Protein AF-A0A327QWU8-F1 (afdb_monomer)

Secondary structure (DSSP, 8-state):
-TTTHHHHHHHTT---------HHHHHHHHHHHHHHH-TTHHHHS-TTTHHHHHHHHHHHHHHHTT--SHHHHHHHHHHHGGGGTTSEEEEE--SS-----B-PPPHHHHHHHHTS-TT-S-EEEEETTEEEEEEE---SS-SEEEEE-S---SSS---TTBEEEEEEE-TTSEEEEEESS-S---EEEE-BTTEETTTEEETT-----SSSS-----SS-EEEEEEETTEEEEEE----SS-HHHHHHHHHHTHHHHTT-SEEEEE-TT--S----GGGHHHH-SS-EEEE-EEEE--HHHHHHHHHHTTTT-S-HHHHHHHHHHHHHHTTT-SEE----EEEEPPP--SS--SEEEEEESS--HHHHHHHHHHTTSTTEEEEESSPEEP--EEEEEEEESSSSEEEEEEEEEE-GGGEETTEE--EEPPSEE--TTS-HHHHHHHHHHHS-----

Mean predicted aligned error: 10.53 Å

Solvent-accessible surface area (backbone atoms only — not comparable to full-atom values): 25528 Å² total; per-residue (Å²): 117,82,78,64,58,60,63,61,61,61,64,73,65,64,68,77,78,65,80,70,38,60,35,59,62,49,47,54,46,49,51,53,48,41,73,56,32,29,46,55,42,67,79,64,51,35,92,89,35,39,67,61,52,53,48,54,48,53,54,47,54,67,65,35,73,80,36,53,48,58,59,61,34,53,39,54,51,38,56,58,27,49,80,54,79,66,56,32,42,58,42,69,61,68,92,64,71,60,66,81,46,76,50,86,77,50,74,68,56,55,48,55,28,64,70,40,56,70,78,48,83,43,22,39,30,33,51,91,95,41,43,34,35,32,40,88,41,81,50,99,85,22,47,27,32,32,26,31,64,48,72,47,93,55,102,58,68,48,60,53,21,29,21,39,30,38,31,23,86,44,101,81,61,32,35,45,38,44,38,36,76,47,90,64,43,80,41,80,28,58,73,44,76,56,38,40,59,92,76,22,30,35,66,96,45,75,80,76,75,81,60,65,53,76,92,85,79,89,68,85,52,68,45,78,44,78,78,48,95,42,33,31,37,36,39,43,29,43,75,66,85,88,40,66,69,54,53,54,48,49,50,62,72,44,35,72,65,59,45,62,16,43,28,39,37,40,37,34,52,64,32,70,47,70,54,85,60,70,82,50,44,24,72,59,28,78,47,77,31,62,44,68,34,40,25,33,33,35,27,76,65,37,49,54,48,47,60,54,49,60,75,63,76,80,49,54,76,64,49,38,51,51,40,50,53,49,52,61,53,40,72,70,73,36,61,59,41,75,45,82,48,71,45,75,41,60,44,62,92,51,99,42,60,67,64,34,32,38,38,36,42,63,60,75,47,54,49,47,28,48,50,51,66,29,49,58,69,18,88,28,44,39,39,35,19,64,54,68,41,63,45,50,56,59,37,66,76,41,82,42,76,69,51,99,44,30,31,35,41,29,22,26,15,30,56,46,72,82,46,39,61,95,83,41,75,55,58,52,48,75,48,74,40,77,47,64,79,66,48,59,61,67,62,52,51,50,54,50,64,72,67,51,76,80,80,80,130

Structure (mmCIF, N/CA/C/O backbone):
data_AF-A0A327QWU8-F1
#
_entry.id   AF-A0A327QWU8-F1
#
loop_
_atom_site.group_PDB
_atom_site.id
_atom_site.type_symbol
_atom_site.label_atom_id
_atom_site.label_alt_id
_atom_site.label_comp_id
_atom_site.label_asym_id
_atom_site.label_entity_id
_atom_site.label_seq_id
_atom_site.pdbx_PDB_ins_code
_atom_site.Cartn_x
_atom_site.Cartn_y
_atom_site.Cartn_z
_atom_site.occupancy
_atom_site.B_iso_or_equiv
_atom_site.auth_seq_id
_atom_site.auth_comp_id
_atom_site.auth_asym_id
_atom_site.auth_atom_id
_atom_site.pdbx_PDB_model_num
ATOM 1 N N . MET A 1 1 ? 30.498 23.076 -56.823 1.00 50.06 1 MET A N 1
ATOM 2 C CA . MET A 1 1 ? 29.208 22.522 -56.343 1.00 50.06 1 MET A CA 1
ATOM 3 C C . MET A 1 1 ? 29.336 21.204 -55.562 1.00 50.06 1 MET A C 1
ATOM 5 O O . MET A 1 1 ? 28.609 21.048 -54.597 1.00 50.06 1 MET A O 1
ATOM 9 N N . LYS A 1 2 ? 30.297 20.302 -55.845 1.00 47.16 2 LYS A N 1
ATOM 10 C CA . LYS A 1 2 ? 30.497 19.058 -55.055 1.00 47.16 2 LYS A CA 1
ATOM 11 C C . LYS A 1 2 ? 30.986 19.243 -53.602 1.00 47.16 2 LYS A C 1
ATOM 13 O O . LYS A 1 2 ? 30.745 18.376 -52.778 1.00 47.16 2 LYS A O 1
ATOM 18 N N . LYS A 1 3 ? 31.623 20.372 -53.259 1.00 51.44 3 LYS A N 1
ATOM 19 C CA . LYS A 1 3 ? 32.092 20.661 -51.884 1.00 51.44 3 LYS A CA 1
ATOM 20 C C . LYS A 1 3 ? 31.030 21.296 -50.969 1.00 51.44 3 LYS A C 1
ATOM 22 O O . LYS A 1 3 ? 31.229 21.323 -49.764 1.00 51.44 3 LYS A O 1
ATOM 27 N N . LEU A 1 4 ? 29.902 21.759 -51.521 1.00 51.47 4 LEU A N 1
ATOM 28 C CA . LEU A 1 4 ? 28.812 22.356 -50.733 1.00 51.47 4 LEU A CA 1
ATOM 29 C C . LEU A 1 4 ? 27.814 21.302 -50.213 1.00 51.47 4 LEU A C 1
ATOM 31 O O . LEU A 1 4 ? 27.111 21.552 -49.242 1.00 51.47 4 LEU A O 1
ATOM 35 N N . LEU A 1 5 ? 27.792 20.103 -50.814 1.00 52.88 5 LEU A N 1
ATOM 36 C CA . LEU A 1 5 ? 26.910 19.004 -50.399 1.00 52.88 5 LEU A CA 1
ATOM 37 C C . LEU A 1 5 ? 27.392 18.284 -49.124 1.00 52.88 5 LEU A C 1
ATOM 39 O O . LEU A 1 5 ? 26.590 17.676 -48.424 1.00 52.88 5 LEU A O 1
ATOM 43 N N . LEU A 1 6 ? 28.688 18.364 -48.797 1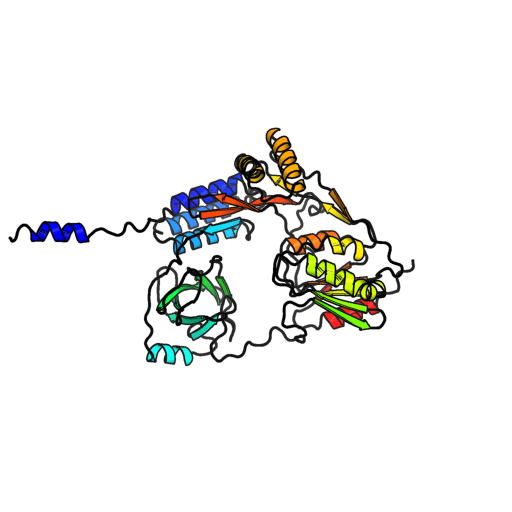.00 48.66 6 LEU A N 1
ATOM 44 C CA . LEU A 1 6 ? 29.260 17.653 -47.646 1.00 48.66 6 LEU A CA 1
ATOM 45 C C . LEU A 1 6 ? 28.966 18.356 -46.307 1.00 48.66 6 LEU A C 1
ATOM 47 O O . LEU A 1 6 ? 28.904 17.704 -45.273 1.00 48.66 6 LEU A O 1
ATOM 51 N N . ILE A 1 7 ? 28.746 19.675 -46.322 1.00 53.69 7 ILE A N 1
ATOM 52 C CA . ILE A 1 7 ? 28.500 20.470 -45.104 1.00 53.69 7 ILE A CA 1
ATOM 53 C C . ILE A 1 7 ? 27.027 20.379 -44.665 1.00 53.69 7 ILE A C 1
ATOM 55 O O . ILE A 1 7 ? 26.739 20.395 -43.472 1.00 53.69 7 ILE A O 1
ATOM 59 N N . VAL A 1 8 ? 26.097 20.170 -45.603 1.00 54.38 8 VAL A N 1
ATOM 60 C CA . VAL A 1 8 ? 24.664 19.995 -45.297 1.00 54.38 8 VAL A CA 1
ATOM 61 C C . VAL A 1 8 ? 24.365 18.599 -44.722 1.00 54.38 8 VAL A C 1
ATOM 63 O O . VAL A 1 8 ? 23.467 18.452 -43.899 1.00 54.38 8 VAL A O 1
ATOM 66 N N . CYS A 1 9 ? 25.163 17.580 -45.061 1.00 52.12 9 CYS A N 1
ATOM 67 C CA . CYS A 1 9 ? 24.957 16.216 -44.558 1.00 52.12 9 CYS A CA 1
ATOM 68 C C . CYS A 1 9 ? 25.442 16.008 -43.107 1.00 52.12 9 CYS A C 1
ATOM 70 O O . CYS A 1 9 ? 24.969 15.101 -42.428 1.00 52.12 9 CYS A O 1
ATOM 72 N N . VAL A 1 10 ? 26.346 16.860 -42.604 1.00 50.84 10 VAL A N 1
ATOM 73 C CA . VAL A 1 10 ? 26.869 16.778 -41.223 1.00 50.84 10 VAL A CA 1
ATOM 74 C C . VAL A 1 10 ? 25.940 17.469 -40.211 1.00 50.84 10 VAL A C 1
ATOM 76 O O . VAL A 1 10 ? 25.936 17.098 -39.042 1.00 50.84 10 VAL A O 1
ATOM 79 N N . GLN A 1 11 ? 25.083 18.406 -40.638 1.00 50.97 11 GLN A N 1
ATOM 80 C CA . GLN A 1 11 ? 24.133 19.082 -39.736 1.00 50.97 11 GLN A CA 1
ATOM 81 C C . GLN A 1 11 ? 22.806 18.332 -39.517 1.00 50.97 11 GLN A C 1
ATOM 83 O O . GLN A 1 11 ? 22.110 18.600 -38.537 1.00 50.97 11 GLN A O 1
ATOM 88 N N . LEU A 1 12 ? 22.486 17.345 -40.360 1.00 49.19 12 LEU A N 1
ATOM 89 C CA . LEU A 1 12 ? 21.327 16.454 -40.186 1.00 49.19 12 LEU A CA 1
ATOM 90 C C . LEU A 1 12 ? 21.599 15.265 -39.249 1.00 49.19 12 LEU A C 1
ATOM 92 O O . LEU A 1 12 ? 20.675 14.540 -38.901 1.00 49.19 12 LEU A O 1
ATOM 96 N N . CYS A 1 13 ? 22.841 15.100 -38.783 1.00 47.41 13 CYS A N 1
ATOM 97 C CA . CYS A 1 13 ? 23.195 14.175 -37.705 1.00 47.41 13 CYS A CA 1
ATOM 98 C C . CYS A 1 13 ? 23.204 14.889 -36.343 1.00 47.41 13 CYS A C 1
ATOM 100 O O . CYS A 1 13 ? 24.006 14.578 -35.459 1.00 47.41 13 CYS A O 1
ATOM 102 N N . SER A 1 14 ? 22.312 15.871 -36.170 1.00 42.50 14 SER A N 1
ATOM 103 C CA . SER A 1 14 ? 21.889 16.331 -34.852 1.00 42.50 14 SER A CA 1
ATOM 104 C C . SER A 1 14 ? 21.150 15.164 -34.205 1.00 42.50 14 SER A C 1
ATOM 106 O O . SER A 1 14 ? 19.928 15.056 -34.246 1.00 42.50 14 SER A O 1
ATOM 108 N N . THR A 1 15 ? 21.944 14.236 -33.666 1.00 47.19 15 THR A N 1
ATOM 109 C CA . THR A 1 15 ? 21.511 13.288 -32.654 1.00 47.19 15 THR A CA 1
ATOM 110 C C . THR A 1 15 ? 20.658 14.092 -31.695 1.00 47.19 15 THR A C 1
ATOM 112 O O . THR A 1 15 ? 21.127 15.027 -31.045 1.00 47.19 15 THR A O 1
ATOM 115 N N . VAL A 1 16 ? 19.358 13.804 -31.710 1.00 47.25 16 VAL A N 1
ATOM 116 C CA . VAL A 1 16 ? 18.461 14.224 -30.651 1.00 47.25 16 VAL A CA 1
ATOM 117 C C . VAL A 1 16 ? 19.196 13.797 -29.392 1.00 47.25 16 VAL A C 1
ATOM 119 O O . VAL A 1 16 ? 19.393 12.600 -29.175 1.00 47.25 16 VAL A O 1
ATOM 122 N N . LEU A 1 17 ? 19.715 14.765 -28.637 1.00 43.88 17 LEU A N 1
ATOM 123 C CA . LEU A 1 17 ? 20.226 14.539 -27.298 1.00 43.88 17 LEU A CA 1
ATOM 124 C C . LEU A 1 17 ? 18.988 14.188 -26.477 1.00 43.88 17 LEU A C 1
ATOM 126 O O . LEU A 1 17 ? 18.442 15.021 -25.756 1.00 43.88 17 LEU A O 1
ATOM 130 N N . TRP A 1 18 ? 18.477 12.971 -26.677 1.00 47.47 18 TRP A N 1
ATOM 131 C CA . TRP A 1 18 ? 17.577 12.320 -25.752 1.00 47.47 18 TRP A CA 1
ATOM 132 C C . TRP A 1 18 ? 18.268 12.478 -24.413 1.00 47.47 18 TRP A C 1
ATOM 134 O O . TRP A 1 18 ? 19.420 12.059 -24.283 1.00 47.47 18 TRP A O 1
ATOM 144 N N . ALA A 1 19 ? 17.628 13.190 -23.486 1.00 54.44 19 ALA A N 1
ATOM 145 C CA . ALA A 1 19 ? 18.176 13.396 -22.159 1.00 54.44 19 ALA A CA 1
ATOM 146 C C . ALA A 1 19 ? 18.603 12.023 -21.631 1.00 54.44 19 ALA A C 1
ATOM 148 O O . ALA A 1 19 ? 17.758 11.156 -21.403 1.00 54.44 19 ALA A O 1
ATOM 149 N N . GLN A 1 20 ? 19.916 11.793 -21.561 1.00 64.25 20 GLN A N 1
ATOM 150 C CA . GLN A 1 20 ? 20.444 10.520 -21.108 1.00 64.25 20 GLN A CA 1
ATOM 151 C C . GLN A 1 20 ? 20.088 10.399 -19.633 1.00 64.25 20 GLN A C 1
ATOM 153 O O . GLN A 1 20 ? 20.351 11.302 -18.835 1.00 64.25 20 GLN A O 1
ATOM 158 N N . CYS A 1 21 ? 19.432 9.298 -19.285 1.00 79.69 21 CYS A N 1
ATOM 159 C CA . CYS A 1 21 ? 19.174 8.980 -17.897 1.00 79.69 21 CYS A CA 1
ATOM 160 C C . CYS A 1 21 ? 20.505 8.605 -17.236 1.00 79.69 21 CYS A C 1
ATOM 162 O O . CYS A 1 21 ? 21.068 7.557 -17.539 1.00 79.69 21 CYS A O 1
ATOM 164 N N . ASP A 1 22 ? 21.005 9.443 -16.326 1.00 90.12 22 ASP A N 1
ATOM 165 C CA . ASP A 1 22 ? 22.111 9.068 -15.439 1.00 90.12 22 ASP A CA 1
ATOM 166 C C . ASP A 1 22 ? 21.553 8.250 -14.266 1.00 90.12 22 ASP A C 1
ATOM 168 O O . ASP A 1 22 ? 21.346 8.747 -13.152 1.00 90.12 22 ASP A O 1
ATOM 172 N N . CYS A 1 23 ? 21.225 6.989 -14.559 1.00 92.50 23 CYS A N 1
ATOM 173 C CA . CYS A 1 23 ? 20.578 6.109 -13.595 1.00 92.50 23 CYS A CA 1
ATOM 174 C C . CYS A 1 23 ? 21.461 5.839 -12.369 1.00 92.50 23 CYS A C 1
ATOM 176 O O . CYS A 1 23 ? 20.958 5.738 -11.251 1.00 92.50 23 CYS A O 1
ATOM 178 N N . GLU A 1 24 ? 22.784 5.787 -12.553 1.00 95.44 24 GLU A N 1
ATOM 179 C CA . GLU A 1 24 ? 23.742 5.639 -11.457 1.00 95.44 24 GLU A CA 1
ATOM 180 C C . GLU A 1 24 ? 23.704 6.829 -10.498 1.00 95.44 24 GLU A C 1
ATOM 182 O O . GLU A 1 24 ? 23.702 6.653 -9.275 1.00 95.44 24 GLU A O 1
ATOM 187 N N . GLN A 1 25 ? 23.667 8.054 -11.026 1.00 94.50 25 GLN A N 1
ATOM 188 C CA . GLN A 1 25 ? 23.564 9.240 -10.186 1.00 94.50 25 GLN A CA 1
ATOM 189 C C . GLN A 1 25 ? 22.210 9.310 -9.474 1.00 94.50 25 GLN A C 1
ATOM 191 O O . GLN A 1 25 ? 22.168 9.655 -8.289 1.00 94.50 25 GLN A O 1
ATOM 196 N N . GLU A 1 26 ? 21.107 8.982 -10.154 1.00 94.75 26 GLU A N 1
ATOM 197 C CA . GLU A 1 26 ? 19.794 8.925 -9.505 1.00 94.75 26 GLU A CA 1
ATOM 198 C C . GLU A 1 26 ? 19.746 7.854 -8.408 1.00 94.75 26 GLU A C 1
ATOM 200 O O . GLU A 1 26 ? 19.246 8.139 -7.317 1.00 94.75 26 GLU A O 1
ATOM 205 N N . PHE A 1 27 ? 20.344 6.680 -8.635 1.00 97.44 27 PHE A N 1
ATOM 206 C CA . PHE A 1 27 ? 20.471 5.629 -7.626 1.00 97.44 27 PHE A CA 1
ATOM 207 C C . PHE A 1 27 ? 21.243 6.101 -6.395 1.00 97.44 27 PHE A C 1
ATOM 209 O O . PHE A 1 27 ? 20.759 5.954 -5.275 1.00 97.44 27 PHE A O 1
ATOM 216 N N . LYS A 1 28 ? 22.411 6.729 -6.583 1.00 97.38 28 LYS A N 1
ATOM 217 C CA . LYS A 1 28 ? 23.224 7.260 -5.475 1.00 97.38 28 LYS A CA 1
ATOM 218 C C . LYS A 1 28 ? 22.436 8.255 -4.625 1.00 97.38 28 LYS A C 1
ATOM 220 O O . LYS A 1 28 ? 22.484 8.185 -3.398 1.00 97.38 28 LYS A O 1
ATOM 225 N N . LYS A 1 29 ? 21.676 9.150 -5.266 1.00 96.38 29 LYS A N 1
ATOM 226 C CA . LYS A 1 29 ? 20.808 10.113 -4.572 1.00 96.38 29 LYS A CA 1
ATOM 227 C C . LYS A 1 29 ? 19.662 9.418 -3.842 1.00 96.38 29 LYS A C 1
ATOM 229 O O . LYS A 1 29 ? 19.403 9.754 -2.692 1.00 96.38 29 LYS A O 1
ATOM 234 N N . LEU A 1 30 ? 18.986 8.464 -4.486 1.00 97.19 30 LEU A N 1
ATOM 235 C CA . LEU A 1 30 ? 17.907 7.689 -3.872 1.00 97.19 30 LEU A CA 1
ATOM 236 C C . LEU A 1 30 ? 18.411 6.949 -2.627 1.00 97.19 30 LEU A C 1
ATOM 238 O O . LEU A 1 30 ? 17.827 7.101 -1.558 1.00 97.19 30 LEU A O 1
ATOM 242 N N . LYS A 1 31 ? 19.517 6.212 -2.759 1.00 98.06 31 LYS A N 1
ATOM 243 C CA . LYS A 1 31 ? 20.151 5.461 -1.675 1.00 98.06 31 LYS A CA 1
ATOM 244 C C . LYS A 1 31 ? 20.506 6.364 -0.496 1.00 98.06 31 LYS A C 1
ATOM 246 O O . LYS A 1 31 ? 20.010 6.126 0.598 1.00 98.06 31 LYS A O 1
ATOM 251 N N . SER A 1 32 ? 21.266 7.440 -0.728 1.00 96.19 32 SER A N 1
ATOM 252 C CA . SER A 1 32 ? 21.627 8.398 0.333 1.00 96.19 32 SER A CA 1
ATOM 253 C C . SER A 1 32 ? 20.387 8.986 1.010 1.00 96.19 32 SER A C 1
ATOM 255 O O . SER A 1 32 ? 20.328 9.036 2.234 1.00 96.19 32 SER A O 1
ATOM 257 N N . ARG A 1 33 ? 19.343 9.350 0.253 1.00 94.50 33 ARG A N 1
ATOM 258 C CA . ARG A 1 33 ? 18.103 9.877 0.846 1.00 94.50 33 ARG A CA 1
ATOM 259 C C . ARG A 1 33 ? 17.383 8.865 1.720 1.00 94.50 33 ARG A C 1
ATOM 261 O O . ARG A 1 33 ? 16.856 9.243 2.760 1.00 94.50 33 ARG A O 1
ATOM 268 N N . VAL A 1 34 ? 17.347 7.602 1.321 1.00 96.06 34 VAL A N 1
ATOM 269 C CA . VAL A 1 34 ? 16.720 6.550 2.125 1.00 96.06 34 VAL A CA 1
ATOM 270 C C . VAL A 1 34 ? 17.521 6.279 3.391 1.00 96.06 34 VAL A C 1
ATOM 272 O O . VAL A 1 34 ? 16.935 6.292 4.467 1.00 96.06 34 VAL A O 1
ATOM 275 N N . GLU A 1 35 ? 18.840 6.118 3.279 1.00 95.25 35 GLU A N 1
ATOM 276 C CA . GLU A 1 35 ? 19.738 5.908 4.424 1.00 95.25 35 GLU A CA 1
ATOM 277 C C . GLU A 1 35 ? 19.665 7.069 5.432 1.00 95.25 35 GLU A C 1
ATOM 279 O O . GLU A 1 35 ? 19.699 6.850 6.640 1.00 95.25 35 GLU A O 1
ATOM 284 N N . GLU A 1 36 ? 19.513 8.305 4.948 1.00 91.94 36 GLU A N 1
ATOM 285 C CA . GLU A 1 36 ? 19.441 9.506 5.785 1.00 91.94 36 GLU A CA 1
ATOM 286 C C . GLU A 1 36 ? 18.049 9.802 6.351 1.00 91.94 36 GLU A C 1
ATOM 288 O O . GLU A 1 36 ? 17.958 10.454 7.387 1.00 91.94 36 GLU A O 1
ATOM 293 N N . SER A 1 37 ? 16.957 9.458 5.665 1.00 90.31 37 SER A N 1
ATOM 294 C CA . SER A 1 37 ? 15.617 9.984 5.997 1.00 90.31 37 SER A CA 1
ATOM 295 C C . SER A 1 37 ? 14.570 8.931 6.309 1.00 90.31 37 SER A C 1
ATOM 297 O O . SER A 1 37 ? 13.540 9.284 6.887 1.00 90.31 37 SER A O 1
ATOM 299 N N . PHE A 1 38 ? 14.781 7.668 5.940 1.00 93.38 38 PHE A N 1
ATOM 300 C CA . PHE A 1 38 ? 13.801 6.634 6.239 1.00 93.38 38 PHE A CA 1
ATOM 301 C C . PHE A 1 38 ? 13.859 6.277 7.725 1.00 93.38 38 PHE A C 1
ATOM 303 O O . PHE A 1 38 ? 14.843 5.717 8.202 1.00 93.38 38 PHE A O 1
ATOM 310 N N . ALA A 1 39 ? 12.774 6.553 8.453 1.00 90.00 39 ALA A N 1
ATOM 311 C CA . ALA A 1 39 ? 12.695 6.273 9.889 1.00 90.00 39 ALA A CA 1
ATOM 312 C C . ALA A 1 39 ? 12.897 4.785 10.220 1.00 90.00 39 ALA A C 1
ATOM 314 O O . ALA A 1 39 ? 13.354 4.449 11.310 1.00 90.00 39 ALA A O 1
ATOM 315 N N . GLY A 1 40 ? 12.569 3.898 9.279 1.00 90.50 40 GLY A N 1
ATOM 316 C CA . GLY A 1 40 ? 12.743 2.458 9.417 1.00 90.50 40 GLY A CA 1
ATOM 317 C C . GLY A 1 40 ? 14.078 1.911 8.939 1.00 90.50 40 GLY A C 1
ATOM 318 O O . GLY A 1 40 ? 14.253 0.700 8.985 1.00 90.50 40 GLY A O 1
ATOM 319 N N . PHE A 1 41 ? 15.023 2.733 8.469 1.00 93.25 41 PHE A N 1
ATOM 320 C CA . PHE A 1 41 ? 16.241 2.210 7.841 1.00 93.25 41 PHE A CA 1
ATOM 321 C C . PHE A 1 41 ? 16.981 1.211 8.745 1.00 93.25 41 PHE A C 1
ATOM 323 O O . PHE A 1 41 ? 17.297 0.105 8.313 1.00 93.25 41 PHE A O 1
ATOM 330 N N . HIS A 1 42 ? 17.149 1.547 10.025 1.00 90.06 42 HIS A N 1
ATOM 331 C CA . HIS A 1 42 ? 17.806 0.682 11.010 1.00 90.06 42 HIS A CA 1
ATOM 332 C C . HIS A 1 42 ? 16.987 -0.551 11.424 1.00 90.06 42 HIS A C 1
ATOM 334 O O . HIS A 1 42 ? 17.557 -1.494 11.966 1.00 90.06 42 HIS A O 1
ATOM 340 N N . ASP A 1 43 ? 15.675 -0.574 11.168 1.00 88.12 43 ASP A N 1
ATOM 341 C CA . ASP A 1 43 ? 14.846 -1.765 11.390 1.00 88.12 43 ASP A CA 1
ATOM 342 C C . ASP A 1 43 ? 15.032 -2.791 10.251 1.00 88.12 43 ASP A C 1
ATOM 344 O O . ASP A 1 43 ? 14.891 -3.995 10.464 1.00 88.12 43 ASP A O 1
ATOM 348 N N . TYR A 1 44 ? 15.368 -2.317 9.044 1.00 91.38 44 TYR A N 1
ATOM 349 C CA . TYR A 1 44 ? 15.608 -3.139 7.852 1.00 91.38 44 TYR A CA 1
ATOM 350 C C . TYR A 1 44 ? 17.080 -3.516 7.665 1.00 91.38 44 TYR A C 1
ATOM 352 O O . TYR A 1 44 ? 17.386 -4.619 7.207 1.00 91.38 44 TYR A O 1
ATOM 360 N N . VAL A 1 45 ? 17.997 -2.619 8.028 1.00 95.38 45 VAL A N 1
ATOM 361 C CA . VAL A 1 45 ? 19.448 -2.780 7.892 1.00 95.38 45 VAL A CA 1
ATOM 362 C C . VAL A 1 45 ? 20.059 -2.908 9.285 1.00 95.38 45 VAL A C 1
ATOM 364 O O . VAL A 1 45 ? 20.407 -1.937 9.953 1.00 95.38 45 VAL A O 1
ATOM 367 N N . THR A 1 46 ? 20.140 -4.157 9.728 1.00 94.44 46 THR A N 1
ATOM 368 C CA . THR A 1 46 ? 20.662 -4.593 11.027 1.00 94.44 46 THR A CA 1
ATOM 369 C C . THR A 1 46 ? 21.981 -5.340 10.813 1.00 94.44 46 THR A C 1
ATOM 371 O O . THR A 1 46 ? 22.258 -5.749 9.684 1.00 94.44 46 THR A O 1
ATOM 374 N N . PRO A 1 47 ? 22.768 -5.648 11.862 1.00 96.94 47 PRO A N 1
ATOM 375 C CA . PRO A 1 47 ? 23.942 -6.511 11.708 1.00 96.94 47 PRO A CA 1
ATOM 376 C C . PRO A 1 47 ? 23.644 -7.851 11.011 1.00 96.94 47 PRO A C 1
ATOM 378 O O . PRO A 1 47 ? 24.477 -8.347 10.261 1.00 96.94 47 PRO A O 1
ATOM 381 N N . ALA A 1 48 ? 22.444 -8.414 11.204 1.00 96.38 48 ALA A N 1
ATOM 382 C CA . ALA A 1 48 ? 22.038 -9.673 10.578 1.00 96.38 48 ALA A CA 1
ATOM 383 C C . ALA A 1 48 ? 21.634 -9.525 9.097 1.00 96.38 48 ALA A C 1
ATOM 385 O O . ALA A 1 48 ? 21.758 -10.478 8.332 1.00 96.38 48 ALA A O 1
ATOM 386 N N . THR A 1 49 ? 21.149 -8.350 8.679 1.00 96.00 49 THR A N 1
ATOM 387 C CA . THR A 1 49 ? 20.649 -8.092 7.313 1.00 96.00 49 THR A CA 1
ATOM 388 C C . THR A 1 49 ? 21.582 -7.213 6.474 1.00 96.00 49 THR A C 1
ATOM 390 O O . THR A 1 49 ? 21.351 -7.051 5.276 1.00 96.00 49 THR A O 1
ATOM 393 N N . GLN A 1 50 ? 22.668 -6.700 7.060 1.00 97.75 50 GLN A N 1
ATOM 394 C CA . GLN A 1 50 ? 23.655 -5.832 6.410 1.00 97.75 50 GLN A CA 1
ATOM 395 C C . GLN A 1 50 ? 24.208 -6.444 5.116 1.00 97.75 50 GLN A C 1
ATOM 397 O O . GLN A 1 50 ? 24.207 -5.794 4.073 1.00 97.75 50 GLN A O 1
ATOM 402 N N . ALA A 1 51 ? 24.620 -7.714 5.153 1.00 98.12 51 ALA A N 1
ATOM 403 C CA . ALA A 1 51 ? 25.177 -8.393 3.983 1.00 98.12 51 ALA A CA 1
ATOM 404 C C . ALA A 1 51 ? 24.161 -8.499 2.829 1.00 98.12 51 ALA A C 1
ATOM 406 O O . ALA A 1 51 ? 24.525 -8.315 1.668 1.00 98.12 51 ALA A O 1
ATOM 407 N N . ALA A 1 52 ? 22.882 -8.740 3.143 1.00 97.94 52 ALA A N 1
ATOM 408 C CA . ALA A 1 52 ? 21.813 -8.778 2.147 1.00 97.94 52 ALA A CA 1
ATOM 409 C C . ALA A 1 52 ? 21.545 -7.390 1.544 1.00 97.94 52 ALA A C 1
ATOM 411 O O . ALA A 1 52 ? 21.348 -7.278 0.336 1.00 97.94 52 ALA A O 1
ATOM 412 N N . TYR A 1 53 ? 21.584 -6.330 2.359 1.00 98.19 53 TYR A N 1
ATOM 413 C CA . TYR A 1 53 ? 21.456 -4.951 1.881 1.00 98.19 53 TYR A CA 1
ATOM 414 C C . TYR A 1 53 ? 22.606 -4.561 0.940 1.00 98.19 53 TYR A C 1
ATOM 416 O O . TYR A 1 53 ? 22.389 -3.986 -0.128 1.00 98.19 53 TYR A O 1
ATOM 424 N N . GLU A 1 54 ? 23.840 -4.905 1.303 1.00 98.38 54 GLU A N 1
ATOM 425 C CA . GLU A 1 54 ? 25.016 -4.642 0.472 1.00 98.38 54 GLU A CA 1
ATOM 426 C C . GLU A 1 54 ? 24.996 -5.422 -0.841 1.00 98.38 54 GLU A C 1
ATOM 428 O O . GLU A 1 54 ? 25.343 -4.868 -1.884 1.00 98.38 54 GLU A O 1
ATOM 433 N N . GLU A 1 55 ? 24.560 -6.681 -0.813 1.00 98.06 55 GLU A N 1
ATOM 434 C CA . GLU A 1 55 ? 24.398 -7.473 -2.030 1.00 98.06 55 GLU A CA 1
ATOM 435 C C . GLU A 1 55 ? 23.313 -6.893 -2.939 1.00 98.06 55 GLU A C 1
ATOM 437 O O . GLU A 1 55 ? 23.530 -6.735 -4.138 1.00 98.06 55 GLU A O 1
ATOM 442 N N . HIS A 1 56 ? 22.181 -6.477 -2.368 1.00 97.19 56 HIS A N 1
ATOM 443 C CA . HIS A 1 56 ? 21.112 -5.810 -3.109 1.00 97.19 56 HIS A CA 1
ATOM 444 C C . HIS A 1 56 ? 21.584 -4.505 -3.769 1.00 97.19 56 HIS A C 1
ATOM 446 O O . HIS A 1 56 ? 21.237 -4.224 -4.921 1.00 97.19 56 HIS A O 1
ATOM 452 N N . ASN A 1 57 ? 22.439 -3.738 -3.084 1.00 98.19 57 ASN A N 1
ATOM 453 C CA . ASN A 1 57 ? 23.090 -2.553 -3.647 1.00 98.19 57 ASN A CA 1
ATOM 454 C C . ASN A 1 57 ? 24.015 -2.910 -4.818 1.00 98.19 57 ASN A C 1
ATOM 456 O O . ASN A 1 57 ? 23.855 -2.342 -5.895 1.00 98.19 57 ASN A O 1
ATOM 460 N N . ARG A 1 58 ? 24.933 -3.872 -4.645 1.00 98.25 58 ARG A N 1
ATOM 461 C CA . ARG A 1 58 ? 25.864 -4.296 -5.709 1.00 98.25 58 ARG A CA 1
ATOM 462 C C . ARG A 1 58 ? 25.132 -4.830 -6.936 1.00 98.25 58 ARG A C 1
ATOM 464 O O . ARG A 1 58 ? 25.470 -4.472 -8.063 1.00 98.25 58 ARG A O 1
ATOM 471 N N . ALA A 1 59 ? 24.111 -5.658 -6.722 1.00 96.25 59 ALA A N 1
ATOM 472 C CA . ALA A 1 59 ? 23.287 -6.194 -7.796 1.00 96.25 59 ALA A CA 1
ATOM 473 C C . ALA A 1 59 ? 22.580 -5.065 -8.561 1.00 96.25 59 ALA A C 1
ATOM 475 O O . ALA A 1 59 ? 22.576 -5.059 -9.791 1.00 96.25 59 ALA A O 1
ATOM 476 N N . THR A 1 60 ? 22.031 -4.079 -7.846 1.00 95.94 60 THR A N 1
ATOM 477 C CA . THR A 1 60 ? 21.380 -2.915 -8.463 1.00 95.94 60 THR A CA 1
ATOM 478 C C . THR A 1 60 ? 22.376 -2.075 -9.261 1.00 95.94 60 THR A C 1
ATOM 480 O O . THR A 1 60 ? 22.103 -1.757 -10.415 1.00 95.94 60 THR A O 1
ATOM 483 N N . GLU A 1 61 ? 23.552 -1.775 -8.701 1.00 97.12 61 GLU A N 1
ATOM 484 C CA . GLU A 1 61 ? 24.625 -1.031 -9.380 1.00 97.12 61 GLU A CA 1
ATOM 485 C C . GLU A 1 61 ? 25.059 -1.716 -10.683 1.00 97.12 61 GLU A C 1
ATOM 487 O O . GLU A 1 61 ? 25.190 -1.064 -11.721 1.00 97.12 61 GLU A O 1
ATOM 492 N N . ALA A 1 62 ? 25.209 -3.043 -10.661 1.00 95.81 62 ALA A N 1
ATOM 493 C CA . ALA A 1 62 ? 25.535 -3.820 -11.851 1.00 95.81 62 ALA A CA 1
ATOM 494 C C . ALA A 1 62 ? 24.437 -3.739 -12.928 1.00 95.81 62 ALA A C 1
ATOM 496 O O . ALA A 1 62 ? 24.755 -3.629 -14.113 1.00 95.81 62 ALA A O 1
ATOM 497 N N . MET A 1 63 ? 23.157 -3.758 -12.531 1.00 91.88 63 MET A N 1
ATOM 498 C CA . MET A 1 63 ? 22.022 -3.669 -13.459 1.00 91.88 63 MET A CA 1
ATOM 499 C C . MET A 1 63 ? 21.906 -2.289 -14.115 1.00 91.88 63 MET A C 1
ATOM 501 O O . MET A 1 63 ? 21.623 -2.209 -15.309 1.00 91.88 63 MET A O 1
ATOM 505 N N . ILE A 1 64 ? 22.128 -1.205 -13.367 1.00 94.81 64 ILE A N 1
ATOM 506 C CA . ILE A 1 64 ? 21.878 0.162 -13.856 1.00 94.81 64 ILE A CA 1
ATOM 507 C C . ILE A 1 64 ? 23.035 0.770 -14.658 1.00 94.81 64 ILE A C 1
ATOM 509 O O . ILE A 1 64 ? 22.813 1.745 -15.372 1.00 94.81 64 ILE A O 1
ATOM 513 N N . LYS A 1 65 ? 24.242 0.191 -14.597 1.00 92.62 65 LYS A N 1
ATOM 514 C CA . LYS A 1 65 ? 25.468 0.731 -15.220 1.00 92.62 65 LYS A CA 1
ATOM 515 C C . LYS A 1 65 ? 25.329 1.089 -16.705 1.00 92.62 65 LYS A C 1
ATOM 517 O O . LYS A 1 65 ? 25.926 2.044 -17.187 1.00 92.62 65 LYS A O 1
ATOM 522 N N . ASN A 1 66 ? 24.537 0.316 -17.447 1.00 88.12 66 ASN A N 1
ATOM 523 C CA . ASN A 1 66 ? 24.336 0.512 -18.887 1.00 88.12 66 ASN A CA 1
ATOM 524 C C . ASN A 1 66 ? 22.914 0.982 -19.233 1.00 88.12 66 ASN A C 1
ATOM 526 O O . ASN A 1 66 ? 22.518 0.971 -20.400 1.00 88.12 66 ASN A O 1
ATOM 530 N N . VAL A 1 67 ? 22.122 1.377 -18.235 1.00 89.94 67 VAL A N 1
ATOM 531 C CA . VAL A 1 67 ? 20.728 1.773 -18.430 1.00 89.94 67 VAL A CA 1
ATOM 532 C C . VAL A 1 67 ? 20.662 3.233 -18.849 1.00 89.94 67 VAL A C 1
ATOM 534 O O . VAL A 1 67 ? 20.862 4.135 -18.047 1.00 89.94 67 VAL A O 1
ATOM 537 N N . GLN A 1 68 ? 20.342 3.453 -20.122 1.00 84.19 68 GLN A N 1
ATOM 538 C CA . GLN A 1 68 ? 20.232 4.791 -20.716 1.00 84.19 68 GLN A CA 1
ATOM 539 C C . GLN A 1 68 ? 18.779 5.263 -20.859 1.00 84.19 68 GLN A C 1
ATOM 541 O O . GLN A 1 68 ? 18.519 6.447 -21.067 1.00 84.19 68 GLN A O 1
ATOM 546 N N . GLN A 1 69 ? 17.823 4.336 -20.755 1.00 84.19 69 GLN A N 1
ATOM 547 C CA . GLN A 1 69 ? 16.401 4.606 -20.935 1.00 84.19 69 GLN A CA 1
ATOM 548 C C . GLN A 1 69 ? 15.690 4.707 -19.588 1.00 84.19 69 GLN A C 1
ATOM 550 O O . GLN A 1 69 ? 15.806 3.833 -18.726 1.00 84.19 69 GLN A O 1
ATOM 555 N N . TYR A 1 70 ? 14.892 5.757 -19.431 1.00 86.00 70 TYR A N 1
ATOM 556 C CA . TYR A 1 70 ? 14.217 6.040 -18.173 1.00 86.00 70 TYR A CA 1
ATOM 557 C C . TYR A 1 70 ? 13.240 4.967 -17.677 1.00 86.00 70 TYR A C 1
ATOM 559 O O . TYR A 1 70 ? 13.207 4.768 -16.461 1.00 86.00 70 TYR A O 1
ATOM 567 N N . PRO A 1 71 ? 12.461 4.262 -18.522 1.00 85.19 71 PRO A N 1
ATOM 568 C CA . PRO A 1 71 ? 11.580 3.207 -18.024 1.00 85.19 71 PRO A CA 1
ATOM 569 C C . PRO A 1 71 ? 12.347 2.074 -17.346 1.00 85.19 71 PRO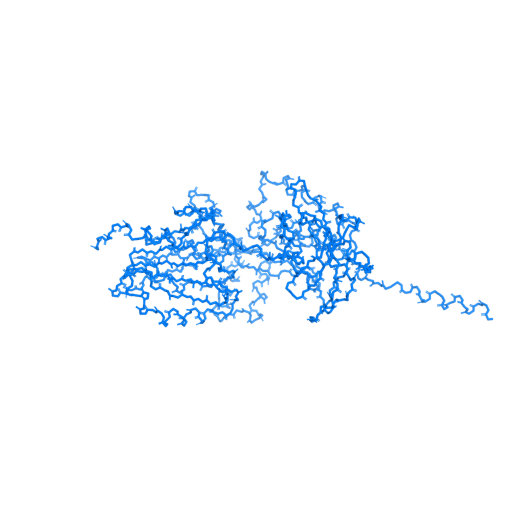 A C 1
ATOM 571 O O . PRO A 1 71 ? 11.945 1.607 -16.287 1.00 85.19 71 PRO A O 1
ATOM 574 N N . TYR A 1 72 ? 13.497 1.697 -17.908 1.00 88.12 72 TYR A N 1
ATOM 575 C CA . TYR A 1 72 ? 14.401 0.721 -17.306 1.00 88.12 72 TYR A CA 1
ATOM 576 C C . TYR A 1 72 ? 14.998 1.251 -16.007 1.00 88.12 72 TYR A C 1
ATOM 578 O O . TYR A 1 72 ? 15.020 0.529 -15.014 1.00 88.12 72 TYR A O 1
ATOM 586 N N . CYS A 1 73 ? 15.433 2.515 -15.986 1.00 89.56 73 CYS A N 1
ATOM 587 C CA . CYS A 1 73 ? 15.979 3.099 -14.766 1.00 89.56 73 CYS A CA 1
ATOM 588 C C . CYS A 1 73 ? 14.935 3.131 -13.646 1.00 89.56 73 CYS A C 1
ATOM 590 O O . CYS A 1 73 ? 15.177 2.616 -12.559 1.00 89.56 73 CYS A O 1
ATOM 592 N N . THR A 1 74 ? 13.742 3.649 -13.940 1.00 87.94 74 THR A N 1
ATOM 593 C CA . THR A 1 74 ? 12.613 3.703 -13.002 1.00 87.94 74 THR A CA 1
ATOM 594 C C . THR A 1 74 ? 12.313 2.315 -12.443 1.00 87.94 74 THR A C 1
ATOM 596 O O . THR A 1 74 ? 12.178 2.173 -11.229 1.00 87.94 74 THR A O 1
ATOM 599 N N . TYR A 1 75 ? 12.308 1.288 -13.296 1.00 88.31 75 TYR A N 1
ATOM 600 C CA . TYR A 1 75 ? 12.033 -0.083 -12.884 1.00 88.31 75 TYR A CA 1
ATOM 601 C C . TYR A 1 75 ? 13.094 -0.595 -11.909 1.00 88.31 75 TYR A C 1
ATOM 603 O O . TYR A 1 75 ? 12.750 -1.079 -10.831 1.00 88.31 75 TYR A O 1
ATOM 611 N N . TYR A 1 76 ? 14.382 -0.450 -12.233 1.00 91.19 76 TYR A N 1
ATOM 612 C CA . TYR A 1 76 ? 15.455 -0.922 -11.356 1.00 91.19 76 TYR A CA 1
ATOM 613 C C . TYR A 1 76 ? 15.511 -0.144 -10.039 1.00 91.19 76 TYR A C 1
ATOM 615 O O . TYR A 1 76 ? 15.721 -0.746 -8.988 1.00 91.19 76 TYR A O 1
ATOM 623 N N . LEU A 1 77 ? 15.250 1.165 -10.061 1.00 93.06 77 LEU A N 1
ATOM 624 C CA . LEU A 1 77 ? 15.186 1.976 -8.846 1.00 93.06 77 LEU A CA 1
ATOM 625 C C . LEU A 1 77 ? 13.982 1.598 -7.974 1.00 93.06 77 LEU A C 1
ATOM 627 O O . LEU A 1 77 ? 14.134 1.444 -6.765 1.00 93.06 77 LEU A O 1
ATOM 631 N N . GLN A 1 78 ? 12.801 1.368 -8.556 1.00 89.25 78 GLN A N 1
ATOM 632 C CA . GLN A 1 78 ? 11.627 0.881 -7.817 1.00 89.25 78 GLN A CA 1
ATOM 633 C C . GLN A 1 78 ? 11.810 -0.541 -7.283 1.00 89.25 78 GLN A C 1
ATOM 635 O O . GLN A 1 78 ? 11.319 -0.853 -6.194 1.00 89.25 78 GLN A O 1
ATOM 640 N N . LYS A 1 79 ? 12.512 -1.393 -8.036 1.00 88.88 79 LYS A N 1
ATOM 641 C CA . LYS A 1 79 ? 12.916 -2.729 -7.599 1.00 88.88 79 LYS A CA 1
ATOM 642 C C . LYS A 1 79 ? 13.887 -2.646 -6.433 1.00 88.88 79 LYS A C 1
ATOM 644 O O . LYS A 1 79 ? 13.748 -3.394 -5.477 1.00 88.88 79 LYS A O 1
ATOM 649 N N . TRP A 1 80 ? 14.819 -1.700 -6.450 1.00 95.12 80 TRP A N 1
ATOM 650 C CA . TRP A 1 80 ? 15.700 -1.505 -5.311 1.00 95.12 80 TRP A CA 1
ATOM 651 C C . TRP A 1 80 ? 14.914 -1.142 -4.041 1.00 95.12 80 TRP A C 1
ATOM 653 O O . TRP A 1 80 ? 15.164 -1.717 -2.980 1.00 95.12 80 TRP A O 1
ATOM 663 N N . THR A 1 81 ? 13.884 -0.290 -4.141 1.00 93.88 81 THR A N 1
ATOM 664 C CA . THR A 1 81 ? 13.082 0.080 -2.960 1.00 93.88 81 THR A CA 1
ATOM 665 C C . THR A 1 81 ? 12.230 -1.059 -2.384 1.00 93.88 81 THR A C 1
ATOM 667 O O . THR A 1 81 ? 11.661 -0.891 -1.304 1.00 93.88 81 THR A O 1
ATOM 670 N N . THR A 1 82 ? 12.127 -2.227 -3.038 1.00 89.19 82 THR A N 1
ATOM 671 C CA . THR A 1 82 ? 11.402 -3.381 -2.469 1.00 89.19 82 THR A CA 1
ATOM 672 C C . THR A 1 82 ? 12.105 -3.984 -1.260 1.00 89.19 82 THR A C 1
ATOM 674 O O . THR A 1 82 ? 11.447 -4.679 -0.499 1.00 89.19 82 THR A O 1
ATOM 677 N N . PHE A 1 83 ? 13.392 -3.685 -1.039 1.00 93.44 83 PHE A N 1
ATOM 678 C CA . PHE A 1 83 ? 14.097 -4.069 0.191 1.00 93.44 83 PHE A CA 1
ATOM 679 C C . PHE A 1 83 ? 13.402 -3.531 1.455 1.00 93.44 83 PHE A C 1
ATOM 681 O O . PHE A 1 83 ? 13.528 -4.116 2.523 1.00 93.44 83 PHE A O 1
ATOM 688 N N . PHE A 1 84 ? 12.644 -2.436 1.326 1.00 92.12 84 PHE A N 1
ATOM 689 C CA . PHE A 1 84 ? 11.944 -1.764 2.423 1.00 92.12 84 PHE A CA 1
ATOM 690 C C . PHE A 1 84 ? 10.431 -2.054 2.447 1.00 92.12 84 PHE A C 1
ATOM 692 O O . PHE A 1 84 ? 9.659 -1.234 2.941 1.00 92.12 84 PHE A O 1
ATOM 699 N N . ASP A 1 85 ? 9.985 -3.165 1.849 1.00 84.94 85 ASP A N 1
ATOM 700 C CA . ASP A 1 85 ? 8.588 -3.644 1.818 1.00 84.94 85 ASP A CA 1
ATOM 701 C C . ASP A 1 85 ? 7.537 -2.595 1.403 1.00 84.94 85 ASP A C 1
ATOM 703 O O . ASP A 1 85 ? 6.398 -2.607 1.858 1.00 84.94 85 ASP A O 1
ATOM 707 N N . GLY A 1 86 ? 7.904 -1.653 0.528 1.00 82.31 86 GLY A N 1
ATOM 708 C CA . GLY A 1 86 ? 6.990 -0.597 0.070 1.00 82.31 86 GLY A CA 1
ATOM 709 C C . GLY A 1 86 ? 6.912 0.644 0.965 1.00 82.31 86 GLY A C 1
ATOM 710 O O . GLY A 1 86 ? 6.255 1.607 0.581 1.00 82.31 86 GLY A O 1
ATOM 711 N N . ASN A 1 87 ? 7.659 0.695 2.072 1.00 86.81 87 ASN A N 1
ATOM 712 C CA . ASN A 1 87 ? 7.803 1.903 2.899 1.00 86.81 87 ASN A CA 1
ATOM 713 C C . ASN A 1 87 ? 8.655 3.003 2.235 1.00 86.81 87 ASN A C 1
ATOM 715 O O . ASN A 1 87 ? 8.720 4.142 2.704 1.00 86.81 87 ASN A O 1
ATOM 719 N N . VAL A 1 88 ? 9.306 2.657 1.126 1.00 91.62 88 VAL A N 1
ATOM 720 C CA . VAL A 1 88 ? 10.033 3.567 0.250 1.00 91.62 88 VAL A CA 1
ATOM 721 C C . VAL A 1 88 ? 9.562 3.332 -1.182 1.00 91.62 88 VAL A C 1
ATOM 723 O O . VAL A 1 88 ? 9.507 2.192 -1.658 1.00 91.62 88 VAL A O 1
ATOM 726 N N . ALA A 1 89 ? 9.274 4.414 -1.902 1.00 90.50 89 ALA A N 1
ATOM 727 C CA . ALA A 1 89 ? 8.951 4.349 -3.322 1.00 90.50 89 ALA A CA 1
ATOM 728 C C . ALA A 1 89 ? 9.728 5.396 -4.120 1.00 90.50 89 ALA A C 1
ATOM 730 O O . ALA A 1 89 ? 9.726 6.579 -3.786 1.00 90.50 89 ALA A O 1
ATOM 731 N N . TYR A 1 90 ? 10.352 4.963 -5.211 1.00 91.12 90 TYR A N 1
ATOM 732 C CA . TYR A 1 90 ? 10.870 5.860 -6.237 1.00 91.12 90 TYR A CA 1
ATOM 733 C C . TYR A 1 90 ? 9.750 6.196 -7.220 1.00 91.12 90 TYR A C 1
ATOM 735 O O . TYR A 1 90 ? 9.008 5.315 -7.657 1.00 91.12 90 TYR A O 1
ATOM 743 N N . ASN A 1 91 ? 9.629 7.468 -7.574 1.00 87.56 91 ASN A N 1
ATOM 744 C CA . ASN A 1 91 ? 8.608 7.956 -8.482 1.00 87.56 91 ASN A CA 1
ATOM 745 C C . ASN A 1 91 ? 9.226 8.913 -9.488 1.00 87.56 91 ASN A C 1
ATOM 747 O O . ASN A 1 91 ? 10.125 9.693 -9.165 1.00 87.56 91 ASN A O 1
ATOM 751 N N . ARG A 1 92 ? 8.669 8.897 -10.695 1.00 84.88 92 ARG A N 1
ATOM 752 C CA . ARG A 1 92 ? 9.053 9.806 -11.762 1.00 84.88 92 ARG A CA 1
ATOM 753 C C . ARG A 1 92 ? 7.826 10.502 -12.328 1.00 84.88 92 ARG A C 1
ATOM 755 O O . ARG A 1 92 ? 6.830 9.868 -12.674 1.00 84.88 92 ARG A O 1
ATOM 762 N N . GLN A 1 93 ? 7.909 11.818 -12.435 1.00 81.06 93 GLN A N 1
ATOM 763 C CA . GLN A 1 93 ? 6.910 12.666 -13.054 1.00 81.06 93 GLN A CA 1
ATOM 764 C C . GLN A 1 93 ? 7.435 13.143 -14.407 1.00 81.06 93 GLN A C 1
ATOM 766 O O . GLN A 1 93 ? 7.986 14.228 -14.533 1.00 81.06 93 GLN A O 1
ATOM 771 N N . SER A 1 94 ? 7.240 12.328 -15.442 1.00 74.69 94 SER A N 1
ATOM 772 C CA . SER A 1 94 ? 7.454 12.785 -16.820 1.00 74.69 94 SER A CA 1
ATOM 773 C C . SER A 1 94 ? 6.247 13.591 -17.305 1.00 74.69 94 SER A C 1
ATOM 775 O O . SER A 1 94 ? 5.128 13.328 -16.862 1.00 74.69 94 SER A O 1
ATOM 777 N N . ALA A 1 95 ? 6.446 14.559 -18.202 1.00 68.19 95 ALA A N 1
ATOM 778 C CA . ALA A 1 95 ? 5.360 15.246 -18.913 1.00 68.19 95 ALA A CA 1
ATOM 779 C C . ALA A 1 95 ? 4.813 14.404 -20.081 1.00 68.19 95 ALA A C 1
ATOM 781 O O . ALA A 1 95 ? 3.646 14.540 -20.450 1.00 68.19 95 ALA A O 1
ATOM 782 N N . THR A 1 96 ? 5.640 13.510 -20.620 1.00 70.44 96 THR A N 1
ATOM 783 C CA . THR A 1 96 ? 5.318 12.591 -21.715 1.00 70.44 96 THR A CA 1
ATOM 784 C C . THR A 1 96 ? 5.165 11.168 -21.185 1.00 70.44 96 THR A C 1
ATOM 786 O O . THR A 1 96 ? 5.652 10.838 -20.102 1.00 70.44 96 THR A O 1
ATOM 789 N N . VAL A 1 97 ? 4.450 10.321 -21.924 1.00 73.12 97 VAL A N 1
ATOM 790 C CA . VAL A 1 97 ? 4.491 8.873 -21.689 1.00 73.12 97 VAL A CA 1
ATOM 791 C C . VAL A 1 97 ? 5.735 8.350 -22.390 1.00 73.12 97 VAL A C 1
ATOM 793 O O . VAL A 1 97 ? 5.944 8.647 -23.566 1.00 73.12 97 VAL A O 1
ATOM 796 N N . ASP A 1 98 ? 6.577 7.631 -21.654 1.00 79.25 98 ASP A N 1
ATOM 797 C CA . ASP A 1 98 ? 7.690 6.921 -22.268 1.00 79.25 98 ASP A CA 1
ATOM 798 C C . ASP A 1 98 ? 7.111 5.733 -23.064 1.00 79.25 98 ASP A C 1
ATOM 800 O O . ASP A 1 98 ? 6.132 5.115 -22.646 1.00 79.25 98 ASP A O 1
ATOM 804 N N . VAL A 1 99 ? 7.688 5.410 -24.218 1.00 82.38 99 VAL A N 1
ATOM 805 C CA . VAL A 1 99 ? 7.357 4.188 -24.969 1.00 82.38 99 VAL A CA 1
ATOM 806 C C . VAL A 1 99 ? 8.586 3.292 -25.004 1.00 82.38 99 VAL A C 1
ATOM 808 O O . VAL A 1 99 ? 9.712 3.777 -25.096 1.00 82.38 99 VAL A O 1
ATOM 811 N N . LEU A 1 100 ? 8.380 1.981 -24.893 1.00 87.81 100 LEU A N 1
ATOM 812 C CA . LEU A 1 100 ? 9.471 0.995 -24.835 1.00 87.81 100 LEU A CA 1
ATOM 813 C C . LEU A 1 100 ? 9.914 0.535 -26.227 1.00 87.81 100 LEU A C 1
ATOM 815 O O . LEU A 1 100 ? 10.896 -0.190 -26.366 1.00 87.81 100 LEU A O 1
ATOM 819 N N . GLY A 1 101 ? 9.167 0.955 -27.242 1.00 90.25 101 GLY A N 1
ATOM 820 C CA . GLY A 1 101 ? 9.333 0.603 -28.637 1.00 90.25 101 GLY A CA 1
ATOM 821 C C . GLY A 1 101 ? 7.997 0.694 -29.361 1.00 90.25 101 GLY A C 1
ATOM 822 O O . GLY A 1 101 ? 6.978 1.084 -28.783 1.00 90.25 101 GLY A O 1
ATOM 823 N N . GLU A 1 102 ? 8.004 0.299 -30.625 1.00 92.62 102 GLU A N 1
ATOM 824 C CA . GLU A 1 102 ? 6.816 0.224 -31.465 1.00 92.62 102 GLU A CA 1
ATOM 825 C C . GLU A 1 102 ? 6.754 -1.147 -32.132 1.00 92.62 102 GLU A C 1
ATOM 827 O O . GLU A 1 102 ? 7.773 -1.722 -32.519 1.00 92.62 102 GLU A O 1
ATOM 832 N N . MET A 1 103 ? 5.542 -1.671 -32.258 1.00 93.75 103 MET A N 1
ATOM 833 C CA . MET A 1 103 ? 5.245 -2.921 -32.926 1.00 93.75 103 MET A CA 1
ATOM 834 C C . MET A 1 103 ? 3.890 -2.815 -33.618 1.00 93.75 103 MET A C 1
ATOM 836 O O . MET A 1 103 ? 2.851 -2.662 -32.979 1.00 93.75 103 MET A O 1
ATOM 840 N N . VAL A 1 104 ? 3.898 -2.953 -34.940 1.00 92.50 104 VAL A N 1
ATOM 841 C CA . VAL A 1 104 ? 2.670 -3.029 -35.730 1.00 92.50 104 VAL A CA 1
ATOM 842 C C . VAL A 1 104 ? 2.286 -4.495 -35.892 1.00 92.50 104 VAL A C 1
ATOM 844 O O . VAL A 1 104 ? 3.033 -5.274 -36.483 1.00 92.50 104 VAL A O 1
ATOM 847 N N . LEU A 1 105 ? 1.120 -4.870 -35.367 1.00 94.44 105 LEU A N 1
ATOM 848 C CA . LEU A 1 105 ? 0.570 -6.216 -35.503 1.00 94.44 105 LEU A CA 1
ATOM 849 C C . LEU A 1 105 ? -0.339 -6.289 -36.733 1.00 94.44 105 LEU A C 1
ATOM 851 O O . LEU A 1 105 ? -1.250 -5.482 -36.907 1.00 94.44 105 LEU A O 1
ATOM 855 N N . THR A 1 106 ? -0.099 -7.277 -37.590 1.00 95.88 106 THR A N 1
ATOM 856 C CA . THR A 1 106 ? -0.955 -7.572 -38.745 1.00 95.88 106 THR A CA 1
ATOM 857 C C . THR A 1 106 ? -2.291 -8.172 -38.305 1.00 95.88 106 THR A C 1
ATOM 859 O O . THR A 1 106 ? -2.401 -8.777 -37.238 1.00 95.88 106 THR A O 1
ATOM 862 N N . THR A 1 107 ? -3.308 -8.096 -39.166 1.00 93.44 107 THR A N 1
ATOM 863 C CA . THR A 1 107 ? -4.611 -8.741 -38.926 1.00 93.44 107 THR A CA 1
ATOM 864 C C . THR A 1 107 ? -4.474 -10.241 -38.642 1.00 93.44 107 THR A C 1
ATOM 866 O O . THR A 1 107 ? -5.159 -10.759 -37.765 1.00 93.44 107 THR A O 1
ATOM 869 N N . ALA A 1 108 ? -3.551 -10.928 -39.326 1.00 95.31 108 ALA A N 1
ATOM 870 C CA . ALA A 1 108 ? -3.283 -12.346 -39.100 1.00 95.31 108 ALA A CA 1
ATOM 871 C C . ALA A 1 108 ? -2.679 -12.613 -37.710 1.00 95.31 108 ALA A C 1
ATOM 873 O O . ALA A 1 108 ? -3.091 -13.555 -37.039 1.00 95.31 108 ALA A O 1
ATOM 874 N N . GLN A 1 109 ? -1.752 -11.767 -37.244 1.00 95.81 109 GLN A N 1
ATOM 875 C CA . GLN A 1 109 ? -1.187 -11.874 -35.893 1.00 95.81 109 GLN A CA 1
ATOM 876 C C . GLN A 1 109 ? -2.240 -11.601 -34.816 1.00 95.81 109 GLN A C 1
ATOM 878 O O . GLN A 1 109 ? -2.308 -12.335 -33.836 1.00 95.81 109 GLN A O 1
ATOM 883 N N . LEU A 1 110 ? -3.092 -10.591 -35.009 1.00 94.69 110 LEU A N 1
ATOM 884 C CA . LEU A 1 110 ? -4.191 -10.304 -34.083 1.00 94.69 110 LEU A CA 1
ATOM 885 C C . LEU A 1 110 ? -5.177 -11.472 -33.996 1.00 94.69 110 LEU A C 1
ATOM 887 O O . LEU A 1 110 ? -5.613 -11.815 -32.901 1.00 94.69 110 LEU A O 1
ATOM 891 N N . GLN A 1 111 ? -5.502 -12.105 -35.127 1.00 92.94 111 GLN A N 1
ATOM 892 C CA . GLN A 1 111 ? -6.351 -13.293 -35.128 1.00 92.94 111 GLN A CA 1
ATOM 893 C C . GLN A 1 111 ? -5.676 -14.459 -34.399 1.00 92.94 111 GLN A C 1
ATOM 895 O O . GLN A 1 111 ? -6.267 -15.025 -33.486 1.00 92.94 111 GLN A O 1
ATOM 900 N N . ALA A 1 112 ? -4.406 -14.736 -34.704 1.00 94.81 112 ALA A N 1
ATOM 901 C CA . ALA A 1 112 ? -3.651 -15.789 -34.033 1.00 94.81 112 ALA A CA 1
ATOM 902 C C . ALA A 1 112 ? -3.570 -15.588 -32.509 1.00 94.81 112 ALA A C 1
ATOM 904 O O . ALA A 1 112 ? -3.592 -16.568 -31.772 1.00 94.81 112 ALA A O 1
ATOM 905 N N . LEU A 1 113 ? -3.503 -14.339 -32.025 1.00 93.56 113 LEU A N 1
ATOM 906 C CA . LEU A 1 113 ? -3.540 -14.020 -30.593 1.00 93.56 113 LEU A CA 1
ATOM 907 C C . LEU A 1 113 ? -4.910 -14.290 -29.958 1.00 93.56 113 LEU A C 1
ATOM 909 O O . LEU A 1 113 ? -4.964 -14.755 -28.821 1.00 93.56 113 LEU A O 1
ATOM 913 N N . ARG A 1 114 ? -6.015 -14.035 -30.669 1.00 90.12 114 ARG A N 1
ATOM 914 C CA . ARG A 1 114 ? -7.365 -14.393 -30.192 1.00 90.12 114 ARG A CA 1
ATOM 915 C C . ARG A 1 114 ? -7.551 -15.903 -30.083 1.00 90.12 114 ARG A C 1
ATOM 917 O O . ARG A 1 114 ? -8.207 -16.362 -29.155 1.00 90.12 114 ARG A O 1
ATOM 924 N N . ASP A 1 115 ? -6.917 -16.652 -30.980 1.00 90.31 115 ASP A N 1
ATOM 925 C CA . ASP A 1 115 ? -7.009 -18.113 -31.041 1.00 90.31 115 ASP A CA 1
ATOM 926 C C . ASP A 1 115 ? -6.090 -18.824 -30.020 1.00 90.31 115 ASP A C 1
ATOM 928 O O . ASP A 1 115 ? -6.119 -20.051 -29.903 1.00 90.31 115 ASP A O 1
ATOM 932 N N . LYS A 1 116 ? -5.256 -18.084 -29.269 1.00 89.12 116 LYS A N 1
ATOM 933 C CA . LYS A 1 116 ? -4.395 -18.652 -28.217 1.00 89.12 116 LYS A CA 1
ATOM 934 C C . LYS A 1 116 ? -5.231 -19.237 -27.075 1.00 89.12 116 LYS A C 1
ATOM 936 O O . LYS A 1 116 ? -6.238 -18.659 -26.667 1.00 89.12 116 LYS A O 1
ATOM 941 N N . ASP A 1 117 ? -4.731 -20.333 -26.500 1.00 83.25 117 ASP A N 1
ATOM 942 C CA . ASP A 1 117 ? -5.312 -20.984 -25.321 1.00 83.25 117 ASP A CA 1
ATOM 943 C C . ASP A 1 117 ? -5.500 -20.003 -24.154 1.00 83.25 117 ASP A C 1
ATOM 945 O O . ASP A 1 117 ? -4.633 -19.164 -23.907 1.00 83.25 117 ASP A O 1
ATOM 949 N N . ALA A 1 118 ? -6.597 -20.143 -23.403 1.00 75.19 118 ALA A N 1
ATOM 950 C CA . ALA A 1 118 ? -6.951 -19.252 -22.297 1.00 75.19 118 ALA A CA 1
ATOM 951 C C . ALA A 1 118 ? -5.885 -19.178 -21.185 1.00 75.19 118 ALA A C 1
ATOM 953 O O . ALA A 1 118 ? -5.816 -18.162 -20.488 1.00 75.19 118 ALA A O 1
ATOM 954 N N . ASN A 1 119 ? -5.048 -20.214 -21.043 1.00 74.12 119 ASN A N 1
ATOM 955 C CA . ASN A 1 119 ? -3.937 -20.273 -20.090 1.00 74.12 119 ASN A CA 1
ATOM 956 C C . ASN A 1 119 ? -2.628 -19.702 -20.656 1.00 74.12 119 ASN A C 1
ATOM 958 O O . ASN A 1 119 ? -1.653 -19.561 -19.918 1.00 74.12 119 ASN A O 1
ATOM 962 N N . SER A 1 120 ? -2.576 -19.382 -21.951 1.00 82.50 120 SER A N 1
ATOM 963 C CA . SER A 1 120 ? -1.436 -18.690 -22.546 1.00 82.50 120 SER A CA 1
ATOM 964 C C . SER A 1 120 ? -1.383 -17.241 -22.068 1.00 82.50 120 SER A C 1
ATOM 966 O O . SER A 1 120 ? -2.411 -16.566 -21.992 1.00 82.50 120 SER A O 1
ATOM 968 N N . ILE A 1 121 ? -0.168 -16.763 -21.800 1.00 82.25 121 ILE A N 1
ATOM 969 C CA . ILE A 1 121 ? 0.125 -15.345 -21.570 1.00 82.25 121 ILE A CA 1
ATOM 970 C C . ILE A 1 121 ? -0.054 -14.500 -22.834 1.00 82.25 121 ILE A C 1
ATOM 972 O O . ILE A 1 121 ? -0.312 -13.305 -22.740 1.00 82.25 121 ILE A O 1
ATOM 976 N N . GLU A 1 122 ? 0.092 -15.102 -24.014 1.00 90.19 122 GLU A N 1
ATOM 977 C CA . GLU A 1 122 ? -0.184 -14.415 -25.267 1.00 90.19 122 GLU A CA 1
ATOM 978 C C . GLU A 1 122 ? -1.694 -14.333 -25.495 1.00 90.19 122 GLU A C 1
ATOM 980 O O . GLU A 1 122 ? -2.435 -15.307 -25.303 1.00 90.19 122 GLU A O 1
ATOM 985 N N . GLY A 1 123 ? -2.148 -13.167 -25.944 1.00 91.06 123 GLY A N 1
ATOM 986 C CA . GLY A 1 123 ? -3.561 -12.931 -26.191 1.00 91.06 123 GLY A CA 1
ATOM 987 C C . GLY A 1 123 ? -3.914 -11.462 -26.347 1.00 91.06 123 GLY A C 1
ATOM 988 O O . GLY A 1 123 ? -3.053 -10.581 -26.300 1.00 91.06 123 GLY A O 1
ATOM 989 N N . ILE A 1 124 ? -5.210 -11.217 -26.529 1.00 90.25 124 ILE A N 1
ATOM 990 C CA . ILE A 1 124 ? -5.806 -9.881 -26.505 1.00 90.25 124 ILE A CA 1
ATOM 991 C C . ILE A 1 124 ? -6.477 -9.673 -25.147 1.00 90.25 124 ILE A C 1
ATOM 993 O O . ILE A 1 124 ? -7.184 -10.555 -24.656 1.00 90.25 124 ILE A O 1
ATOM 997 N N . TYR A 1 125 ? -6.241 -8.514 -24.544 1.00 86.62 125 TYR A N 1
ATOM 998 C CA . TYR A 1 125 ? -6.685 -8.175 -23.199 1.00 86.62 125 TYR A CA 1
ATOM 999 C C . TYR A 1 125 ? -7.339 -6.800 -23.152 1.00 86.62 125 TYR A C 1
ATOM 1001 O O . TYR A 1 125 ? -6.962 -5.890 -23.887 1.00 86.62 125 TYR A O 1
ATOM 1009 N N . ASN A 1 126 ? -8.259 -6.648 -22.206 1.00 79.94 126 ASN A N 1
ATOM 1010 C CA . ASN A 1 126 ? -8.956 -5.416 -21.887 1.00 79.94 126 ASN A CA 1
ATOM 1011 C C . ASN A 1 126 ? -8.461 -4.862 -20.546 1.00 79.94 126 ASN A C 1
ATOM 1013 O O . ASN A 1 126 ? -8.434 -5.576 -19.539 1.00 79.94 126 ASN A O 1
ATOM 1017 N N . MET A 1 127 ? -8.114 -3.573 -20.530 1.00 74.25 127 MET A N 1
ATOM 1018 C CA . MET A 1 127 ? -7.768 -2.787 -19.341 1.00 74.25 127 MET A CA 1
ATOM 1019 C C . MET A 1 127 ? -8.688 -1.569 -19.254 1.00 74.25 127 MET A C 1
ATOM 1021 O O . MET A 1 127 ? -8.389 -0.503 -19.800 1.00 74.25 127 MET A O 1
ATOM 1025 N N . GLY A 1 128 ? -9.846 -1.722 -18.615 1.00 72.06 128 GLY A N 1
ATOM 1026 C CA . GLY A 1 128 ? -10.879 -0.687 -18.647 1.00 72.06 128 GLY A CA 1
ATOM 1027 C C . GLY A 1 128 ? -11.326 -0.405 -20.085 1.00 72.06 128 GLY A C 1
ATOM 1028 O O . GLY A 1 128 ? -11.989 -1.232 -20.695 1.00 72.06 128 GLY A O 1
ATOM 1029 N N . SER A 1 129 ? -10.944 0.754 -20.629 1.00 72.12 129 SER A N 1
ATOM 1030 C CA . SER A 1 129 ? -11.271 1.164 -22.009 1.00 72.12 129 SER A CA 1
ATOM 1031 C C . SER A 1 129 ? -10.172 0.872 -23.042 1.00 72.12 129 SER A C 1
ATOM 1033 O O . SER A 1 129 ? -10.278 1.310 -24.186 1.00 72.12 129 SER A O 1
ATOM 1035 N N . HIS A 1 130 ? -9.091 0.196 -22.649 1.00 79.31 130 HIS A N 1
ATOM 1036 C CA . HIS A 1 130 ? -7.931 -0.046 -23.509 1.00 79.31 130 HIS A CA 1
ATOM 1037 C C . HIS A 1 130 ? -7.858 -1.502 -23.954 1.00 79.31 130 HIS A C 1
ATOM 1039 O O . HIS A 1 130 ? -7.963 -2.395 -23.114 1.00 79.31 130 HIS A O 1
ATOM 1045 N N . HIS A 1 131 ? -7.583 -1.722 -25.240 1.00 87.81 131 HIS A N 1
ATOM 1046 C CA . HIS A 1 131 ? -7.260 -3.040 -25.778 1.00 87.81 131 HIS A CA 1
ATOM 1047 C C . HIS A 1 131 ? -5.746 -3.178 -25.937 1.00 87.81 131 HIS A C 1
ATOM 1049 O O . HIS A 1 131 ? -5.066 -2.298 -26.476 1.00 87.81 131 HIS A O 1
ATOM 1055 N N . LEU A 1 132 ? -5.219 -4.291 -25.444 1.00 90.25 132 LEU A N 1
ATOM 1056 C CA . LEU A 1 132 ? -3.799 -4.603 -25.402 1.00 90.25 132 LEU A CA 1
ATOM 1057 C C . LEU A 1 132 ? -3.562 -5.973 -26.037 1.00 90.25 132 LEU A C 1
ATOM 1059 O O . LEU A 1 132 ? -4.345 -6.896 -25.835 1.00 90.25 132 LEU A O 1
ATOM 1063 N N . ALA A 1 133 ? -2.457 -6.128 -26.755 1.00 93.31 133 ALA A N 1
ATOM 1064 C CA . ALA A 1 133 ? -1.955 -7.424 -27.191 1.00 93.31 133 ALA A CA 1
ATOM 1065 C C . ALA A 1 133 ? -0.721 -7.798 -26.375 1.00 93.31 133 ALA A C 1
ATOM 1067 O O . ALA A 1 133 ? 0.213 -7.005 -26.281 1.00 93.31 133 ALA A O 1
ATOM 1068 N N . VAL A 1 134 ? -0.692 -9.009 -25.827 1.00 92.31 134 VAL A N 1
ATOM 1069 C CA . VAL A 1 134 ? 0.525 -9.603 -25.268 1.00 92.31 134 VAL A CA 1
ATOM 1070 C C . VAL A 1 134 ? 1.080 -10.575 -26.294 1.00 92.31 134 VAL A C 1
ATOM 1072 O O . VAL A 1 134 ? 0.384 -11.498 -26.714 1.00 92.31 134 VAL A O 1
ATOM 1075 N N . VAL A 1 135 ? 2.322 -10.352 -26.708 1.00 94.56 135 VAL A N 1
ATOM 1076 C CA . VAL A 1 135 ? 2.974 -11.102 -27.786 1.00 94.56 135 VAL A CA 1
ATOM 1077 C C . VAL A 1 135 ? 4.400 -11.454 -27.397 1.00 94.56 135 VAL A C 1
ATOM 1079 O O . VAL A 1 135 ? 5.075 -10.677 -26.715 1.00 94.56 135 VAL A O 1
ATOM 1082 N N . GLU A 1 136 ? 4.875 -12.623 -27.823 1.00 94.44 136 GLU A N 1
ATOM 1083 C CA . GLU A 1 136 ? 6.285 -12.972 -27.684 1.00 94.44 136 GLU A CA 1
ATOM 1084 C C . GLU A 1 136 ? 7.167 -11.983 -28.466 1.00 94.44 136 GLU A C 1
ATOM 1086 O O . GLU A 1 136 ? 7.059 -11.810 -29.680 1.00 94.44 136 GLU A O 1
ATOM 1091 N N . HIS A 1 137 ? 8.038 -11.298 -27.735 1.00 94.00 137 HIS A N 1
ATOM 1092 C CA . HIS A 1 137 ? 8.970 -10.306 -28.239 1.00 94.00 137 HIS A CA 1
ATOM 1093 C C . HIS A 1 137 ? 10.199 -10.277 -27.323 1.00 94.00 137 HIS A C 1
ATOM 1095 O O . HIS A 1 137 ? 10.210 -9.546 -26.327 1.00 94.00 137 HIS A O 1
ATOM 1101 N N . PRO A 1 138 ? 11.225 -11.097 -27.613 1.00 91.31 138 PRO A N 1
ATOM 1102 C CA . PRO A 1 138 ? 12.428 -11.143 -26.798 1.00 91.31 138 PRO A CA 1
ATOM 1103 C C . PRO A 1 138 ? 13.123 -9.779 -26.757 1.00 91.31 138 PRO A C 1
ATOM 1105 O O . PRO A 1 138 ? 13.491 -9.210 -27.782 1.00 91.31 138 PRO A O 1
ATOM 1108 N N . THR A 1 139 ? 13.327 -9.274 -25.548 1.00 87.81 139 THR A N 1
ATOM 1109 C CA . THR A 1 139 ? 14.042 -8.033 -25.242 1.00 87.81 139 THR A CA 1
ATOM 1110 C C . THR A 1 139 ? 15.112 -8.311 -24.187 1.00 87.81 139 THR A C 1
ATOM 1112 O O . THR A 1 139 ? 15.055 -9.342 -23.514 1.00 87.81 139 THR A O 1
ATOM 1115 N N . PRO A 1 140 ? 16.062 -7.387 -23.948 1.00 84.88 140 PRO A N 1
ATOM 1116 C CA . PRO A 1 140 ? 16.980 -7.513 -22.816 1.00 84.88 140 PRO A CA 1
ATOM 1117 C C . PRO A 1 140 ? 16.278 -7.611 -21.451 1.00 84.88 140 PRO A C 1
ATOM 1119 O O . PRO A 1 140 ? 16.874 -8.103 -20.497 1.00 84.88 140 PRO A O 1
ATOM 1122 N N . PHE A 1 141 ? 15.031 -7.136 -21.338 1.00 86.75 141 PHE A N 1
ATOM 1123 C CA . PHE A 1 141 ? 14.240 -7.246 -20.113 1.00 86.75 141 PHE A CA 1
ATOM 1124 C C . PHE A 1 141 ? 13.586 -8.620 -19.951 1.00 86.75 141 PHE A C 1
ATOM 1126 O O . PHE A 1 141 ? 13.568 -9.175 -18.852 1.00 86.75 141 PHE A O 1
ATOM 1133 N N . GLY A 1 142 ? 12.981 -9.133 -21.020 1.00 88.69 142 GLY A N 1
ATOM 1134 C CA . GLY A 1 142 ? 12.012 -10.212 -20.920 1.00 88.69 142 GLY A CA 1
ATOM 1135 C C . GLY A 1 142 ? 11.559 -10.772 -22.256 1.00 88.69 142 GLY A C 1
ATOM 1136 O O . GLY A 1 142 ? 12.057 -10.395 -23.313 1.00 88.69 142 GLY A O 1
ATOM 1137 N N . LYS A 1 143 ? 10.606 -11.698 -22.185 1.00 91.69 143 LYS A N 1
ATOM 1138 C CA . LYS A 1 143 ? 10.163 -12.512 -23.316 1.00 91.69 143 LYS A CA 1
ATOM 1139 C C . LYS A 1 143 ? 8.953 -11.933 -24.048 1.00 91.69 143 LYS A C 1
ATOM 1141 O O . LYS A 1 143 ? 8.795 -12.224 -25.229 1.00 91.69 143 LYS A O 1
ATOM 1146 N N . TYR A 1 144 ? 8.112 -11.136 -23.389 1.00 92.44 144 TYR A N 1
ATOM 1147 C CA . TYR A 1 144 ? 6.873 -10.638 -23.995 1.00 92.44 144 TYR A CA 1
ATOM 1148 C C . TYR A 1 144 ? 6.803 -9.112 -23.997 1.00 92.44 144 TYR A C 1
ATOM 1150 O O . TYR A 1 144 ? 7.300 -8.447 -23.085 1.00 92.44 144 TYR A O 1
ATOM 1158 N N . ALA A 1 145 ? 6.132 -8.574 -25.011 1.00 93.19 145 ALA A N 1
ATOM 1159 C CA . ALA A 1 145 ? 5.749 -7.175 -25.106 1.00 93.19 145 ALA A CA 1
ATOM 1160 C C . ALA A 1 145 ? 4.233 -7.037 -24.970 1.00 93.19 145 ALA A C 1
ATOM 1162 O O . ALA A 1 145 ? 3.474 -7.878 -25.453 1.00 93.19 145 ALA A O 1
ATOM 1163 N N . VAL A 1 146 ? 3.804 -5.949 -24.337 1.00 91.25 146 VAL A N 1
ATOM 1164 C CA . VAL A 1 146 ? 2.408 -5.519 -24.298 1.00 91.25 146 VAL A CA 1
ATOM 1165 C C . VAL A 1 146 ? 2.257 -4.328 -25.230 1.00 91.25 146 VAL A C 1
ATOM 1167 O O . VAL A 1 146 ? 2.822 -3.257 -24.989 1.00 91.25 146 VAL A O 1
ATOM 1170 N N . VAL A 1 147 ? 1.509 -4.536 -26.306 1.00 93.25 147 VAL A N 1
ATOM 1171 C CA . VAL A 1 147 ? 1.292 -3.580 -27.388 1.00 93.25 147 VAL A CA 1
ATOM 1172 C C . VAL A 1 147 ? -0.087 -2.962 -27.234 1.00 93.25 147 VAL A C 1
ATOM 1174 O O . VAL A 1 147 ? -1.085 -3.670 -27.109 1.00 93.25 147 VAL A O 1
ATOM 1177 N N . LEU A 1 148 ? -0.151 -1.637 -27.258 1.00 91.06 148 LEU A N 1
ATOM 1178 C CA . LEU A 1 148 ? -1.411 -0.911 -27.254 1.00 91.06 148 LEU A CA 1
ATOM 1179 C C . LEU A 1 148 ? -2.086 -1.027 -28.627 1.00 91.06 148 LEU A C 1
ATOM 1181 O O . LEU A 1 148 ? -1.487 -0.658 -29.634 1.00 91.06 148 LEU A O 1
ATOM 1185 N N . LEU A 1 149 ? -3.323 -1.521 -28.680 1.00 91.00 149 LEU A N 1
ATOM 1186 C CA . LEU A 1 149 ? -4.043 -1.703 -29.947 1.00 91.00 149 LEU A CA 1
ATOM 1187 C C . LEU A 1 149 ? -4.861 -0.483 -30.351 1.00 91.00 149 LEU A C 1
ATOM 1189 O O . LEU A 1 149 ? -4.997 -0.210 -31.539 1.00 91.00 149 LEU A O 1
ATOM 1193 N N . ASP A 1 150 ? -5.358 0.266 -29.369 1.00 86.12 150 ASP A N 1
ATOM 1194 C CA . ASP A 1 150 ? -6.231 1.410 -29.602 1.00 86.12 150 ASP A CA 1
ATOM 1195 C C . ASP A 1 150 ? -5.675 2.702 -29.034 1.00 86.12 150 ASP A C 1
ATOM 1197 O O . ASP A 1 150 ? -4.898 2.731 -28.082 1.00 86.12 150 ASP A O 1
ATOM 1201 N N . PHE A 1 151 ? -6.134 3.810 -29.603 1.00 74.25 151 PHE A N 1
ATOM 1202 C CA . PHE A 1 151 ? -5.739 5.125 -29.142 1.00 74.25 151 PHE A CA 1
ATOM 1203 C C . PHE A 1 151 ? -6.258 5.397 -27.726 1.00 74.25 151 PHE A C 1
ATOM 1205 O O . PHE A 1 151 ? -7.461 5.366 -27.457 1.00 74.25 151 PHE A O 1
ATOM 1212 N N . VAL A 1 152 ? -5.351 5.778 -26.832 1.00 65.50 152 VAL A N 1
ATOM 1213 C CA . VAL A 1 152 ? -5.705 6.216 -25.482 1.00 65.50 152 VAL A CA 1
ATOM 1214 C C . VAL A 1 152 ? -6.078 7.698 -25.523 1.00 65.50 152 VAL A C 1
ATOM 1216 O O . VAL A 1 152 ? -5.209 8.569 -25.605 1.00 65.50 152 VAL A O 1
ATOM 1219 N N . ARG A 1 153 ? -7.374 8.014 -25.392 1.00 61.34 153 ARG A N 1
ATOM 1220 C CA . ARG A 1 153 ? -7.822 9.389 -25.105 1.00 61.34 153 ARG A CA 1
ATOM 1221 C C . ARG A 1 153 ? -7.520 9.736 -23.648 1.00 61.34 153 ARG A C 1
ATOM 1223 O O . ARG A 1 153 ? -8.368 9.594 -22.775 1.00 61.34 153 ARG A O 1
ATOM 1230 N N . SER A 1 154 ? -6.307 10.207 -23.385 1.00 67.75 154 SER A N 1
ATOM 1231 C CA . SER A 1 154 ? -5.915 10.751 -22.083 1.00 67.75 154 SER A CA 1
ATOM 1232 C C . SER A 1 154 ? -5.208 12.099 -22.243 1.00 67.75 154 SER A C 1
ATOM 1234 O O . SER A 1 154 ? -4.956 12.564 -23.354 1.00 67.75 154 SER A O 1
ATOM 1236 N N . LYS A 1 155 ? -4.841 12.726 -21.117 1.00 64.31 155 LYS A N 1
ATOM 1237 C CA . LYS A 1 155 ? -3.989 13.930 -21.110 1.00 64.31 155 LYS A CA 1
ATOM 1238 C C . LYS A 1 155 ? -2.612 13.692 -21.751 1.00 64.31 155 LYS A C 1
ATOM 1240 O O . LYS A 1 155 ? -1.917 14.659 -22.042 1.00 64.31 155 LYS A O 1
ATOM 1245 N N . ARG A 1 156 ? -2.209 12.429 -21.931 1.00 70.38 156 ARG A N 1
ATOM 1246 C CA . ARG A 1 156 ? -0.952 12.012 -22.557 1.00 70.38 156 ARG A CA 1
ATOM 1247 C C . ARG A 1 156 ? -1.255 10.910 -23.577 1.00 70.38 156 ARG A C 1
ATOM 1249 O O . ARG A 1 156 ? -1.245 9.732 -23.216 1.00 70.38 156 ARG A O 1
ATOM 1256 N N . PRO A 1 157 ? -1.614 11.279 -24.814 1.00 75.31 157 PRO A N 1
ATOM 1257 C CA . PRO A 1 157 ? -2.002 10.302 -25.818 1.00 75.31 157 PRO A CA 1
ATOM 1258 C C . PRO A 1 157 ? -0.832 9.373 -26.155 1.00 75.31 157 PRO A C 1
ATOM 1260 O O . PRO A 1 157 ? 0.310 9.818 -26.262 1.00 75.31 157 PRO A O 1
ATOM 1263 N N . VAL A 1 158 ? -1.142 8.091 -26.332 1.00 81.31 158 VAL A N 1
ATOM 1264 C CA . VAL A 1 158 ? -0.209 7.054 -26.790 1.00 81.31 158 VAL A CA 1
ATOM 1265 C C . VAL A 1 158 ? -0.787 6.456 -28.066 1.00 81.31 158 VAL A C 1
ATOM 1267 O O . VAL A 1 158 ? -1.995 6.207 -28.140 1.00 81.31 158 VAL A O 1
ATOM 1270 N N . ALA A 1 159 ? 0.055 6.292 -29.085 1.00 87.38 159 ALA A N 1
ATOM 1271 C CA . ALA A 1 159 ? -0.375 5.804 -30.386 1.00 87.38 159 ALA A CA 1
ATOM 1272 C C . ALA A 1 159 ? -0.620 4.281 -30.365 1.00 87.38 159 ALA A C 1
ATOM 1274 O O . ALA A 1 159 ? 0.088 3.551 -29.665 1.00 87.38 159 ALA A O 1
ATOM 1275 N N . PRO A 1 160 ? -1.584 3.776 -31.157 1.00 90.69 160 PRO A N 1
ATOM 1276 C CA . PRO A 1 160 ? -1.657 2.356 -31.485 1.00 90.69 160 PRO A CA 1
ATOM 1277 C C . PRO A 1 160 ? -0.311 1.821 -31.986 1.00 90.69 160 PRO A C 1
ATOM 1279 O O . PRO A 1 160 ? 0.393 2.495 -32.736 1.00 90.69 160 PRO A O 1
ATOM 1282 N N . GLY A 1 161 ? 0.038 0.606 -31.576 1.00 92.75 161 GLY A N 1
ATOM 1283 C CA . GLY A 1 161 ? 1.312 -0.041 -31.876 1.00 92.75 161 GLY A CA 1
ATOM 1284 C C . GLY A 1 161 ? 2.443 0.295 -30.900 1.00 92.75 161 GLY A C 1
ATOM 1285 O O . GLY A 1 161 ? 3.497 -0.328 -30.966 1.00 92.75 161 GLY A O 1
ATOM 1286 N N . SER A 1 162 ? 2.270 1.230 -29.962 1.00 92.12 162 SER A N 1
ATOM 1287 C CA . SER A 1 162 ? 3.292 1.473 -28.936 1.00 92.12 162 SER A CA 1
ATOM 1288 C C . SER A 1 162 ? 3.423 0.286 -27.973 1.00 92.12 162 SER A C 1
ATOM 1290 O O . SER A 1 162 ? 2.425 -0.233 -27.465 1.00 92.12 162 SER A O 1
ATOM 1292 N N . ILE A 1 163 ? 4.661 -0.108 -27.668 1.00 92.25 163 ILE A N 1
ATOM 1293 C CA . ILE A 1 163 ? 4.967 -1.060 -26.596 1.00 92.25 163 ILE A CA 1
ATOM 1294 C C . ILE A 1 163 ? 4.915 -0.302 -25.269 1.00 92.25 163 ILE A C 1
ATOM 1296 O O . ILE A 1 163 ? 5.762 0.549 -24.980 1.00 92.25 163 ILE A O 1
ATOM 1300 N N . VAL A 1 164 ? 3.904 -0.616 -24.463 1.00 87.44 164 VAL A N 1
ATOM 1301 C CA . VAL A 1 164 ? 3.608 0.069 -23.195 1.00 87.44 164 VAL A CA 1
ATOM 1302 C C . VAL A 1 164 ? 4.099 -0.700 -21.972 1.00 87.44 164 VAL A C 1
ATOM 1304 O O . VAL A 1 164 ? 4.217 -0.121 -20.890 1.00 87.44 164 VAL A O 1
ATOM 1307 N N . MET A 1 165 ? 4.413 -1.989 -22.131 1.00 88.75 165 MET A N 1
ATOM 1308 C CA . MET A 1 165 ? 4.990 -2.818 -21.074 1.00 88.75 165 MET A CA 1
ATOM 1309 C C . MET A 1 165 ? 5.845 -3.948 -21.657 1.00 88.75 165 MET A C 1
ATOM 1311 O O . MET A 1 165 ? 5.565 -4.448 -22.745 1.00 88.75 165 MET A O 1
ATOM 1315 N N . LEU A 1 166 ? 6.875 -4.358 -20.923 1.00 89.94 166 LEU A N 1
ATOM 1316 C CA . LEU A 1 166 ? 7.652 -5.571 -21.178 1.00 89.94 166 LEU A CA 1
ATOM 1317 C C . LEU A 1 166 ? 7.455 -6.541 -20.019 1.00 89.94 166 LEU A C 1
ATOM 1319 O O . LEU A 1 166 ? 7.325 -6.112 -18.875 1.00 89.94 166 LEU A O 1
ATOM 1323 N N . LEU A 1 167 ? 7.440 -7.837 -20.307 1.00 87.75 167 LEU A N 1
ATOM 1324 C CA . LEU A 1 167 ? 7.137 -8.885 -19.338 1.00 87.75 167 LEU A CA 1
ATOM 1325 C C . LEU A 1 167 ? 8.191 -9.985 -19.384 1.00 87.75 167 LEU A C 1
ATOM 1327 O O . LEU A 1 167 ? 8.663 -10.372 -20.459 1.00 87.75 167 LEU A O 1
ATOM 1331 N N . LYS A 1 168 ? 8.515 -10.540 -18.219 1.00 86.19 168 LYS A N 1
ATOM 1332 C CA . LYS A 1 168 ? 9.396 -11.702 -18.099 1.00 86.19 168 LYS A CA 1
ATOM 1333 C C . LYS A 1 168 ? 8.828 -12.744 -17.146 1.00 86.19 168 LYS A C 1
ATOM 1335 O O . LYS A 1 168 ? 8.211 -12.407 -16.133 1.00 86.19 168 LYS A O 1
ATOM 1340 N N . ASP A 1 169 ? 9.091 -14.001 -17.477 1.00 82.25 169 ASP A N 1
ATOM 1341 C CA . ASP A 1 169 ? 8.771 -15.134 -16.621 1.00 82.25 169 ASP A CA 1
ATOM 1342 C C . ASP A 1 169 ? 9.627 -15.104 -15.349 1.00 82.25 169 ASP A C 1
ATOM 1344 O O . ASP A 1 169 ? 10.779 -14.659 -15.351 1.00 82.25 169 ASP A O 1
ATOM 1348 N N . THR A 1 170 ? 9.068 -15.606 -14.251 1.00 72.62 170 THR A N 1
ATOM 1349 C CA . THR A 1 170 ? 9.801 -15.827 -13.001 1.00 72.62 170 THR A CA 1
ATOM 1350 C C . THR A 1 170 ? 9.739 -17.299 -12.595 1.00 72.62 170 THR A C 1
ATOM 1352 O O . THR A 1 170 ? 8.887 -18.060 -13.054 1.00 72.62 170 THR A O 1
ATOM 1355 N N . VAL A 1 171 ? 10.623 -17.696 -11.678 1.00 64.94 171 VAL A N 1
ATOM 1356 C CA . VAL A 1 171 ? 10.857 -19.095 -11.269 1.00 64.94 171 VAL A CA 1
ATOM 1357 C C . VAL A 1 171 ? 9.612 -19.789 -10.676 1.00 64.94 171 VAL A C 1
ATOM 1359 O O . VAL A 1 171 ? 9.547 -21.011 -10.662 1.00 64.94 171 VAL A O 1
ATOM 1362 N N . ASN A 1 172 ? 8.584 -19.037 -10.262 1.00 66.69 172 ASN A N 1
ATOM 1363 C CA . ASN A 1 172 ? 7.388 -19.569 -9.589 1.00 66.69 172 ASN A CA 1
ATOM 1364 C C . ASN A 1 172 ? 6.078 -19.360 -10.375 1.00 66.69 172 ASN A C 1
ATOM 1366 O O . ASN A 1 172 ? 4.997 -19.352 -9.783 1.00 66.69 172 ASN A O 1
ATOM 1370 N N . GLY A 1 173 ? 6.157 -19.130 -11.690 1.00 69.06 173 GLY A N 1
ATOM 1371 C CA . GLY A 1 173 ? 4.975 -18.875 -12.527 1.00 69.06 173 GLY A CA 1
ATOM 1372 C C . GLY A 1 173 ? 4.334 -17.497 -12.310 1.00 69.06 173 GLY A C 1
ATOM 1373 O O . GLY A 1 173 ? 3.215 -17.256 -12.762 1.00 69.06 173 GLY A O 1
ATOM 1374 N N . TYR A 1 174 ? 5.030 -16.592 -11.615 1.00 71.75 174 TYR A N 1
ATOM 1375 C CA . TYR A 1 174 ? 4.701 -15.169 -11.625 1.00 71.75 174 TYR A CA 1
ATOM 1376 C C . TYR A 1 174 ? 5.317 -14.512 -12.853 1.00 71.75 174 TYR A C 1
ATOM 1378 O O . TYR A 1 174 ? 6.350 -14.959 -13.358 1.00 71.75 174 TYR A O 1
ATOM 1386 N N . ILE A 1 175 ? 4.716 -13.414 -13.278 1.00 77.69 175 ILE A N 1
ATOM 1387 C CA . ILE A 1 175 ? 5.264 -12.541 -14.304 1.00 77.69 175 ILE A CA 1
ATOM 1388 C C . ILE A 1 175 ? 5.674 -11.234 -13.644 1.00 77.69 175 ILE A C 1
ATOM 1390 O O . ILE A 1 175 ? 4.931 -10.679 -12.830 1.00 77.69 175 ILE A O 1
ATOM 1394 N N . GLU A 1 176 ? 6.861 -10.762 -14.003 1.00 81.06 176 GLU A N 1
ATOM 1395 C CA . GLU A 1 176 ? 7.362 -9.447 -13.622 1.00 81.06 176 GLU A CA 1
ATOM 1396 C C . GLU A 1 176 ? 7.272 -8.518 -14.839 1.00 81.06 176 GLU A C 1
ATOM 1398 O O . GLU A 1 176 ? 7.698 -8.886 -15.938 1.00 81.06 176 GLU A O 1
ATOM 1403 N N . GLY A 1 177 ? 6.702 -7.326 -14.651 1.00 83.38 177 GLY A N 1
ATOM 1404 C CA . GLY A 1 177 ? 6.504 -6.346 -15.720 1.00 83.38 177 GLY A CA 1
ATOM 1405 C C . GLY A 1 177 ? 7.263 -5.036 -15.512 1.00 83.38 177 GLY A C 1
ATOM 1406 O O . GLY A 1 177 ? 7.386 -4.552 -14.391 1.00 83.38 177 GLY A O 1
ATOM 1407 N N . LEU A 1 178 ? 7.727 -4.445 -16.612 1.00 85.00 178 LEU A N 1
ATOM 1408 C CA . LEU A 1 178 ? 8.231 -3.074 -16.706 1.00 85.00 178 LEU A CA 1
ATOM 1409 C C . LEU A 1 178 ? 7.218 -2.270 -17.515 1.00 85.00 178 LEU A C 1
ATOM 1411 O O . LEU A 1 178 ? 7.048 -2.525 -18.703 1.00 85.00 178 LEU A O 1
ATOM 1415 N N . SER A 1 179 ? 6.536 -1.318 -16.876 1.00 81.56 179 SER A N 1
ATOM 1416 C CA . SER A 1 179 ? 5.481 -0.504 -17.495 1.00 81.56 179 SER A CA 1
ATOM 1417 C C . SER A 1 179 ? 5.957 0.915 -17.765 1.00 81.56 179 SER A C 1
ATOM 1419 O O . SER A 1 179 ? 6.498 1.569 -16.877 1.00 81.56 179 SER A O 1
ATOM 1421 N N . ALA A 1 180 ? 5.704 1.422 -18.967 1.00 75.81 180 ALA A N 1
ATOM 1422 C CA . ALA A 1 180 ? 5.932 2.825 -19.300 1.00 75.81 180 ALA A CA 1
ATOM 1423 C C . ALA A 1 180 ? 4.658 3.687 -19.173 1.00 75.81 180 ALA A C 1
ATOM 1425 O O . ALA A 1 180 ? 4.719 4.914 -19.219 1.00 75.81 180 ALA A O 1
ATOM 1426 N N . PHE A 1 181 ? 3.504 3.041 -18.967 1.00 64.62 181 PHE A N 1
ATOM 1427 C CA . PHE A 1 181 ? 2.183 3.673 -18.942 1.00 64.62 181 PHE A CA 1
ATOM 1428 C C . PHE A 1 181 ? 1.676 3.988 -17.528 1.00 64.62 181 PHE A C 1
ATOM 1430 O O . PHE A 1 181 ? 0.940 4.954 -17.329 1.00 64.62 181 PHE A O 1
ATOM 1437 N N . LEU A 1 182 ? 2.061 3.182 -16.536 1.00 56.56 182 LEU A N 1
ATOM 1438 C CA . LEU A 1 182 ? 1.580 3.307 -15.161 1.00 56.56 182 LEU A CA 1
ATOM 1439 C C . LEU A 1 182 ? 2.608 4.034 -14.291 1.00 56.56 182 LEU A C 1
ATOM 1441 O O . LEU A 1 182 ? 3.802 3.750 -14.349 1.00 56.56 182 LEU A O 1
ATOM 1445 N N . HIS A 1 183 ? 2.130 4.949 -13.441 1.00 50.22 183 HIS A N 1
ATOM 1446 C CA . HIS A 1 183 ? 2.950 5.575 -12.394 1.00 50.22 183 HIS A CA 1
ATOM 1447 C C . HIS A 1 183 ? 3.494 4.544 -11.384 1.00 50.22 183 HIS A C 1
ATOM 1449 O O . HIS A 1 183 ? 4.489 4.799 -10.707 1.00 50.22 183 HIS A O 1
ATOM 1455 N N . GLU A 1 184 ? 2.883 3.360 -11.339 1.00 48.97 184 GLU A N 1
ATOM 1456 C CA . GLU A 1 184 ? 3.328 2.195 -10.587 1.00 48.97 184 GLU A CA 1
ATOM 1457 C C . GLU A 1 184 ? 3.910 1.168 -11.570 1.00 48.97 184 GLU A C 1
ATOM 1459 O O . GLU A 1 184 ? 3.173 0.534 -12.322 1.00 48.97 184 GLU A O 1
ATOM 1464 N N . GLN A 1 185 ? 5.237 0.985 -11.590 1.00 52.22 185 GLN A N 1
ATOM 1465 C CA . GLN A 1 185 ? 5.871 -0.044 -12.432 1.00 52.22 185 GLN A CA 1
ATOM 1466 C C . GLN A 1 185 ? 5.992 -1.392 -11.712 1.00 52.22 185 GLN A C 1
ATOM 1468 O O . GLN A 1 185 ? 6.706 -2.284 -12.165 1.00 52.22 185 GLN A O 1
ATOM 1473 N N . ARG A 1 186 ? 5.299 -1.558 -10.579 1.00 52.03 186 ARG A N 1
ATOM 1474 C CA . ARG A 1 186 ? 5.248 -2.824 -9.851 1.00 52.03 186 ARG A CA 1
ATOM 1475 C C . ARG A 1 186 ? 4.127 -3.663 -10.412 1.00 52.03 186 ARG A C 1
ATOM 1477 O O . ARG A 1 186 ? 2.955 -3.439 -10.137 1.00 52.03 186 ARG A O 1
ATOM 1484 N N . VAL A 1 187 ? 4.521 -4.653 -11.188 1.00 50.19 187 VAL A N 1
ATOM 1485 C CA . VAL A 1 187 ? 3.591 -5.571 -11.805 1.00 50.19 187 VAL A CA 1
ATOM 1486 C C . VAL A 1 187 ? 4.018 -6.979 -11.424 1.00 50.19 187 VAL A C 1
ATOM 1488 O O . VAL A 1 187 ? 4.853 -7.581 -12.092 1.00 50.19 187 VAL A O 1
ATOM 1491 N N . TYR A 1 188 ? 3.483 -7.460 -10.301 1.00 52.09 188 TYR A N 1
ATOM 1492 C CA . TYR A 1 188 ? 3.596 -8.851 -9.874 1.00 52.09 188 TYR A CA 1
ATOM 1493 C C . TYR A 1 188 ? 2.216 -9.483 -9.987 1.00 52.09 188 TYR A C 1
ATOM 1495 O O . TYR A 1 188 ? 1.278 -9.066 -9.311 1.00 52.09 188 TYR A O 1
ATOM 1503 N N . GLY A 1 189 ? 2.084 -10.488 -10.841 1.00 52.31 189 GLY A N 1
ATOM 1504 C CA . GLY A 1 189 ? 0.859 -11.267 -10.940 1.00 52.31 189 GLY A CA 1
ATOM 1505 C C . GLY A 1 189 ? 1.178 -12.697 -11.324 1.00 52.31 189 GLY A C 1
ATOM 1506 O O . GLY A 1 189 ? 2.035 -12.939 -12.174 1.00 52.31 189 GLY A O 1
ATOM 1507 N N . LYS A 1 190 ? 0.500 -13.650 -10.687 1.00 53.00 190 LYS A N 1
ATOM 1508 C CA . LYS A 1 190 ? 0.417 -15.006 -11.219 1.00 53.00 190 LYS A CA 1
ATOM 1509 C C . LYS A 1 190 ? -0.522 -14.959 -12.421 1.00 53.00 190 LYS A C 1
ATOM 1511 O O . LYS A 1 190 ? -1.576 -14.331 -12.336 1.00 53.00 190 LYS A O 1
ATOM 1516 N N . VAL A 1 191 ? -0.143 -15.589 -13.530 1.00 55.16 191 VAL A N 1
ATOM 1517 C CA . VAL A 1 191 ? -1.084 -15.796 -14.638 1.00 55.16 191 VAL A CA 1
ATOM 1518 C C . VAL A 1 191 ? -2.107 -16.814 -14.155 1.00 55.16 191 VAL A C 1
ATOM 1520 O O . VAL A 1 191 ? -1.769 -17.973 -13.916 1.00 55.16 191 VAL A O 1
ATOM 1523 N N . GLU A 1 192 ? -3.339 -16.367 -13.942 1.00 54.12 192 GLU A N 1
ATOM 1524 C CA . GLU A 1 192 ? -4.461 -17.256 -13.666 1.00 54.12 192 GLU A CA 1
ATOM 1525 C C . GLU A 1 192 ? -5.289 -1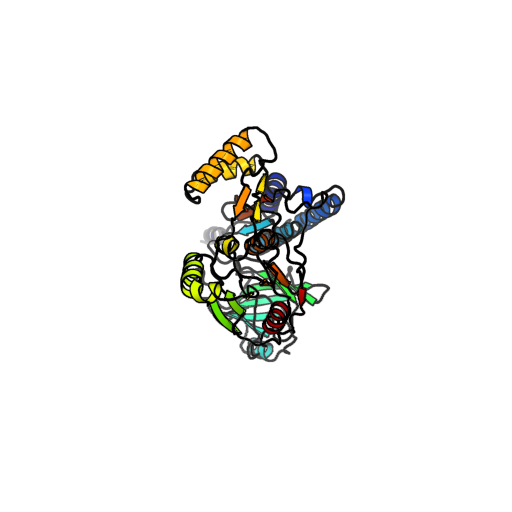7.418 -14.949 1.00 54.12 192 GLU A C 1
ATOM 1527 O O . GLU A 1 192 ? -5.378 -16.480 -15.747 1.00 54.12 192 GLU A O 1
ATOM 1532 N N . PRO A 1 193 ? -5.918 -18.583 -15.177 1.00 43.84 193 PRO A N 1
ATOM 1533 C CA . PRO A 1 193 ? -6.811 -18.763 -16.318 1.00 43.84 193 PRO A CA 1
ATOM 1534 C C . PRO A 1 193 ? -7.886 -17.662 -16.340 1.00 43.84 193 PRO A C 1
ATOM 1536 O O . PRO A 1 193 ? -8.657 -17.518 -15.393 1.00 43.84 193 PRO A O 1
ATOM 1539 N N . GLY A 1 194 ? -7.909 -16.844 -17.397 1.00 46.31 194 GLY A N 1
ATOM 1540 C CA . GLY A 1 194 ? -8.864 -15.737 -17.553 1.00 46.31 194 GLY A CA 1
ATOM 1541 C C . GLY A 1 194 ? -8.563 -14.448 -16.769 1.00 46.31 194 GLY A C 1
ATOM 1542 O O . GLY A 1 194 ? -9.250 -13.451 -16.990 1.00 46.31 194 GLY A O 1
ATOM 1543 N N . LYS A 1 195 ? -7.534 -14.418 -15.910 1.00 52.16 195 LYS A N 1
ATOM 1544 C CA . LYS A 1 195 ? -7.072 -13.202 -15.220 1.00 52.16 195 LYS A CA 1
ATOM 1545 C C . LYS A 1 195 ? -5.607 -12.967 -15.522 1.00 52.16 195 LYS A C 1
ATOM 1547 O O . LYS A 1 195 ? -4.731 -13.731 -15.117 1.00 52.16 195 LYS A O 1
ATOM 1552 N N . PHE A 1 196 ? -5.340 -11.867 -16.205 1.00 56.12 196 PHE A N 1
ATOM 1553 C CA . PHE A 1 196 ? -3.987 -11.403 -16.396 1.00 56.12 196 PHE A CA 1
ATOM 1554 C C . PHE A 1 196 ? -3.717 -10.210 -15.477 1.00 56.12 196 PHE A C 1
ATOM 1556 O O . PHE A 1 196 ? -4.613 -9.476 -15.061 1.00 56.12 196 PHE A O 1
ATOM 1563 N N . ILE A 1 197 ? -2.455 -10.110 -15.088 1.00 57.50 197 ILE A N 1
ATOM 1564 C CA . ILE A 1 197 ? -1.769 -8.987 -14.454 1.00 57.50 197 ILE A CA 1
ATOM 1565 C C . ILE A 1 197 ? -2.538 -7.642 -14.511 1.00 57.50 197 ILE A C 1
ATOM 1567 O O . ILE A 1 197 ? -2.970 -7.247 -15.582 1.00 57.50 197 ILE A O 1
ATOM 1571 N N . LEU A 1 198 ? -2.635 -6.887 -13.402 1.00 54.16 198 LEU A N 1
ATOM 1572 C CA . LEU A 1 198 ? -3.253 -5.537 -13.354 1.00 54.16 198 LEU A CA 1
ATOM 1573 C C . LEU A 1 198 ? -4.741 -5.476 -13.756 1.00 54.16 198 LEU A C 1
ATOM 1575 O O . LEU A 1 198 ? -5.177 -4.508 -14.374 1.00 54.16 198 LEU A O 1
ATOM 1579 N N . GLN A 1 199 ? -5.536 -6.488 -13.392 1.00 59.19 199 GLN A N 1
ATOM 1580 C CA . GLN A 1 199 ? -6.965 -6.567 -13.750 1.00 59.19 199 GLN A CA 1
ATOM 1581 C C . GLN A 1 199 ? -7.213 -6.668 -15.268 1.00 59.19 199 GLN A C 1
ATOM 1583 O O . GLN A 1 199 ? -8.316 -6.383 -15.737 1.00 59.19 199 GLN A O 1
ATOM 1588 N N . LEU A 1 200 ? -6.207 -7.093 -16.040 1.00 64.38 200 LEU A N 1
ATOM 1589 C CA . LEU A 1 200 ? -6.362 -7.372 -17.459 1.00 64.38 200 LEU A CA 1
ATOM 1590 C C . LEU A 1 200 ? -7.284 -8.576 -17.648 1.00 64.38 200 LEU A C 1
ATOM 1592 O O . LEU A 1 200 ? -7.017 -9.680 -17.167 1.00 64.38 200 LEU A O 1
ATOM 1596 N N . THR A 1 201 ? -8.379 -8.357 -18.365 1.00 67.69 201 THR A N 1
ATOM 1597 C CA . THR A 1 201 ? -9.349 -9.407 -18.693 1.00 67.69 201 THR A CA 1
ATOM 1598 C C . THR A 1 201 ? -9.118 -9.862 -20.119 1.00 67.69 201 THR A C 1
ATOM 1600 O O . THR A 1 201 ? -8.987 -9.035 -21.017 1.00 67.69 201 THR A O 1
ATOM 1603 N N . ARG A 1 202 ? -8.998 -11.173 -20.337 1.00 75.31 202 ARG A N 1
ATOM 1604 C CA . ARG A 1 202 ? -8.818 -11.705 -21.691 1.00 75.31 202 ARG A CA 1
ATOM 1605 C C . ARG A 1 202 ? -10.073 -11.405 -22.510 1.00 75.31 202 ARG A C 1
ATOM 1607 O O . ARG A 1 202 ? -11.185 -11.580 -22.014 1.00 75.31 202 ARG A O 1
ATOM 1614 N N . ASP A 1 203 ? -9.889 -10.955 -23.745 1.00 72.19 203 ASP A N 1
ATOM 1615 C CA . ASP A 1 203 ? -11.003 -10.695 -24.652 1.00 72.19 203 ASP A CA 1
ATOM 1616 C C . ASP A 1 203 ? -11.861 -11.962 -24.822 1.00 72.19 203 ASP A C 1
ATOM 1618 O O . ASP A 1 203 ? -11.338 -13.074 -24.922 1.00 72.19 203 ASP A O 1
ATOM 1622 N N . GLY A 1 204 ? -13.183 -11.806 -24.773 1.00 58.03 204 GLY A N 1
ATOM 1623 C CA . GLY A 1 204 ? -14.135 -12.919 -24.834 1.00 58.03 204 GLY A CA 1
ATOM 1624 C C . GLY A 1 204 ? -14.211 -13.831 -23.598 1.00 58.03 204 GLY A C 1
ATOM 1625 O O . GLY A 1 204 ? -15.037 -14.742 -23.595 1.00 58.03 204 GLY A O 1
ATOM 1626 N N . VAL A 1 205 ? -13.420 -13.604 -22.540 1.00 56.12 205 VAL A N 1
ATOM 1627 C CA . VAL A 1 205 ? -13.562 -14.324 -21.263 1.00 56.12 205 VAL A CA 1
ATOM 1628 C C . VAL A 1 205 ? -14.389 -13.461 -20.305 1.00 56.12 205 VAL A C 1
ATOM 1630 O O . VAL A 1 205 ? -13.913 -12.402 -19.889 1.00 56.12 205 VAL A O 1
ATOM 1633 N N . PRO A 1 206 ? -15.621 -13.873 -19.934 1.00 49.62 206 PRO A N 1
ATOM 1634 C CA . PRO A 1 206 ? -16.384 -13.188 -18.898 1.00 49.62 206 PRO A CA 1
ATOM 1635 C C . PRO A 1 206 ? -15.536 -13.096 -17.635 1.00 49.62 206 PRO A C 1
ATOM 1637 O O . PRO A 1 206 ? -14.869 -14.068 -17.272 1.00 49.62 206 PRO A O 1
ATOM 1640 N N . PHE A 1 207 ? -15.551 -11.942 -16.967 1.00 46.31 207 PHE A N 1
ATOM 1641 C CA . PHE A 1 207 ? -14.898 -11.794 -15.672 1.00 46.31 207 PHE A CA 1
ATOM 1642 C C . PHE A 1 207 ? -15.401 -12.916 -14.758 1.00 46.31 207 PHE A C 1
ATOM 1644 O O . PHE A 1 207 ? -16.577 -12.935 -14.402 1.00 46.31 207 PHE A O 1
ATOM 1651 N N . ALA A 1 208 ? -14.539 -13.887 -14.440 1.00 42.84 208 ALA A N 1
ATOM 1652 C CA . ALA A 1 208 ? -14.890 -14.944 -13.508 1.00 42.84 208 ALA A CA 1
ATOM 1653 C C . ALA A 1 208 ? -15.183 -14.266 -12.169 1.00 42.84 208 ALA A C 1
ATOM 1655 O O . ALA A 1 208 ? -14.261 -13.723 -11.545 1.00 42.84 208 ALA A O 1
ATOM 1656 N N . GLU A 1 209 ? -16.468 -14.250 -11.804 1.00 39.09 209 GLU A N 1
ATOM 1657 C CA . GLU A 1 209 ? -17.008 -13.656 -10.585 1.00 39.09 209 GLU A CA 1
ATOM 1658 C C . GLU A 1 209 ? -16.045 -13.884 -9.418 1.00 39.09 209 GLU A C 1
ATOM 1660 O O . GLU A 1 209 ? -15.541 -14.985 -9.160 1.00 39.09 209 GLU A O 1
ATOM 1665 N N . ALA A 1 210 ? -15.708 -12.784 -8.757 1.00 34.22 210 ALA A N 1
ATOM 1666 C CA . ALA A 1 210 ? -14.761 -12.770 -7.667 1.00 34.22 210 ALA A CA 1
ATOM 1667 C C . ALA A 1 210 ? -15.305 -13.603 -6.502 1.00 34.22 210 ALA A C 1
ATOM 1669 O O . ALA A 1 210 ? -16.209 -13.150 -5.824 1.00 34.22 210 ALA A O 1
ATOM 1670 N N . MET A 1 211 ? -14.681 -14.759 -6.249 1.00 33.47 211 MET A N 1
ATOM 1671 C CA . MET A 1 211 ? -14.841 -15.622 -5.068 1.00 33.47 211 MET A CA 1
ATOM 1672 C C . MET A 1 211 ? -16.286 -16.093 -4.767 1.00 33.47 211 MET A C 1
ATOM 1674 O O . MET A 1 211 ? -17.208 -15.297 -4.621 1.00 33.47 211 MET A O 1
ATOM 1678 N N . PRO A 1 212 ? -16.522 -17.404 -4.578 1.00 30.42 212 PRO A N 1
ATOM 1679 C CA . PRO A 1 212 ? -17.837 -17.881 -4.170 1.00 30.42 212 PRO A CA 1
ATOM 1680 C C . PRO A 1 212 ? -18.153 -17.356 -2.763 1.00 30.42 212 PRO A C 1
ATOM 1682 O O . PRO A 1 212 ? -17.514 -17.741 -1.788 1.00 30.42 212 PRO A O 1
ATOM 1685 N N . GLY A 1 213 ? -19.132 -16.456 -2.686 1.00 38.09 213 GLY A N 1
ATOM 1686 C CA . GLY A 1 213 ? -19.566 -15.804 -1.454 1.00 38.09 213 GLY A CA 1
ATOM 1687 C C . GLY A 1 213 ? -20.419 -14.581 -1.767 1.00 38.09 213 GLY A C 1
ATOM 1688 O O . GLY A 1 213 ? -19.995 -13.474 -1.474 1.00 38.09 213 GLY A O 1
ATOM 1689 N N . LYS A 1 214 ? -21.565 -14.802 -2.433 1.00 38.03 214 LYS A N 1
ATOM 1690 C CA . LYS A 1 214 ? -22.597 -13.823 -2.833 1.00 38.03 214 LYS A CA 1
ATOM 1691 C C . LYS A 1 214 ? -22.082 -12.396 -3.065 1.00 38.03 214 LYS A C 1
ATOM 1693 O O . LYS A 1 214 ? -21.923 -11.609 -2.130 1.00 38.03 214 LYS A O 1
ATOM 1698 N N . GLU A 1 215 ? -21.942 -12.032 -4.338 1.00 42.94 215 GLU A N 1
ATOM 1699 C CA . GLU A 1 215 ? -21.892 -10.635 -4.759 1.00 42.94 215 GLU A CA 1
ATOM 1700 C C . GLU A 1 215 ? -23.114 -9.889 -4.214 1.00 42.94 215 GLU A C 1
ATOM 1702 O O . GLU A 1 215 ? -24.198 -9.949 -4.784 1.00 42.94 215 GLU A O 1
ATOM 1707 N N . TYR A 1 216 ? -22.958 -9.190 -3.092 1.00 42.91 216 TYR A N 1
ATOM 1708 C CA . TYR A 1 216 ? -23.988 -8.253 -2.667 1.00 42.91 216 TYR A CA 1
ATOM 1709 C C . TYR A 1 216 ? -23.768 -6.851 -3.226 1.00 42.91 216 TYR A C 1
ATOM 1711 O O . TYR A 1 216 ? -24.741 -6.118 -3.322 1.00 42.91 216 TYR A O 1
ATOM 1719 N N . PHE A 1 217 ? -22.560 -6.459 -3.659 1.00 47.75 217 PHE A N 1
ATOM 1720 C CA . PHE A 1 217 ? -22.305 -5.047 -3.979 1.00 47.75 217 PHE A CA 1
ATOM 1721 C C . PHE A 1 217 ? -21.319 -4.827 -5.134 1.00 47.75 217 PHE A C 1
ATOM 1723 O O . PHE A 1 217 ? -20.132 -5.154 -5.006 1.00 47.75 217 PHE A O 1
ATOM 1730 N N . GLN A 1 218 ? -21.824 -4.211 -6.209 1.00 42.47 218 GLN A N 1
ATOM 1731 C CA . GLN A 1 218 ? -21.075 -3.454 -7.217 1.00 42.47 218 GLN A CA 1
ATOM 1732 C C . GLN A 1 218 ? -21.447 -1.962 -7.058 1.00 42.47 218 GLN A C 1
ATOM 1734 O O . GLN A 1 218 ? -22.626 -1.626 -7.147 1.00 42.47 218 GLN A O 1
ATOM 1739 N N . GLY A 1 219 ? -20.474 -1.078 -6.792 1.00 51.56 219 GLY A N 1
ATOM 1740 C CA . GLY A 1 219 ? -20.670 0.385 -6.746 1.00 51.56 219 GLY A CA 1
ATOM 1741 C C . GLY A 1 219 ? -20.051 1.115 -5.540 1.00 51.56 219 GLY A C 1
ATOM 1742 O O . GLY A 1 219 ? -19.809 0.513 -4.495 1.00 51.56 219 GLY A O 1
ATOM 1743 N N . ASP A 1 220 ? -19.827 2.430 -5.695 1.00 55.44 220 ASP A N 1
ATOM 1744 C CA . ASP A 1 220 ? -19.381 3.384 -4.657 1.00 55.44 220 ASP A CA 1
ATOM 1745 C C . ASP A 1 220 ? -20.522 3.733 -3.683 1.00 55.44 220 ASP A C 1
ATOM 1747 O O . ASP A 1 220 ? -21.004 4.871 -3.616 1.00 55.44 220 ASP A O 1
ATOM 1751 N N . THR A 1 221 ? -21.017 2.737 -2.957 1.00 64.75 221 THR A N 1
ATOM 1752 C CA . THR A 1 221 ? -22.144 2.911 -2.037 1.00 64.75 221 THR A CA 1
ATOM 1753 C C . THR A 1 221 ? -21.846 2.290 -0.689 1.00 64.75 221 THR A C 1
ATOM 1755 O O . THR A 1 221 ? -21.314 1.184 -0.595 1.00 64.75 221 THR A O 1
ATOM 1758 N N . ALA A 1 222 ? -22.243 2.997 0.359 1.00 76.38 222 ALA A N 1
ATOM 1759 C CA . ALA A 1 222 ? -22.276 2.472 1.707 1.00 76.38 222 ALA A CA 1
ATOM 1760 C C . ALA A 1 222 ? -23.724 2.134 2.078 1.00 76.38 222 ALA A C 1
ATOM 1762 O O . ALA A 1 222 ? -24.656 2.821 1.658 1.00 76.38 222 ALA A O 1
ATOM 1763 N N . ILE A 1 223 ? -23.911 1.011 2.769 1.00 82.75 223 ILE A N 1
ATOM 1764 C CA . ILE A 1 223 ? -25.209 0.342 2.894 1.00 82.75 223 ILE A CA 1
ATOM 1765 C C . ILE A 1 223 ? -25.420 -0.056 4.336 1.00 82.75 223 ILE A C 1
ATOM 1767 O O . ILE A 1 223 ? -24.585 -0.739 4.922 1.00 82.75 223 ILE A O 1
ATOM 1771 N N . VAL A 1 224 ? -26.559 0.355 4.880 1.00 88.19 224 VAL A N 1
ATOM 1772 C CA . VAL A 1 224 ? -27.011 -0.031 6.212 1.00 88.19 224 VAL A CA 1
ATOM 1773 C C . VAL A 1 224 ? -28.242 -0.910 6.055 1.00 88.19 224 VAL A C 1
ATOM 1775 O O . VAL A 1 224 ? -29.213 -0.523 5.409 1.00 88.19 224 VAL A O 1
ATOM 1778 N N . GLN A 1 225 ? -28.188 -2.109 6.625 1.00 91.00 225 GLN A N 1
ATOM 1779 C CA . GLN A 1 225 ? -29.255 -3.096 6.554 1.00 91.00 225 GLN A CA 1
ATOM 1780 C C . GLN A 1 225 ? -29.485 -3.722 7.927 1.00 91.00 225 GLN A C 1
ATOM 1782 O O . GLN A 1 225 ? -28.556 -4.202 8.572 1.00 91.00 225 GLN A O 1
ATOM 1787 N N . GLN A 1 226 ? -30.743 -3.795 8.352 1.00 92.56 226 GLN A N 1
ATOM 1788 C CA . GLN A 1 226 ? -31.124 -4.603 9.505 1.00 92.56 226 GLN A CA 1
ATOM 1789 C C . GLN A 1 226 ? -31.083 -6.090 9.111 1.00 92.56 226 GLN A C 1
ATOM 1791 O O . GLN A 1 226 ? -31.835 -6.512 8.232 1.00 92.56 226 GLN A O 1
ATOM 1796 N N . LEU A 1 227 ? -30.219 -6.892 9.739 1.00 93.88 227 LEU A N 1
ATOM 1797 C CA . LEU A 1 227 ? -30.155 -8.344 9.503 1.00 93.88 227 LEU A CA 1
ATOM 1798 C C . LEU A 1 227 ? -31.086 -9.131 10.433 1.00 93.88 227 LEU A C 1
ATOM 1800 O O . LEU A 1 227 ? -31.544 -10.218 10.090 1.00 93.88 227 LEU A O 1
ATOM 1804 N N . SER A 1 228 ? -31.360 -8.588 11.619 1.00 94.25 228 SER A N 1
ATOM 1805 C CA . SER A 1 228 ? -32.306 -9.120 12.607 1.00 94.25 228 SER A CA 1
ATOM 1806 C C . SER A 1 228 ? -32.760 -7.997 13.539 1.00 94.25 228 SER A C 1
ATOM 1808 O O . SER A 1 228 ? -32.128 -6.948 13.532 1.00 94.25 228 SER A O 1
ATOM 1810 N N . PRO A 1 229 ? -33.757 -8.176 14.425 1.00 91.62 229 PRO A N 1
ATOM 1811 C CA . PRO A 1 229 ? -34.145 -7.140 15.394 1.00 91.62 229 PRO A CA 1
ATOM 1812 C C . PRO A 1 229 ? -33.010 -6.631 16.300 1.00 91.62 229 PRO A C 1
ATOM 1814 O O . PRO A 1 229 ? -33.162 -5.595 16.937 1.00 91.62 229 PRO A O 1
ATOM 1817 N N . LYS A 1 230 ? -31.889 -7.361 16.389 1.00 92.38 230 LYS A N 1
ATOM 1818 C CA . LYS A 1 230 ? -30.739 -7.022 17.236 1.00 92.38 230 LYS A CA 1
ATOM 1819 C C . LYS A 1 230 ? -29.500 -6.620 16.448 1.00 92.38 230 LYS A C 1
ATOM 1821 O O . LYS A 1 230 ? -28.628 -5.986 17.028 1.00 92.38 230 LYS A O 1
ATOM 1826 N N . THR A 1 231 ? -29.411 -6.989 15.173 1.00 95.00 231 THR A N 1
ATOM 1827 C CA . THR A 1 231 ? -28.169 -6.895 14.401 1.00 95.00 231 THR A CA 1
ATOM 1828 C C . THR A 1 231 ? -28.341 -5.995 13.188 1.00 95.00 231 THR A C 1
ATOM 1830 O O . THR A 1 231 ? -29.194 -6.242 12.331 1.00 95.00 231 THR A O 1
ATOM 1833 N N . VAL A 1 232 ? -27.482 -4.983 13.097 1.00 94.94 232 VAL A N 1
ATOM 1834 C CA . VAL A 1 232 ? -27.333 -4.118 11.924 1.00 94.94 232 VAL A CA 1
ATOM 1835 C C . VAL A 1 232 ? -26.038 -4.460 11.203 1.00 94.94 232 VAL A C 1
ATOM 1837 O O . VAL A 1 232 ? -24.984 -4.619 11.813 1.00 94.94 232 VAL A O 1
ATOM 1840 N N . TYR A 1 233 ? -26.127 -4.556 9.886 1.00 93.50 233 TYR A N 1
ATOM 1841 C CA . TYR A 1 233 ? -25.004 -4.635 8.972 1.00 93.50 233 TYR A CA 1
ATOM 1842 C C . TYR A 1 233 ? -24.754 -3.271 8.349 1.00 93.50 233 TYR A C 1
ATOM 1844 O O . TYR A 1 233 ? -25.680 -2.630 7.853 1.00 93.50 233 TYR A O 1
ATOM 1852 N N . PHE A 1 234 ? -23.499 -2.848 8.361 1.00 90.25 234 PHE A N 1
ATOM 1853 C CA . PHE A 1 234 ? -23.038 -1.631 7.731 1.00 90.25 234 PHE A CA 1
ATOM 1854 C C . PHE A 1 234 ? -21.850 -1.950 6.821 1.00 90.25 234 PHE A C 1
ATOM 1856 O O . PHE A 1 234 ? -20.741 -2.182 7.297 1.00 90.25 234 PHE A O 1
ATOM 1863 N N . ALA A 1 235 ? -22.081 -1.963 5.511 1.00 87.12 235 ALA A N 1
ATOM 1864 C CA . ALA A 1 235 ? -21.025 -2.076 4.513 1.00 87.12 235 ALA A CA 1
ATOM 1865 C C . ALA A 1 235 ? -20.534 -0.704 4.086 1.00 87.12 235 ALA A C 1
ATOM 1867 O O . ALA A 1 235 ? -21.335 0.183 3.775 1.00 87.12 235 ALA A O 1
ATOM 1868 N N . TYR A 1 236 ? -19.219 -0.566 3.979 1.00 76.44 236 TYR A N 1
ATOM 1869 C CA . TYR A 1 236 ? -18.598 0.661 3.522 1.00 76.44 236 TYR A CA 1
ATOM 1870 C C . TYR A 1 236 ? -17.592 0.380 2.398 1.00 76.44 236 TYR A C 1
ATOM 1872 O O . TYR A 1 236 ? -16.469 -0.061 2.640 1.00 76.44 236 TYR A O 1
ATOM 1880 N N . ASN A 1 237 ? -18.008 0.653 1.154 1.00 72.00 237 ASN A N 1
ATOM 1881 C CA . ASN A 1 237 ? -17.252 0.352 -0.067 1.00 72.00 237 ASN A CA 1
ATOM 1882 C C . ASN A 1 237 ? -16.996 1.632 -0.878 1.00 72.00 237 ASN A C 1
ATOM 1884 O O . ASN A 1 237 ? -17.652 1.865 -1.889 1.00 72.00 237 ASN A O 1
ATOM 1888 N N . PHE A 1 238 ? -16.067 2.481 -0.436 1.00 65.81 238 PHE A N 1
ATOM 1889 C CA . PHE A 1 238 ? -15.635 3.637 -1.231 1.00 65.81 238 PHE A CA 1
ATOM 1890 C C . PHE A 1 238 ? -14.192 3.498 -1.700 1.00 65.81 238 PHE A C 1
ATOM 1892 O O . PHE A 1 238 ? -13.310 3.066 -0.954 1.00 65.81 238 PHE A O 1
ATOM 1899 N N . ILE A 1 239 ? -13.972 3.918 -2.946 1.00 56.62 239 ILE A N 1
ATOM 1900 C CA . ILE A 1 239 ? -12.683 3.855 -3.637 1.00 56.62 239 ILE A CA 1
ATOM 1901 C C . ILE A 1 239 ? -11.955 5.227 -3.606 1.00 56.62 239 ILE A C 1
ATOM 1903 O O . ILE A 1 239 ? -10.783 5.323 -3.948 1.00 56.62 239 ILE A O 1
ATOM 1907 N N . GLU A 1 240 ? -12.583 6.312 -3.130 1.00 53.47 240 GLU A N 1
ATOM 1908 C CA . GLU A 1 240 ? -12.032 7.677 -3.266 1.00 53.47 240 GLU A CA 1
ATOM 1909 C C . GLU A 1 240 ? -11.678 8.396 -1.948 1.00 53.47 240 GLU A C 1
ATOM 1911 O O . GLU A 1 240 ? -12.353 8.265 -0.927 1.00 53.47 240 GLU A O 1
ATOM 1916 N N . TYR A 1 241 ? -10.629 9.229 -2.016 1.00 50.84 241 TYR A N 1
ATOM 1917 C CA . TYR A 1 241 ? -9.957 9.910 -0.895 1.00 50.84 241 TYR A CA 1
ATOM 1918 C C . TYR A 1 241 ? -10.752 11.079 -0.263 1.00 50.84 241 TYR A C 1
ATOM 1920 O O . TYR A 1 241 ? -10.4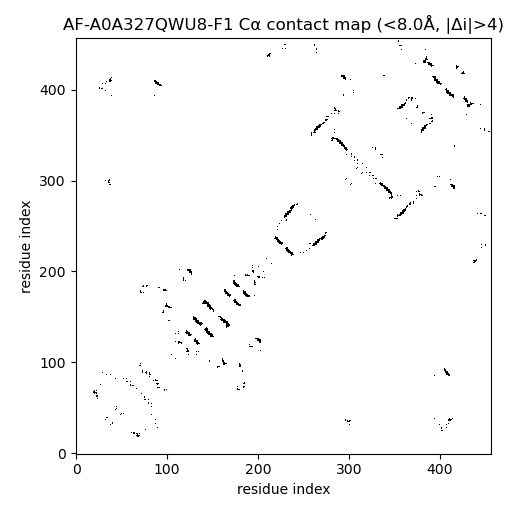42 11.487 0.853 1.00 50.84 241 TYR A O 1
ATOM 1928 N N . ASP A 1 242 ? -11.772 11.623 -0.942 1.00 50.81 242 ASP A N 1
ATOM 1929 C CA . ASP A 1 242 ? -12.425 12.898 -0.575 1.00 50.81 242 ASP A CA 1
ATOM 1930 C C . ASP A 1 242 ? -13.917 12.751 -0.222 1.00 50.81 242 ASP A C 1
ATOM 1932 O O . ASP A 1 242 ? -14.805 13.378 -0.805 1.00 50.81 242 ASP A O 1
ATOM 1936 N N . ARG A 1 243 ? -14.232 11.827 0.696 1.00 59.88 243 ARG A N 1
ATOM 1937 C CA . ARG A 1 243 ? -15.626 11.528 1.077 1.00 59.88 243 ARG A CA 1
ATOM 1938 C C . ARG A 1 243 ? -15.860 11.314 2.571 1.00 59.88 243 ARG A C 1
ATOM 1940 O O . ARG A 1 243 ? -16.914 10.793 2.928 1.00 59.88 243 ARG A O 1
ATOM 1947 N N . THR A 1 244 ? -14.967 11.778 3.453 1.00 64.25 244 THR A N 1
ATOM 1948 C CA . THR A 1 244 ? -15.225 11.750 4.911 1.00 64.25 244 THR A CA 1
ATOM 1949 C C . THR A 1 244 ? -16.573 12.392 5.242 1.00 64.25 244 THR A C 1
ATOM 1951 O O . THR A 1 244 ? -17.358 11.799 5.963 1.00 64.25 244 THR A O 1
ATOM 1954 N N . THR A 1 245 ? -16.927 13.498 4.579 1.00 68.62 245 THR A N 1
ATOM 1955 C CA . THR A 1 245 ? -18.236 14.156 4.723 1.00 68.62 245 THR A CA 1
ATOM 1956 C C . THR A 1 245 ? -19.419 13.265 4.327 1.00 68.62 245 THR A C 1
ATOM 1958 O O . THR A 1 245 ? -20.474 13.342 4.944 1.00 68.62 245 THR A O 1
ATOM 1961 N N . LYS A 1 246 ? -19.281 12.411 3.303 1.00 72.94 246 LYS A N 1
ATOM 1962 C CA . LYS A 1 246 ? -20.363 11.500 2.883 1.00 72.94 246 LYS A CA 1
ATOM 1963 C C . LYS A 1 246 ? -20.523 10.340 3.855 1.00 72.94 246 LYS A C 1
ATOM 1965 O O . LYS A 1 246 ? -21.655 9.977 4.149 1.00 72.94 246 LYS A O 1
ATOM 1970 N N . LEU A 1 247 ? -19.417 9.798 4.368 1.00 73.75 247 LEU A N 1
ATOM 1971 C CA . LEU A 1 247 ? -19.462 8.814 5.446 1.00 73.75 247 LEU A CA 1
ATOM 1972 C C . LEU A 1 247 ? -20.078 9.426 6.710 1.00 73.75 247 LEU A C 1
ATOM 1974 O O . LEU A 1 247 ? -21.005 8.846 7.261 1.00 73.75 247 LEU A O 1
ATOM 197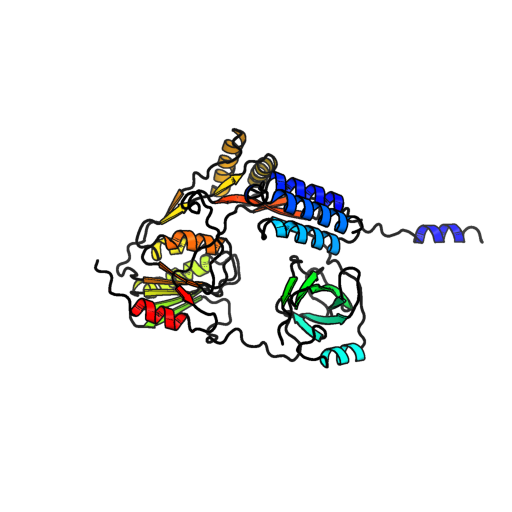8 N N . ASP A 1 248 ? -19.641 10.618 7.115 1.00 72.69 248 ASP A N 1
ATOM 1979 C CA . ASP A 1 248 ? -20.183 11.323 8.279 1.00 72.69 248 ASP A CA 1
ATOM 1980 C C . ASP A 1 248 ? -21.687 11.592 8.125 1.00 72.69 248 ASP A C 1
ATOM 1982 O O . ASP A 1 248 ? -22.455 11.397 9.066 1.00 72.69 248 ASP A O 1
ATOM 1986 N N . ASN A 1 249 ? -22.126 12.030 6.941 1.00 78.00 249 ASN A N 1
ATOM 1987 C CA . ASN A 1 249 ? -23.541 12.267 6.659 1.00 78.00 249 ASN A CA 1
ATOM 1988 C C . ASN A 1 249 ? -24.342 10.967 6.670 1.00 78.00 249 ASN A C 1
ATOM 1990 O O . ASN A 1 249 ? -25.375 10.915 7.327 1.00 78.00 249 ASN A O 1
ATOM 1994 N N . LEU A 1 250 ? -23.841 9.902 6.040 1.00 77.81 250 LEU A N 1
ATOM 1995 C CA . LEU A 1 250 ? -24.502 8.602 6.074 1.00 77.81 250 LEU A CA 1
ATOM 1996 C C . LEU A 1 250 ? -24.604 8.068 7.506 1.00 77.81 250 LEU A C 1
ATOM 1998 O O . LEU A 1 250 ? -25.656 7.583 7.907 1.00 77.81 250 LEU A O 1
ATOM 2002 N N . MET A 1 251 ? -23.537 8.190 8.295 1.00 77.06 251 MET A N 1
ATOM 2003 C CA . MET A 1 251 ? -23.543 7.796 9.701 1.00 77.06 251 MET A CA 1
ATOM 2004 C C . MET A 1 251 ? -24.572 8.580 10.501 1.00 77.06 251 MET A C 1
ATOM 2006 O O . MET A 1 251 ? -25.259 7.987 11.324 1.00 77.06 251 MET A O 1
ATOM 2010 N N . LYS A 1 252 ? -24.715 9.887 10.251 1.00 80.25 252 LYS A N 1
ATOM 2011 C CA . LYS A 1 252 ? -25.751 10.718 10.882 1.00 80.25 252 LYS A CA 1
ATOM 2012 C C . LYS A 1 252 ? -27.157 10.304 10.450 1.00 80.25 252 LYS A C 1
ATOM 2014 O O . LYS A 1 252 ? -28.027 10.174 11.303 1.00 80.25 252 LYS A O 1
ATOM 2019 N N . GLU A 1 253 ? -27.373 10.080 9.156 1.00 84.88 253 GLU A N 1
ATOM 2020 C CA . GLU A 1 253 ? -28.663 9.665 8.587 1.00 84.88 253 GLU A CA 1
ATOM 2021 C C . GLU A 1 253 ? -29.101 8.290 9.102 1.00 84.88 253 GLU A C 1
ATOM 2023 O O . GLU A 1 253 ? -30.273 8.081 9.401 1.00 84.88 253 GLU A O 1
ATOM 2028 N N . GLN A 1 254 ? -28.153 7.365 9.249 1.00 86.25 254 GLN A N 1
ATOM 2029 C CA . GLN A 1 254 ? -28.398 5.990 9.687 1.00 86.25 254 GLN A CA 1
ATOM 2030 C C . GLN A 1 254 ? -28.198 5.801 11.195 1.00 86.25 254 GLN A C 1
ATOM 2032 O O . GLN A 1 254 ? -28.341 4.687 11.705 1.00 86.25 254 GLN A O 1
ATOM 2037 N N . TRP A 1 255 ? -27.889 6.878 11.928 1.00 82.75 255 TRP A N 1
ATOM 2038 C CA . TRP A 1 255 ? -27.582 6.809 13.353 1.00 82.75 255 TRP A CA 1
ATOM 2039 C C . TRP A 1 255 ? -28.742 6.236 14.157 1.00 82.75 255 TRP A C 1
ATOM 2041 O O . TRP A 1 255 ? -28.515 5.448 15.068 1.00 82.75 255 TRP A O 1
ATOM 2051 N N . SER A 1 256 ? -29.988 6.586 13.825 1.00 83.19 256 SER A N 1
ATOM 2052 C CA . SER A 1 256 ? -31.171 6.048 14.510 1.00 83.19 256 SER A CA 1
ATOM 2053 C C . SER A 1 256 ? -31.257 4.524 14.386 1.00 83.19 256 SER A C 1
ATOM 2055 O O . SER A 1 256 ? -31.521 3.856 15.379 1.00 83.19 256 SER A O 1
ATOM 2057 N N . THR A 1 257 ? -30.954 3.972 13.210 1.00 85.38 257 THR A N 1
ATOM 2058 C CA . THR A 1 257 ? -30.919 2.525 12.959 1.00 85.38 257 THR A CA 1
ATOM 2059 C C . THR A 1 257 ? -29.781 1.855 13.731 1.00 85.38 257 THR A C 1
ATOM 2061 O O . THR A 1 257 ? -30.000 0.888 14.457 1.00 85.38 257 THR A O 1
ATOM 2064 N N . ILE A 1 258 ? -28.561 2.392 13.623 1.00 83.75 258 ILE A N 1
ATOM 2065 C CA . ILE A 1 258 ? -27.367 1.824 14.272 1.00 83.75 258 ILE A CA 1
ATOM 2066 C C . ILE A 1 258 ? -27.498 1.886 15.797 1.00 83.75 258 ILE A C 1
ATOM 2068 O O . ILE A 1 258 ? -27.212 0.912 16.488 1.00 83.75 258 ILE A O 1
ATOM 2072 N N . SER A 1 259 ? -27.967 3.018 16.320 1.00 81.31 259 SER A N 1
ATOM 2073 C CA . SER A 1 259 ? -28.095 3.253 17.758 1.00 81.31 259 SER A CA 1
ATOM 2074 C C . SER A 1 259 ? -29.223 2.470 18.412 1.00 81.31 259 SER A C 1
ATOM 2076 O O . SER A 1 259 ? -29.285 2.497 19.628 1.00 81.31 259 SER A O 1
ATOM 2078 N N . GLN A 1 260 ? -30.095 1.784 17.666 1.00 85.25 260 GLN A N 1
ATOM 2079 C CA . GLN A 1 260 ? -31.133 0.900 18.218 1.00 85.25 260 GLN A CA 1
ATOM 2080 C C . GLN A 1 260 ? -30.728 -0.581 18.234 1.00 85.25 260 GLN A C 1
ATOM 2082 O O . GLN A 1 260 ? -31.409 -1.394 18.860 1.00 85.25 260 GLN A O 1
ATOM 2087 N N . ALA A 1 261 ? -29.633 -0.946 17.567 1.00 89.50 261 ALA A N 1
ATOM 2088 C CA . ALA A 1 261 ? -29.167 -2.323 17.490 1.00 89.50 261 ALA A CA 1
ATOM 2089 C C . ALA A 1 261 ? -28.394 -2.743 18.753 1.00 89.50 261 ALA A C 1
ATOM 2091 O O . ALA A 1 261 ? -27.697 -1.941 19.371 1.00 89.50 261 ALA A O 1
ATOM 2092 N N . GLU A 1 262 ? -28.471 -4.028 19.119 1.00 92.69 262 GLU A N 1
ATOM 2093 C CA . GLU A 1 262 ? -27.562 -4.610 20.118 1.00 92.69 262 GLU A CA 1
ATOM 2094 C C . GLU A 1 262 ? -26.188 -4.914 19.482 1.00 92.69 262 GLU A C 1
ATOM 2096 O O . GLU A 1 262 ? -25.168 -4.826 20.163 1.00 92.69 262 GLU A O 1
ATOM 2101 N N . ASN A 1 263 ? -26.152 -5.241 18.184 1.00 95.00 263 ASN A N 1
ATOM 2102 C CA . ASN A 1 263 ? -24.967 -5.703 17.464 1.00 95.00 263 ASN A CA 1
ATOM 2103 C C . ASN A 1 263 ? -24.746 -4.917 16.166 1.00 95.00 263 ASN A C 1
ATOM 2105 O O . ASN A 1 263 ? -25.691 -4.682 15.406 1.00 95.00 263 ASN A O 1
ATOM 2109 N N . LEU A 1 264 ? -23.485 -4.609 15.866 1.00 94.69 264 LEU A N 1
ATOM 2110 C CA . LEU A 1 264 ? -23.056 -3.999 14.609 1.00 94.69 264 LEU A CA 1
ATOM 2111 C C . LEU A 1 264 ? -22.067 -4.913 13.881 1.00 94.69 264 LEU A C 1
ATOM 2113 O O . LEU A 1 264 ? -21.058 -5.315 14.453 1.00 94.69 264 LEU A O 1
ATOM 2117 N N . ILE A 1 265 ? -22.321 -5.196 12.606 1.00 96.00 265 ILE A N 1
ATOM 2118 C CA . ILE A 1 265 ? -21.349 -5.801 11.690 1.00 96.00 265 ILE A CA 1
ATOM 2119 C C . ILE A 1 265 ? -20.892 -4.710 10.726 1.00 96.00 265 ILE A C 1
ATOM 2121 O O . ILE A 1 265 ? -21.662 -4.290 9.868 1.00 96.00 265 ILE A O 1
ATOM 2125 N N . PHE A 1 266 ? -19.653 -4.254 10.869 1.00 92.75 266 PHE A N 1
ATOM 2126 C CA . PHE A 1 266 ? -19.035 -3.248 10.017 1.00 92.75 266 PHE A CA 1
ATOM 2127 C C . PHE A 1 266 ? -18.131 -3.917 8.973 1.00 92.75 266 PHE A C 1
ATOM 2129 O O . PHE A 1 266 ? -17.090 -4.483 9.302 1.00 92.75 266 PHE A O 1
ATOM 2136 N N . ASP A 1 267 ? -18.541 -3.896 7.707 1.00 90.44 267 ASP A N 1
ATOM 2137 C CA . ASP A 1 267 ? -17.857 -4.591 6.617 1.00 90.44 267 ASP A CA 1
ATOM 2138 C C . ASP A 1 267 ? -16.994 -3.640 5.795 1.00 90.44 267 ASP A C 1
ATOM 2140 O O . ASP A 1 267 ? -17.491 -2.771 5.075 1.00 90.44 267 ASP A O 1
ATOM 2144 N N . MET A 1 268 ? -15.683 -3.843 5.909 1.00 86.38 268 MET A N 1
ATOM 2145 C CA . MET A 1 268 ? -14.648 -3.057 5.252 1.00 86.38 268 MET A CA 1
ATOM 2146 C C . MET A 1 268 ? -13.877 -3.861 4.201 1.00 86.38 268 MET A C 1
ATOM 2148 O O . MET A 1 268 ? -12.859 -3.393 3.692 1.00 86.38 268 MET A O 1
ATOM 2152 N N . ARG A 1 269 ? -14.318 -5.078 3.853 1.00 85.50 269 ARG A N 1
ATOM 2153 C CA . ARG A 1 269 ? -13.539 -5.990 2.995 1.00 85.50 269 ARG A CA 1
ATOM 2154 C C . ARG A 1 269 ? -13.258 -5.446 1.594 1.00 85.50 269 ARG A C 1
ATOM 2156 O O . ARG A 1 269 ? -12.312 -5.916 0.967 1.00 85.50 269 ARG A O 1
ATOM 2163 N N . LYS A 1 270 ? -14.054 -4.485 1.107 1.00 75.62 270 LYS A N 1
ATOM 2164 C CA . LYS A 1 270 ? -13.854 -3.802 -0.186 1.00 75.62 270 LYS A CA 1
ATOM 2165 C C . LYS A 1 270 ? -13.509 -2.310 -0.043 1.00 75.62 270 LYS A C 1
ATOM 2167 O O . LYS A 1 270 ? -13.587 -1.570 -1.021 1.00 75.62 270 LYS A O 1
ATOM 2172 N N . SER A 1 271 ? -13.146 -1.844 1.153 1.00 72.00 271 SER A N 1
ATOM 2173 C CA . SER A 1 271 ? -12.744 -0.450 1.371 1.00 72.00 271 SER A CA 1
ATOM 2174 C C . SER A 1 271 ? -11.327 -0.235 0.835 1.00 72.00 271 SER A C 1
ATOM 2176 O O . SER A 1 271 ? -10.346 -0.535 1.513 1.00 72.00 271 SER A O 1
ATOM 2178 N N . ALA A 1 272 ? -11.211 0.271 -0.391 1.00 54.78 272 ALA A N 1
ATOM 2179 C CA . ALA A 1 272 ? -9.936 0.267 -1.101 1.00 54.78 272 ALA A CA 1
ATOM 2180 C C . ALA A 1 272 ? -8.961 1.387 -0.673 1.00 54.78 272 ALA A C 1
ATOM 2182 O O . ALA A 1 272 ? -7.760 1.239 -0.884 1.00 54.78 272 ALA A O 1
ATOM 2183 N N . TYR A 1 273 ? -9.399 2.480 -0.027 1.00 57.19 273 TYR A N 1
ATOM 2184 C CA . TYR A 1 273 ? -8.516 3.645 0.169 1.00 57.19 273 TYR A CA 1
ATOM 2185 C C . TYR A 1 273 ? -8.668 4.384 1.505 1.00 57.19 273 TYR A C 1
ATOM 2187 O O . TYR A 1 273 ? -9.658 4.254 2.220 1.00 57.19 273 TYR A O 1
ATOM 2195 N N . GLY A 1 274 ? -7.590 5.095 1.856 1.00 56.06 274 GLY A N 1
ATOM 2196 C CA . GLY A 1 274 ? -7.215 5.607 3.175 1.00 56.06 274 GLY A CA 1
ATOM 2197 C C . GLY A 1 274 ? -8.141 6.655 3.789 1.00 56.06 274 GLY A C 1
ATOM 2198 O O . GLY A 1 274 ? -7.761 7.810 3.974 1.00 56.06 274 GLY A O 1
ATOM 2199 N N . LEU A 1 275 ? -9.346 6.242 4.156 1.00 61.41 275 LEU A N 1
ATOM 2200 C CA . LEU A 1 275 ? -10.278 7.082 4.885 1.00 61.41 275 LEU A CA 1
ATOM 2201 C C . LEU A 1 275 ? -9.958 7.100 6.376 1.00 61.41 275 LEU A C 1
ATOM 2203 O O . LEU A 1 275 ? -9.616 6.099 7.003 1.00 61.41 275 LEU A O 1
ATOM 2207 N N . SER A 1 276 ? -10.097 8.285 6.953 1.00 70.94 276 SER A N 1
ATOM 2208 C CA . SER A 1 276 ? -9.974 8.497 8.386 1.00 70.94 276 SER A CA 1
ATOM 2209 C C . SER A 1 276 ? -11.270 8.076 9.088 1.00 70.94 276 SER A C 1
ATOM 2211 O O . SER A 1 276 ? -12.230 8.844 9.134 1.00 70.94 276 SER A O 1
ATOM 2213 N N . LEU A 1 277 ? -11.275 6.883 9.684 1.00 80.44 277 LEU A N 1
ATOM 2214 C CA . LEU A 1 277 ? -12.410 6.322 10.438 1.00 80.44 277 LEU A CA 1
ATOM 2215 C C . LEU A 1 277 ? -12.430 6.725 11.920 1.00 80.44 277 LEU A C 1
ATOM 2217 O O . LEU A 1 277 ? -13.191 6.182 12.716 1.00 80.44 277 LEU A O 1
ATOM 2221 N N . TRP A 1 278 ? -11.599 7.693 12.309 1.00 84.44 278 TRP A N 1
ATOM 2222 C CA . TRP A 1 278 ? -11.437 8.104 13.705 1.00 84.44 278 TRP A CA 1
ATOM 2223 C C . TRP A 1 278 ? -12.739 8.577 14.369 1.00 84.44 278 TRP A C 1
ATOM 2225 O O . TRP A 1 278 ? -12.909 8.391 15.568 1.00 84.44 278 TRP A O 1
ATOM 2235 N N . HIS A 1 279 ? -13.684 9.128 13.603 1.00 81.19 279 HIS A N 1
ATOM 2236 C CA . HIS A 1 279 ? -14.990 9.559 14.112 1.00 81.19 279 HIS A CA 1
ATOM 2237 C C . HIS A 1 279 ? -15.913 8.390 14.506 1.00 81.19 279 HIS A C 1
ATOM 2239 O O . HIS A 1 279 ? -16.860 8.599 15.258 1.00 81.19 279 HIS A O 1
ATOM 2245 N N . LEU A 1 280 ? -15.642 7.169 14.028 1.00 84.31 280 LEU A N 1
ATOM 2246 C CA . LEU A 1 280 ? -16.392 5.963 14.398 1.00 84.31 280 LEU A CA 1
ATOM 2247 C C . LEU A 1 280 ? -15.916 5.368 15.725 1.00 84.31 280 LEU A C 1
ATOM 2249 O O . LEU A 1 280 ? -16.662 4.635 16.369 1.00 84.31 280 LEU A O 1
ATOM 2253 N N . VAL A 1 281 ? -14.691 5.685 16.156 1.00 89.56 281 VAL A N 1
ATOM 2254 C CA . VAL A 1 281 ? -14.105 5.116 17.377 1.00 89.56 281 VAL A CA 1
ATOM 2255 C C . VAL A 1 281 ? -14.984 5.375 18.611 1.00 89.56 281 VAL A C 1
ATOM 2257 O O . VAL A 1 281 ? -15.312 4.405 19.293 1.00 89.56 281 VAL A O 1
ATOM 2260 N N . PRO A 1 282 ? -15.463 6.610 18.875 1.00 88.75 282 PRO A N 1
ATOM 2261 C CA . PRO A 1 282 ? -16.356 6.877 20.005 1.00 88.75 282 PRO A CA 1
ATOM 2262 C C . PRO A 1 282 ? -17.667 6.076 19.996 1.00 88.75 282 PRO A C 1
ATOM 2264 O O . PRO A 1 282 ? -18.279 5.891 21.040 1.00 88.75 282 PRO A O 1
ATOM 2267 N N . VAL A 1 283 ? -18.128 5.620 18.830 1.00 85.94 283 VAL A N 1
ATOM 2268 C CA . VAL A 1 283 ? -19.365 4.834 18.685 1.00 85.94 283 VAL A CA 1
ATOM 2269 C C . VAL A 1 283 ? -19.130 3.356 18.987 1.00 85.94 283 VAL A C 1
ATOM 2271 O O . VAL A 1 283 ? -20.009 2.685 19.521 1.00 85.94 283 VAL A O 1
ATOM 2274 N N . MET A 1 284 ? -17.967 2.843 18.591 1.00 90.00 284 MET A N 1
ATOM 2275 C CA . MET A 1 284 ? -17.659 1.412 18.593 1.00 90.00 284 MET A CA 1
ATOM 2276 C C . MET A 1 284 ? -16.907 0.953 19.850 1.00 90.00 284 MET A C 1
ATOM 2278 O O . MET A 1 284 ? -16.760 -0.250 20.048 1.00 90.00 284 MET A O 1
ATOM 2282 N N . ALA A 1 285 ? -16.428 1.884 20.679 1.00 92.06 285 ALA A N 1
ATOM 2283 C CA . ALA A 1 285 ? -15.678 1.587 21.893 1.00 92.06 285 ALA A CA 1
ATOM 2284 C C . ALA A 1 285 ? -16.563 1.545 23.156 1.00 92.06 285 ALA A C 1
ATOM 2286 O O . ALA A 1 285 ? -17.495 2.332 23.304 1.00 92.06 285 ALA A O 1
ATOM 2287 N N . ASP A 1 286 ? -16.239 0.657 24.099 1.00 91.62 286 ASP A N 1
ATOM 2288 C CA . ASP A 1 286 ? -16.840 0.564 25.445 1.00 91.62 286 ASP A CA 1
ATOM 2289 C C . ASP A 1 286 ? -16.080 1.338 26.526 1.00 91.62 286 ASP A C 1
ATOM 2291 O O . ASP A 1 286 ? -16.622 1.581 27.604 1.00 91.62 286 ASP A O 1
ATOM 2295 N N . HIS A 1 287 ? -14.839 1.729 26.259 1.00 92.75 287 HIS A N 1
ATOM 2296 C CA . HIS A 1 287 ? -14.003 2.505 27.167 1.00 92.75 287 HIS A CA 1
ATOM 2297 C C . HIS A 1 287 ? -13.074 3.433 26.382 1.00 92.75 287 HIS A C 1
ATOM 2299 O O . HIS A 1 287 ? -13.039 3.398 25.151 1.00 92.75 287 HIS A O 1
ATOM 2305 N N . ASP A 1 288 ? -12.346 4.286 27.100 1.00 93.50 288 ASP A N 1
ATOM 2306 C CA . ASP A 1 288 ? -11.344 5.160 26.500 1.00 93.50 288 ASP A CA 1
ATOM 2307 C C . ASP A 1 288 ? -10.310 4.330 25.741 1.00 93.50 288 ASP A C 1
ATOM 2309 O O . ASP A 1 288 ? -9.564 3.554 26.340 1.00 93.50 288 ASP A O 1
ATOM 2313 N N . VAL A 1 289 ? -10.233 4.532 24.428 1.00 91.19 289 VAL A N 1
ATOM 2314 C CA . VAL A 1 289 ? -9.179 3.936 23.605 1.00 91.19 289 VAL A CA 1
ATOM 2315 C C . VAL A 1 289 ? -8.173 5.000 23.213 1.00 91.19 289 VAL A C 1
ATOM 2317 O O . VAL A 1 289 ? -8.509 6.169 22.991 1.00 91.19 289 VAL A O 1
ATOM 2320 N N . VAL A 1 290 ? -6.909 4.602 23.143 1.00 89.06 290 VAL A N 1
ATOM 2321 C CA . VAL A 1 290 ? -5.809 5.539 22.955 1.00 89.06 290 VAL A CA 1
ATOM 2322 C C . VAL A 1 290 ? -5.175 5.329 21.596 1.00 89.06 290 VAL A C 1
ATOM 2324 O O . VAL A 1 290 ? -4.655 4.262 21.276 1.00 89.06 290 VAL A O 1
ATOM 2327 N N . LYS A 1 291 ? -5.136 6.403 20.819 1.00 86.81 291 LYS A N 1
ATOM 2328 C CA . LYS A 1 291 ? -4.304 6.505 19.633 1.00 86.81 291 LYS A CA 1
ATOM 2329 C C . LYS A 1 291 ? -3.032 7.244 19.983 1.00 86.81 291 LYS A C 1
ATOM 2331 O O . LYS A 1 291 ? -3.046 8.383 20.452 1.00 86.81 291 LYS A O 1
ATOM 2336 N N . TYR A 1 292 ? -1.922 6.591 19.704 1.00 81.62 292 TYR A N 1
ATOM 2337 C CA . TYR A 1 292 ? -0.617 7.178 19.895 1.00 81.62 292 TYR A CA 1
ATOM 2338 C C . TYR A 1 292 ? -0.130 7.784 18.581 1.00 81.62 292 TYR A C 1
ATOM 2340 O O . TYR A 1 292 ? -0.475 7.338 17.479 1.00 81.62 292 TYR A O 1
ATOM 2348 N N . GLY A 1 293 ? 0.626 8.869 18.705 1.00 77.12 293 GLY A N 1
ATOM 2349 C CA . GLY A 1 293 ? 1.248 9.533 17.577 1.00 77.12 293 GLY A CA 1
ATOM 2350 C C . GLY A 1 293 ? 2.410 8.722 17.010 1.00 77.12 293 GLY A C 1
ATOM 2351 O O . GLY A 1 293 ? 2.485 7.498 17.117 1.00 77.12 293 GLY A O 1
ATOM 2352 N N . SER A 1 294 ? 3.327 9.400 16.338 1.00 79.88 294 SER A N 1
ATOM 2353 C CA . SER A 1 294 ? 4.497 8.750 15.756 1.00 79.88 294 SER A CA 1
ATOM 2354 C C . SER A 1 294 ? 5.733 9.605 15.924 1.00 79.88 294 SER A C 1
ATOM 2356 O O . SER A 1 294 ? 5.682 10.820 15.720 1.00 79.88 294 SER A O 1
ATOM 2358 N N . ASP A 1 295 ? 6.819 8.950 16.300 1.00 81.38 295 ASP A N 1
ATOM 2359 C CA . ASP A 1 295 ? 8.109 9.565 16.525 1.00 81.38 295 ASP A CA 1
ATOM 2360 C C . ASP A 1 295 ? 8.702 9.949 15.179 1.00 81.38 295 ASP A C 1
ATOM 2362 O O . ASP A 1 295 ? 8.809 9.128 14.265 1.00 81.38 295 ASP A O 1
ATOM 2366 N N . LEU A 1 296 ? 9.064 11.219 15.046 1.00 84.38 296 LEU A N 1
ATOM 2367 C CA . LEU A 1 296 ? 9.661 11.742 13.828 1.00 84.38 296 LEU A CA 1
ATOM 2368 C C . LEU A 1 296 ? 11.170 11.503 13.865 1.00 84.38 296 LEU A C 1
ATOM 2370 O O . LEU A 1 296 ? 11.839 11.924 14.811 1.00 84.38 296 LEU A O 1
ATOM 2374 N N . TYR A 1 297 ? 11.707 10.885 12.815 1.00 86.31 297 TYR A N 1
ATOM 2375 C CA . TYR A 1 297 ? 13.144 10.726 12.641 1.00 86.31 297 TYR A CA 1
ATOM 2376 C C . TYR A 1 297 ? 13.757 12.031 12.125 1.00 86.31 297 TYR A C 1
ATOM 2378 O O . TYR A 1 297 ? 13.626 12.407 10.958 1.00 86.31 297 TYR A O 1
ATOM 2386 N N . ALA A 1 298 ? 14.410 12.761 13.020 1.00 85.19 298 ALA A N 1
ATOM 2387 C CA . ALA A 1 298 ? 14.866 14.127 12.813 1.00 85.19 298 ALA A CA 1
ATOM 2388 C C . ALA A 1 298 ? 16.258 14.188 12.175 1.00 85.19 298 ALA A C 1
ATOM 2390 O O . ALA A 1 298 ? 17.183 14.806 12.707 1.00 85.19 298 ALA A O 1
ATOM 2391 N N . SER A 1 299 ? 16.427 13.563 11.013 1.00 85.06 299 SER A N 1
ATOM 2392 C CA . SER A 1 299 ? 17.650 13.732 10.231 1.00 85.06 299 SER A CA 1
ATOM 2393 C C . SER A 1 299 ? 17.748 15.141 9.627 1.00 85.06 299 SER A C 1
ATOM 2395 O O . SER A 1 299 ? 16.744 15.862 9.564 1.00 85.06 299 SER A O 1
ATOM 2397 N N . PRO A 1 300 ? 18.936 15.585 9.166 1.00 85.44 300 PRO A N 1
ATOM 2398 C CA . PRO A 1 300 ? 19.078 16.880 8.500 1.00 85.44 300 PRO A CA 1
ATOM 2399 C C . PRO A 1 300 ? 18.097 17.064 7.333 1.00 85.44 300 PRO A C 1
ATOM 2401 O O . PRO A 1 300 ? 17.453 18.106 7.231 1.00 85.44 300 PRO A O 1
ATOM 2404 N N . ALA A 1 301 ? 17.917 16.033 6.506 1.00 82.56 301 ALA A N 1
ATOM 2405 C CA . ALA A 1 301 ? 16.992 16.067 5.380 1.00 82.56 301 ALA A CA 1
ATOM 2406 C C . ALA A 1 301 ? 15.522 16.130 5.832 1.00 82.56 301 ALA A C 1
ATOM 2408 O O . ALA A 1 301 ? 14.758 16.928 5.282 1.00 82.56 301 ALA A O 1
ATOM 2409 N N . THR A 1 302 ? 15.129 15.389 6.878 1.00 80.88 302 THR A N 1
ATOM 2410 C CA . THR A 1 302 ? 13.782 15.509 7.466 1.00 80.88 302 THR A CA 1
ATOM 2411 C C . THR A 1 302 ? 13.545 16.909 8.036 1.00 80.88 302 THR A C 1
ATOM 2413 O O . THR A 1 302 ? 12.489 17.497 7.803 1.00 80.88 302 THR A O 1
ATOM 2416 N N . ARG A 1 303 ? 14.536 17.502 8.720 1.00 81.19 303 ARG A N 1
ATOM 2417 C CA . ARG A 1 303 ? 14.463 18.886 9.222 1.00 81.19 303 ARG A CA 1
ATOM 2418 C C . ARG A 1 303 ? 14.195 19.879 8.100 1.00 81.19 303 ARG A C 1
ATOM 2420 O O . ARG A 1 303 ? 13.252 20.664 8.195 1.00 81.19 303 ARG A O 1
ATOM 2427 N N . THR A 1 304 ? 14.984 19.818 7.030 1.00 82.44 304 THR A N 1
ATOM 2428 C CA . THR A 1 304 ? 14.794 20.675 5.855 1.00 82.44 304 THR A CA 1
ATOM 2429 C C . THR A 1 304 ? 13.421 20.456 5.225 1.00 82.44 304 THR A C 1
ATOM 2431 O O . THR A 1 304 ? 12.752 21.427 4.872 1.00 82.44 304 THR A O 1
ATOM 2434 N N . TYR A 1 305 ? 12.965 19.203 5.127 1.00 80.25 305 TYR A N 1
ATOM 2435 C CA . TYR A 1 305 ? 11.649 18.886 4.582 1.00 80.25 305 TYR A CA 1
ATOM 2436 C C . TYR A 1 305 ? 10.524 19.525 5.401 1.00 80.25 305 TYR A C 1
ATOM 2438 O O . TYR A 1 305 ? 9.701 20.246 4.839 1.00 80.25 305 TYR A O 1
ATOM 2446 N N . VAL A 1 306 ? 10.498 19.321 6.723 1.00 75.44 306 VAL A N 1
ATOM 2447 C CA . VAL A 1 306 ? 9.452 19.874 7.602 1.00 75.44 306 VAL A CA 1
ATOM 2448 C C . VAL A 1 306 ? 9.472 21.406 7.577 1.00 75.44 306 VAL A C 1
ATOM 2450 O O . VAL A 1 306 ? 8.415 22.034 7.472 1.00 75.44 306 VAL A O 1
ATOM 2453 N N . GLN A 1 307 ? 10.662 22.016 7.586 1.00 75.62 307 GLN A N 1
ATOM 2454 C CA . GLN A 1 307 ? 10.818 23.466 7.442 1.00 75.62 307 GLN A CA 1
ATOM 2455 C C . GLN A 1 307 ? 10.241 23.975 6.118 1.00 75.62 307 GLN A C 1
ATOM 2457 O O . GLN A 1 307 ? 9.472 24.931 6.125 1.00 75.62 307 GLN A O 1
ATOM 2462 N N . ALA A 1 308 ? 10.552 23.327 4.993 1.00 75.06 308 ALA A N 1
ATOM 2463 C CA . ALA A 1 308 ? 10.026 23.711 3.685 1.00 75.06 308 ALA A CA 1
ATOM 2464 C C . ALA A 1 308 ? 8.510 23.482 3.575 1.00 75.06 308 ALA A C 1
ATOM 2466 O O . ALA A 1 308 ? 7.796 24.271 2.955 1.00 75.06 308 ALA A O 1
ATOM 2467 N N . ALA A 1 309 ? 8.000 22.409 4.181 1.00 66.75 309 ALA A N 1
ATOM 2468 C CA . ALA A 1 309 ? 6.599 22.026 4.100 1.00 66.75 309 ALA A CA 1
ATOM 2469 C C . ALA A 1 309 ? 5.680 22.999 4.869 1.00 66.75 309 ALA A C 1
ATOM 2471 O O . ALA A 1 309 ? 4.567 23.263 4.407 1.00 66.75 309 ALA A O 1
ATOM 2472 N N . LYS A 1 310 ? 6.174 23.630 5.950 1.00 60.41 310 LYS A N 1
ATOM 2473 C CA . LYS A 1 310 ? 5.503 24.739 6.662 1.00 60.41 310 LYS A CA 1
ATOM 2474 C C . LYS A 1 310 ? 5.059 25.870 5.722 1.00 60.41 310 LYS A C 1
ATOM 2476 O O . LYS A 1 310 ? 4.022 26.485 5.949 1.00 60.41 310 LYS A O 1
ATOM 2481 N N . TYR A 1 311 ? 5.814 26.121 4.652 1.00 52.84 311 TYR A N 1
ATOM 2482 C CA . TYR A 1 311 ? 5.583 27.235 3.727 1.00 52.84 311 TYR A CA 1
ATOM 2483 C C . TYR A 1 311 ? 4.792 26.854 2.464 1.00 52.84 311 TYR A C 1
ATOM 2485 O O . TYR A 1 311 ? 4.514 27.719 1.639 1.00 52.84 311 TYR A O 1
ATOM 2493 N N . LYS A 1 312 ? 4.391 25.582 2.297 1.00 55.03 312 LYS A N 1
ATOM 2494 C CA . LYS A 1 312 ? 3.719 25.088 1.076 1.00 55.03 312 LYS A CA 1
ATOM 2495 C C . LYS A 1 312 ? 2.182 25.029 1.142 1.00 55.03 312 LYS A C 1
ATOM 2497 O O . LYS A 1 312 ? 1.590 24.396 0.276 1.00 55.03 312 LYS A O 1
ATOM 2502 N N . GLN A 1 313 ? 1.527 25.631 2.145 1.00 51.72 313 GLN A N 1
ATOM 2503 C CA . GLN A 1 313 ? 0.053 25.634 2.331 1.00 51.72 313 GLN A CA 1
ATOM 2504 C C . GLN A 1 313 ? -0.633 24.245 2.314 1.00 51.72 313 GLN A C 1
ATOM 2506 O O . GLN A 1 313 ? -1.853 24.149 2.252 1.00 51.72 313 GLN A O 1
ATOM 2511 N N . ARG A 1 314 ? 0.126 23.144 2.403 1.00 50.09 314 ARG A N 1
ATOM 2512 C CA . ARG A 1 314 ? -0.408 21.768 2.410 1.00 50.09 314 ARG A CA 1
ATOM 2513 C C . ARG A 1 314 ? -0.936 21.322 3.773 1.00 50.09 314 ARG A C 1
ATOM 2515 O O . ARG A 1 314 ? -1.464 20.222 3.892 1.00 50.09 314 ARG A O 1
ATOM 2522 N N . PHE A 1 315 ? -0.779 22.154 4.796 1.00 50.47 315 PHE A N 1
ATOM 2523 C CA . PHE A 1 315 ? -1.200 21.854 6.153 1.00 50.47 315 PHE A CA 1
ATOM 2524 C C . PHE A 1 315 ? -2.331 22.780 6.578 1.00 50.47 315 PHE A C 1
ATOM 2526 O O . PHE A 1 315 ? -2.316 23.974 6.286 1.00 50.47 315 PHE A O 1
ATOM 2533 N N . THR A 1 316 ? -3.284 22.226 7.324 1.00 58.78 316 THR A N 1
ATOM 2534 C CA . THR A 1 316 ? -4.242 23.019 8.099 1.00 58.78 316 THR A CA 1
ATOM 2535 C C . THR A 1 316 ? -3.494 23.893 9.112 1.00 58.78 316 THR A C 1
ATOM 2537 O O . THR A 1 316 ? -2.347 23.605 9.451 1.00 58.78 316 THR A O 1
ATOM 2540 N N . ASN A 1 317 ? -4.138 24.924 9.668 1.00 59.44 317 ASN A N 1
ATOM 2541 C CA . ASN A 1 317 ? -3.528 25.758 10.719 1.00 59.44 317 ASN A CA 1
ATOM 2542 C C . ASN A 1 317 ? -2.970 24.920 11.885 1.00 59.44 317 ASN A C 1
ATOM 2544 O O . ASN A 1 317 ? -1.895 25.215 12.404 1.00 59.44 317 ASN A O 1
ATOM 2548 N N . LYS A 1 318 ? -3.661 23.826 12.236 1.00 62.66 318 LYS A N 1
ATOM 2549 C CA . LYS A 1 318 ? -3.186 22.829 13.204 1.00 62.66 318 LYS A CA 1
ATOM 2550 C C . LYS A 1 318 ? -1.916 22.126 12.712 1.00 62.66 318 LYS A C 1
ATOM 2552 O O . LYS A 1 318 ? -0.927 22.113 13.429 1.00 62.66 318 LYS A O 1
ATOM 2557 N N . GLY A 1 319 ? -1.896 21.634 11.472 1.00 61.59 319 GLY A N 1
ATOM 2558 C CA . GLY A 1 319 ? -0.704 21.007 10.890 1.00 61.59 319 GLY A CA 1
ATOM 2559 C C . GLY A 1 319 ? 0.500 21.953 10.762 1.00 61.59 319 GLY A C 1
ATOM 2560 O O . GLY A 1 319 ? 1.634 21.509 10.899 1.00 61.59 319 GLY A O 1
ATOM 2561 N N . ILE A 1 320 ? 0.279 23.258 10.558 1.00 59.22 320 ILE A N 1
ATOM 2562 C CA . ILE A 1 320 ? 1.342 24.279 10.575 1.00 59.22 320 ILE A CA 1
ATOM 2563 C C . ILE A 1 320 ? 1.906 24.457 11.991 1.00 59.22 320 ILE A C 1
ATOM 2565 O O . ILE A 1 320 ? 3.125 24.544 12.152 1.00 59.22 320 ILE A O 1
ATOM 2569 N N . ALA A 1 321 ? 1.044 24.505 13.012 1.00 63.25 321 ALA A N 1
ATOM 2570 C CA . ALA A 1 321 ? 1.463 24.582 14.412 1.00 63.25 321 ALA A CA 1
ATOM 2571 C C . ALA A 1 321 ? 2.228 23.318 14.839 1.00 63.25 321 ALA A C 1
ATOM 2573 O O . ALA A 1 321 ? 3.311 23.419 15.416 1.00 63.25 321 ALA A O 1
ATOM 2574 N N . ASP A 1 322 ? 1.725 22.140 14.462 1.00 66.88 322 ASP A N 1
ATOM 2575 C CA . ASP A 1 322 ? 2.380 20.856 14.708 1.00 66.88 322 ASP A CA 1
ATOM 2576 C C . ASP A 1 322 ? 3.752 20.808 14.013 1.00 66.88 322 ASP A C 1
ATOM 2578 O O . ASP A 1 322 ? 4.757 20.501 14.654 1.00 66.88 322 ASP A O 1
ATOM 2582 N N . ALA A 1 323 ? 3.844 21.218 12.740 1.00 64.75 323 ALA A N 1
ATOM 2583 C CA . ALA A 1 323 ? 5.115 21.344 12.020 1.00 64.75 323 ALA A CA 1
ATOM 2584 C C . ALA A 1 323 ? 6.083 22.327 12.703 1.00 64.75 323 ALA A C 1
ATOM 2586 O O . ALA A 1 323 ? 7.276 22.047 12.796 1.00 64.75 323 ALA A O 1
ATOM 2587 N N . GLY A 1 324 ? 5.587 23.457 13.219 1.00 66.25 324 GLY A N 1
ATOM 2588 C CA . GLY A 1 324 ? 6.373 24.404 14.013 1.00 66.25 324 GLY A CA 1
ATOM 2589 C C . GLY A 1 324 ? 6.963 23.769 15.274 1.00 66.25 324 GLY A C 1
ATOM 2590 O O . GLY A 1 324 ? 8.156 23.922 15.533 1.00 66.25 324 GLY A O 1
ATOM 2591 N N . ASN A 1 325 ? 6.160 22.993 16.003 1.00 70.38 325 ASN A N 1
ATOM 2592 C CA . ASN A 1 325 ? 6.608 22.253 17.183 1.00 70.38 325 ASN A CA 1
ATOM 2593 C C . ASN A 1 325 ? 7.657 21.191 16.826 1.00 70.38 325 ASN A C 1
ATOM 2595 O O . ASN A 1 325 ? 8.670 21.075 17.520 1.00 70.38 325 ASN A O 1
ATOM 2599 N N . TYR A 1 326 ? 7.464 20.463 15.720 1.00 70.31 326 TYR A N 1
ATOM 2600 C CA . TYR A 1 326 ? 8.458 19.512 15.219 1.00 70.31 326 TYR A CA 1
ATOM 2601 C C . TYR A 1 326 ? 9.783 20.202 14.890 1.00 70.31 326 TYR A C 1
ATOM 2603 O O . TYR A 1 326 ? 10.826 19.712 15.305 1.00 70.31 326 TYR A O 1
ATOM 2611 N N . ILE A 1 327 ? 9.764 21.354 14.211 1.00 68.56 327 ILE A N 1
ATOM 2612 C CA . ILE A 1 327 ? 10.983 22.107 13.866 1.00 68.56 327 ILE A CA 1
ATOM 2613 C C . ILE A 1 327 ? 11.745 22.528 15.125 1.00 68.56 327 ILE A C 1
ATOM 2615 O O . ILE A 1 327 ? 12.955 22.315 15.201 1.00 68.56 327 ILE A O 1
ATOM 2619 N N . THR A 1 328 ? 11.050 23.084 16.121 1.00 73.19 328 THR A N 1
ATOM 2620 C CA . THR A 1 328 ? 11.671 23.504 17.386 1.00 73.19 328 THR A CA 1
ATOM 2621 C C . THR A 1 328 ? 12.348 22.329 18.086 1.00 73.19 328 THR A C 1
ATOM 2623 O O . THR A 1 328 ? 13.506 22.435 18.479 1.00 73.19 328 THR A O 1
ATOM 2626 N N . LYS A 1 329 ? 11.671 21.179 18.184 1.00 70.94 329 LYS A N 1
ATOM 2627 C CA . LYS A 1 329 ? 12.249 19.974 18.797 1.00 70.94 329 LYS A CA 1
ATOM 2628 C C . LYS A 1 329 ? 13.397 19.386 17.977 1.00 70.94 329 LYS A C 1
ATOM 2630 O O . LYS A 1 329 ? 14.389 18.952 18.552 1.00 70.94 329 LYS A O 1
ATOM 2635 N N . ALA A 1 330 ? 13.296 19.405 16.648 1.00 68.69 330 ALA A N 1
ATOM 2636 C CA . ALA A 1 330 ? 14.330 18.882 15.758 1.00 68.69 330 ALA A CA 1
ATOM 2637 C C . ALA A 1 330 ? 15.649 19.654 15.850 1.00 68.69 330 ALA A C 1
ATOM 2639 O O . ALA A 1 330 ? 16.719 19.068 15.670 1.00 68.69 330 ALA A O 1
ATOM 2640 N N . ASN A 1 331 ? 15.568 20.960 16.111 1.00 69.25 331 ASN A N 1
ATOM 2641 C CA . ASN A 1 331 ? 16.728 21.834 16.275 1.00 69.25 331 ASN A CA 1
ATOM 2642 C C . ASN A 1 331 ? 17.465 21.603 17.606 1.00 69.25 331 ASN A C 1
ATOM 2644 O O . ASN A 1 331 ? 18.612 22.019 17.734 1.00 69.25 331 ASN A O 1
ATOM 2648 N N . ASN A 1 332 ? 16.864 20.885 18.560 1.00 68.81 332 ASN A N 1
ATOM 2649 C CA . ASN A 1 332 ? 17.499 20.518 19.830 1.00 68.81 332 ASN A CA 1
ATOM 2650 C C . ASN A 1 332 ? 18.382 19.250 19.728 1.00 68.81 332 ASN A C 1
ATOM 2652 O O . ASN A 1 332 ? 18.696 18.639 20.745 1.00 68.81 332 ASN A O 1
ATOM 2656 N N . ASN A 1 333 ? 18.789 18.844 18.516 1.00 62.25 333 ASN A N 1
ATOM 2657 C CA . ASN A 1 333 ? 19.707 17.728 18.224 1.00 62.25 333 ASN A CA 1
ATOM 2658 C C . ASN A 1 333 ? 19.270 16.318 18.675 1.00 62.25 333 ASN A C 1
ATOM 2660 O O . ASN A 1 333 ? 20.089 15.399 18.692 1.00 62.25 333 ASN A O 1
ATOM 2664 N N . ALA A 1 334 ? 17.991 16.093 18.977 1.00 66.12 334 ALA A N 1
ATOM 2665 C CA . ALA A 1 334 ? 17.478 14.735 19.144 1.00 66.12 334 ALA A CA 1
ATOM 2666 C C . ALA A 1 334 ? 17.314 14.054 17.772 1.00 66.12 334 ALA A C 1
ATOM 2668 O O . ALA A 1 334 ? 16.761 14.652 16.852 1.00 66.12 334 ALA A O 1
ATOM 2669 N N . TRP A 1 335 ? 17.772 12.804 17.633 1.00 74.69 335 TRP A N 1
ATOM 2670 C CA . TRP A 1 335 ? 17.568 11.989 16.420 1.00 74.69 335 TRP A CA 1
ATOM 2671 C C . TRP A 1 335 ? 16.117 11.533 16.254 1.00 74.69 335 TRP A C 1
ATOM 2673 O O . TRP A 1 335 ? 15.640 11.359 15.136 1.00 74.69 335 TRP A O 1
ATOM 2683 N N . TRP A 1 336 ? 15.412 11.388 17.371 1.00 80.62 336 TRP A N 1
ATOM 2684 C CA . TRP A 1 336 ? 13.992 11.086 17.426 1.00 80.62 336 TRP A CA 1
ATOM 2685 C C . TRP A 1 336 ? 13.281 12.207 18.155 1.00 80.62 336 TRP A C 1
ATOM 2687 O O . TRP A 1 336 ? 13.703 12.621 19.234 1.00 80.62 336 TRP A O 1
ATOM 2697 N N . ILE A 1 337 ? 12.198 12.694 17.567 1.00 76.00 337 ILE A N 1
ATOM 2698 C CA . ILE A 1 337 ? 11.297 13.632 18.219 1.00 76.00 337 ILE A CA 1
ATOM 2699 C C . ILE A 1 337 ? 10.071 12.836 18.629 1.00 76.00 337 ILE A C 1
ATOM 2701 O O . ILE A 1 337 ? 9.298 12.457 17.742 1.00 76.00 337 ILE A O 1
ATOM 2705 N N . PRO A 1 338 ? 9.882 12.599 19.938 1.00 73.25 338 PRO A N 1
ATOM 2706 C CA . PRO A 1 338 ? 8.723 11.883 20.407 1.00 73.25 338 PRO A CA 1
ATOM 2707 C C . PRO A 1 338 ? 7.440 12.555 19.936 1.00 73.25 338 PRO A C 1
ATOM 2709 O O . PRO A 1 338 ? 7.310 13.788 19.994 1.00 73.25 338 PRO A O 1
ATOM 2712 N N . ALA A 1 339 ? 6.477 11.759 19.486 1.00 68.50 339 ALA A N 1
ATOM 2713 C CA . ALA A 1 339 ? 5.127 12.278 19.392 1.00 68.50 339 ALA A CA 1
ATOM 2714 C C . ALA A 1 339 ? 4.557 12.469 20.798 1.00 68.50 339 ALA A C 1
ATOM 2716 O O . ALA A 1 339 ? 4.140 11.515 21.446 1.00 68.50 339 ALA A O 1
ATOM 2717 N N . ASP A 1 340 ? 4.429 13.725 21.220 1.00 59.06 340 ASP A N 1
ATOM 2718 C CA . ASP A 1 340 ? 3.638 14.081 22.408 1.00 59.06 340 ASP A CA 1
ATOM 2719 C C . ASP A 1 340 ? 2.131 13.829 22.192 1.00 59.06 340 ASP A C 1
ATOM 2721 O O . ASP A 1 340 ? 1.331 13.928 23.120 1.00 59.06 340 ASP A O 1
ATOM 2725 N N . ALA A 1 341 ? 1.717 13.543 20.953 1.00 65.25 341 ALA A N 1
ATOM 2726 C CA . ALA A 1 341 ? 0.324 13.377 20.576 1.00 65.25 341 ALA A CA 1
ATOM 2727 C C . ALA A 1 341 ? -0.216 12.021 21.056 1.00 65.25 341 ALA A C 1
ATOM 2729 O O . ALA A 1 341 ? -0.173 11.024 20.336 1.00 65.25 341 ALA A O 1
ATOM 2730 N N . LYS A 1 342 ? -0.748 12.002 22.277 1.00 79.19 342 LYS A N 1
ATOM 2731 C CA . LYS A 1 342 ? -1.708 10.998 22.739 1.00 79.19 342 LYS A CA 1
ATOM 2732 C C . LYS A 1 342 ? -3.111 11.535 22.469 1.00 79.19 342 LYS A C 1
ATOM 2734 O O . LYS A 1 342 ? -3.507 12.542 23.049 1.00 79.19 342 LYS A O 1
ATOM 2739 N N . GLU A 1 343 ? -3.853 10.879 21.590 1.00 84.44 343 GLU A N 1
ATOM 2740 C CA . GLU A 1 343 ? -5.258 11.185 21.336 1.00 84.44 343 GLU A CA 1
ATOM 2741 C C . GLU A 1 343 ? -6.104 10.126 22.046 1.00 84.44 343 GLU A C 1
ATOM 2743 O O . GLU A 1 343 ? -5.941 8.929 21.810 1.00 84.44 343 GLU A O 1
ATOM 2748 N N . VAL A 1 344 ? -6.958 10.563 22.969 1.00 89.44 344 VAL A N 1
ATO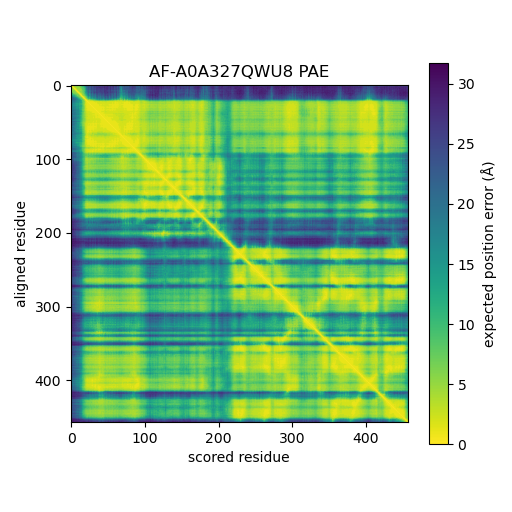M 2749 C CA . VAL A 1 344 ? -7.878 9.680 23.691 1.00 89.44 344 VAL A CA 1
ATOM 2750 C C . VAL A 1 344 ? -9.255 9.833 23.065 1.00 89.44 344 VAL A C 1
ATOM 2752 O O . VAL A 1 344 ? -9.765 10.949 22.959 1.00 89.44 344 VAL A O 1
ATOM 2755 N N . TYR A 1 345 ? -9.841 8.720 22.636 1.00 89.44 345 TYR A N 1
ATOM 2756 C CA . TYR A 1 345 ? -11.212 8.683 22.150 1.00 89.44 345 TYR A CA 1
ATOM 2757 C C . TYR A 1 345 ? -12.122 8.209 23.271 1.00 89.44 345 TYR A C 1
ATOM 2759 O O . TYR A 1 345 ? -12.003 7.079 23.739 1.00 89.44 345 TYR A O 1
ATOM 2767 N N . HIS A 1 346 ? -13.040 9.083 23.669 1.00 91.94 346 HIS A N 1
ATOM 2768 C CA . HIS A 1 346 ? -14.032 8.794 24.694 1.00 91.94 346 HIS A CA 1
ATOM 2769 C C . HIS A 1 346 ? -15.289 8.195 24.054 1.00 91.94 346 HIS A C 1
ATOM 2771 O O . HIS A 1 346 ? -15.811 8.797 23.110 1.00 91.94 346 HIS A O 1
ATOM 2777 N N . PRO A 1 347 ? -15.808 7.060 24.550 1.00 88.00 347 PRO A N 1
ATOM 2778 C CA . PRO A 1 347 ? -17.073 6.503 24.089 1.00 88.00 347 PRO A CA 1
ATOM 2779 C C . PRO A 1 347 ? -18.240 7.490 24.190 1.00 88.00 347 PRO A C 1
ATOM 2781 O O . PRO A 1 347 ? -18.397 8.202 25.188 1.00 88.00 347 PRO A O 1
ATOM 2784 N N . VAL A 1 348 ? -19.118 7.489 23.188 1.00 83.31 348 VAL A N 1
ATOM 2785 C CA . VAL A 1 348 ? -20.392 8.212 23.238 1.00 83.31 348 VAL A CA 1
ATOM 2786 C C . VAL A 1 348 ? -21.395 7.388 24.038 1.00 83.31 348 VAL A C 1
ATOM 2788 O O . VAL A 1 348 ? -21.675 6.232 23.725 1.00 83.31 348 VAL A O 1
ATOM 2791 N N . LYS A 1 349 ? -22.004 8.001 25.057 1.00 70.69 349 LYS A N 1
ATOM 2792 C CA . LYS A 1 349 ? -23.112 7.386 25.798 1.00 70.69 349 LYS A CA 1
ATOM 2793 C C . LYS A 1 349 ? -24.378 7.380 24.926 1.00 70.69 349 LYS A C 1
ATOM 2795 O O . LYS A 1 349 ? -25.003 8.422 24.751 1.00 70.69 349 LYS A O 1
ATOM 2800 N N . SER A 1 350 ? -24.749 6.215 24.392 1.00 64.75 350 SER A N 1
ATOM 2801 C CA . SER A 1 350 ? -26.004 5.979 23.653 1.00 64.75 350 SER A CA 1
ATOM 2802 C C . SER A 1 350 ? -27.077 5.336 24.556 1.00 64.75 350 SER A C 1
ATOM 2804 O O . SER A 1 350 ? -26.716 4.536 25.424 1.00 64.75 350 SER A O 1
ATOM 2806 N N . PRO A 1 351 ? -28.387 5.626 24.374 1.00 58.78 351 PRO A N 1
ATOM 2807 C CA . PRO A 1 351 ? -29.476 4.995 25.136 1.00 58.78 351 PRO A CA 1
ATOM 2808 C C . PRO A 1 351 ? -29.522 3.468 24.987 1.00 58.78 351 PRO A C 1
ATOM 2810 O O . PRO A 1 351 ? -29.790 2.750 25.952 1.00 58.78 351 PRO A O 1
ATOM 2813 N N . VAL A 1 352 ? -29.218 2.972 23.786 1.00 63.59 352 VAL A N 1
ATOM 2814 C CA . VAL A 1 352 ? -28.946 1.559 23.519 1.00 63.59 352 VAL A CA 1
ATOM 2815 C C . VAL A 1 352 ? -27.472 1.481 23.139 1.00 63.59 352 VAL A C 1
ATOM 2817 O O . VAL A 1 352 ? -27.023 2.029 22.132 1.00 63.59 352 VAL A O 1
ATOM 2820 N N . GLN A 1 353 ? -26.693 0.904 24.045 1.00 77.12 353 GLN A N 1
ATOM 2821 C CA . GLN A 1 353 ? -25.262 0.716 23.868 1.00 77.12 353 GLN A CA 1
ATOM 2822 C C . GLN A 1 353 ? -25.055 -0.557 23.050 1.00 77.12 353 GLN A C 1
ATOM 2824 O O . GLN A 1 353 ? -25.598 -1.607 23.414 1.00 77.12 353 GLN A O 1
ATOM 2829 N N . LEU A 1 354 ? -24.282 -0.454 21.966 1.00 88.56 354 LEU A N 1
ATOM 2830 C CA . LEU A 1 354 ? -23.805 -1.625 21.236 1.00 88.56 354 LEU A CA 1
ATOM 2831 C C . LEU A 1 354 ? -23.131 -2.579 22.228 1.00 88.56 354 LEU A C 1
ATOM 2833 O O . LEU A 1 354 ? -22.351 -2.157 23.081 1.00 88.56 354 LEU A O 1
ATOM 2837 N N . LYS A 1 355 ? -23.457 -3.863 22.125 1.00 91.31 355 LYS A N 1
ATOM 2838 C CA . LYS A 1 355 ? -22.877 -4.931 22.943 1.00 91.31 355 LYS A CA 1
ATOM 2839 C C . LYS A 1 355 ? -21.751 -5.641 22.217 1.00 91.31 355 LYS A C 1
ATOM 2841 O O . LYS A 1 355 ? -20.792 -6.062 22.854 1.00 91.31 355 LYS A O 1
ATOM 2846 N N . HIS A 1 356 ? -21.871 -5.760 20.898 1.00 94.56 356 HIS A N 1
ATOM 2847 C CA . HIS A 1 356 ? -20.879 -6.411 20.056 1.00 94.56 356 HIS A CA 1
ATOM 2848 C C . HIS A 1 356 ? -20.704 -5.645 18.746 1.00 94.56 356 HIS A C 1
ATOM 2850 O O . HIS A 1 356 ? -21.677 -5.246 18.100 1.00 94.56 356 HIS A O 1
ATOM 2856 N N . VAL A 1 357 ? -19.448 -5.470 18.347 1.00 95.06 357 VAL A N 1
ATOM 2857 C CA . VAL A 1 357 ? -19.037 -4.876 17.078 1.00 95.06 357 VAL A CA 1
ATOM 2858 C C . VAL A 1 357 ? -18.136 -5.878 16.371 1.00 95.06 357 VAL A C 1
ATOM 2860 O O . VAL A 1 357 ? -17.034 -6.167 16.824 1.00 95.06 357 VAL A O 1
ATOM 2863 N N . VAL A 1 358 ? -18.583 -6.413 15.242 1.00 97.31 358 VAL A N 1
ATOM 2864 C CA . VAL A 1 358 ? -17.737 -7.222 14.363 1.00 97.31 358 VAL A CA 1
ATOM 2865 C C . VAL A 1 358 ? -17.231 -6.351 13.228 1.00 97.31 358 VAL A C 1
ATOM 2867 O O . VAL A 1 358 ? -18.030 -5.715 12.550 1.00 97.31 358 VAL A O 1
ATOM 2870 N N . ILE A 1 359 ? -15.922 -6.357 12.987 1.00 95.12 359 ILE A N 1
ATOM 2871 C CA . ILE A 1 359 ? -15.309 -5.684 11.841 1.00 95.12 359 ILE A CA 1
ATOM 2872 C C . ILE A 1 359 ? -14.805 -6.743 10.859 1.00 95.12 359 ILE A C 1
ATOM 2874 O O . ILE A 1 359 ? -13.936 -7.546 11.204 1.00 95.12 359 ILE A O 1
ATOM 2878 N N . LEU A 1 360 ? -15.349 -6.751 9.639 1.00 93.75 360 LEU A N 1
ATOM 2879 C CA . LEU A 1 360 ? -14.939 -7.663 8.568 1.00 93.75 360 LEU A CA 1
ATOM 2880 C C . LEU A 1 360 ? -13.871 -7.002 7.701 1.00 93.75 360 LEU A C 1
ATOM 2882 O O . LEU A 1 360 ? -14.092 -5.921 7.154 1.00 93.75 360 LEU A O 1
ATOM 2886 N N . VAL A 1 361 ? -12.727 -7.664 7.540 1.00 89.50 361 VAL A N 1
ATOM 2887 C CA . VAL A 1 361 ? -11.547 -7.088 6.885 1.00 89.50 361 VAL A CA 1
ATOM 2888 C C . VAL A 1 361 ? -10.873 -8.113 5.976 1.00 89.50 361 VAL A C 1
ATOM 2890 O O . VAL A 1 361 ? -10.689 -9.259 6.364 1.00 89.50 361 VAL A O 1
ATOM 2893 N N . ASN A 1 362 ? -10.465 -7.716 4.769 1.00 83.25 362 ASN A N 1
ATOM 2894 C CA . ASN A 1 362 ? -9.693 -8.591 3.881 1.00 83.25 362 ASN A CA 1
ATOM 2895 C C . ASN A 1 362 ? -8.313 -7.998 3.584 1.00 83.25 362 ASN A C 1
ATOM 2897 O O . ASN A 1 362 ? -7.299 -8.472 4.095 1.00 83.25 362 ASN A O 1
ATOM 2901 N N . GLU A 1 363 ? -8.285 -6.921 2.806 1.00 76.50 363 GLU A N 1
ATOM 2902 C CA . GLU A 1 363 ? -7.079 -6.148 2.529 1.00 76.50 363 GLU A CA 1
ATOM 2903 C C . GLU A 1 363 ? -7.220 -4.769 3.158 1.00 76.50 363 GLU A C 1
ATOM 2905 O O . GLU A 1 363 ? -8.303 -4.186 3.145 1.00 76.50 363 GLU A O 1
ATOM 2910 N N . VAL A 1 364 ? -6.137 -4.269 3.751 1.00 77.44 364 VAL A N 1
ATOM 2911 C CA . VAL A 1 364 ? -6.127 -2.960 4.403 1.00 77.44 364 VAL A CA 1
ATOM 2912 C C . VAL A 1 364 ? -4.981 -2.118 3.892 1.00 77.44 364 VAL A C 1
ATOM 2914 O O . VAL A 1 364 ? -3.898 -2.619 3.597 1.00 77.44 364 VAL A O 1
ATOM 2917 N N . ASN A 1 365 ? -5.225 -0.816 3.858 1.00 77.50 365 ASN A N 1
ATOM 2918 C CA . ASN A 1 365 ? -4.177 0.188 3.771 1.00 77.50 365 ASN A CA 1
ATOM 2919 C C . ASN A 1 365 ? -3.698 0.605 5.169 1.00 77.50 365 ASN A C 1
ATOM 2921 O O . ASN A 1 365 ? -4.313 0.271 6.188 1.00 77.50 365 ASN A O 1
ATOM 2925 N N . ASP A 1 366 ? -2.648 1.425 5.196 1.00 78.69 366 ASP A N 1
ATOM 2926 C CA . ASP A 1 366 ? -2.023 1.903 6.426 1.00 78.69 366 ASP A CA 1
ATOM 2927 C C . ASP A 1 366 ? -3.006 2.602 7.377 1.00 78.69 366 ASP A C 1
ATOM 2929 O O . ASP A 1 366 ? -2.977 2.383 8.585 1.00 78.69 366 ASP A O 1
ATOM 2933 N N . LEU A 1 367 ? -3.914 3.436 6.861 1.00 79.44 367 LEU A N 1
ATOM 2934 C CA . LEU A 1 367 ? -4.868 4.175 7.698 1.00 79.44 367 LEU A CA 1
ATOM 2935 C C . LEU A 1 367 ? -5.922 3.259 8.325 1.00 79.44 367 LEU A C 1
ATOM 2937 O O . LEU A 1 367 ? -6.268 3.435 9.493 1.00 79.44 367 LEU A O 1
ATOM 2941 N N . THR A 1 368 ? -6.377 2.253 7.583 1.00 84.38 368 THR A N 1
ATOM 2942 C CA . THR A 1 368 ? -7.301 1.236 8.090 1.00 84.38 368 THR A CA 1
ATOM 2943 C C . THR A 1 368 ? -6.622 0.359 9.135 1.00 84.38 368 THR A C 1
ATOM 2945 O O . THR A 1 368 ? -7.181 0.158 10.208 1.00 84.38 368 THR A O 1
ATOM 2948 N N . ALA A 1 369 ? -5.391 -0.095 8.880 1.00 86.44 369 ALA A N 1
ATOM 2949 C CA . ALA A 1 369 ? -4.610 -0.849 9.859 1.00 86.44 369 ALA A CA 1
ATOM 2950 C C . ALA A 1 369 ? -4.457 -0.080 11.181 1.00 86.44 369 ALA A C 1
ATOM 2952 O O . ALA A 1 369 ? -4.597 -0.653 12.257 1.00 86.44 369 ALA A O 1
ATOM 2953 N N . ARG A 1 370 ? -4.244 1.240 11.110 1.00 85.19 370 ARG A N 1
ATOM 2954 C CA . ARG A 1 370 ? -4.172 2.114 12.292 1.00 85.19 370 ARG A CA 1
ATOM 2955 C C . ARG A 1 370 ? -5.493 2.237 13.027 1.00 85.19 370 ARG A C 1
ATOM 2957 O O . ARG A 1 370 ? -5.505 2.229 14.252 1.00 85.19 370 ARG A O 1
ATOM 2964 N N . PHE A 1 371 ? -6.592 2.383 12.296 1.00 88.88 371 PHE A N 1
ATOM 2965 C CA . PHE A 1 371 ? -7.918 2.379 12.902 1.00 88.88 371 PHE A CA 1
ATOM 2966 C C . PHE A 1 371 ? -8.159 1.071 13.660 1.00 88.88 371 PHE A C 1
ATOM 2968 O O . PHE A 1 371 ? -8.541 1.116 14.827 1.00 88.88 371 PHE A O 1
ATOM 2975 N N . LEU A 1 372 ? -7.849 -0.067 13.033 1.00 91.00 372 LEU A N 1
ATOM 2976 C CA . LEU A 1 372 ? -7.975 -1.393 13.635 1.00 91.00 372 LEU A CA 1
ATOM 2977 C C . LEU A 1 372 ? -7.096 -1.548 14.883 1.00 91.00 372 LEU A C 1
ATOM 2979 O O . LEU A 1 372 ? -7.553 -2.100 15.880 1.00 91.00 372 LEU A O 1
ATOM 2983 N N . ASP A 1 373 ? -5.872 -1.018 14.860 1.00 88.75 373 ASP A N 1
ATOM 2984 C CA . ASP A 1 373 ? -4.960 -1.054 16.007 1.00 88.75 373 ASP A CA 1
ATOM 2985 C C . ASP A 1 373 ? -5.469 -0.260 17.222 1.00 88.75 373 ASP A C 1
ATOM 2987 O O . ASP A 1 373 ? -5.255 -0.647 18.371 1.00 88.75 373 ASP A O 1
ATOM 2991 N N . VAL A 1 374 ? -6.197 0.830 16.978 1.00 89.75 374 VAL A N 1
ATOM 2992 C CA . VAL A 1 374 ? -6.820 1.622 18.043 1.00 89.75 374 VAL A CA 1
ATOM 2993 C C . VAL A 1 374 ? -8.105 0.962 18.529 1.00 89.75 374 VAL A C 1
ATOM 2995 O O . VAL A 1 374 ? -8.277 0.750 19.726 1.00 89.75 374 VAL A O 1
ATOM 2998 N N . ILE A 1 375 ? -9.012 0.615 17.614 1.00 92.31 375 ILE A N 1
ATOM 2999 C CA . ILE A 1 375 ? -10.358 0.165 17.980 1.00 92.31 375 ILE A CA 1
ATOM 3000 C C . ILE A 1 375 ? -10.365 -1.232 18.615 1.00 92.31 375 ILE A C 1
ATOM 3002 O O . ILE A 1 375 ? -11.226 -1.509 19.444 1.00 92.31 375 ILE A O 1
ATOM 3006 N N . ARG A 1 376 ? -9.365 -2.081 18.327 1.00 92.56 376 ARG A N 1
ATOM 3007 C CA . ARG A 1 376 ? -9.194 -3.396 18.981 1.00 92.56 376 ARG A CA 1
ATOM 3008 C C . ARG A 1 376 ? -8.908 -3.320 20.483 1.00 92.56 376 ARG A C 1
ATOM 3010 O O . ARG A 1 376 ? -8.881 -4.357 21.133 1.00 92.56 376 ARG A O 1
ATOM 3017 N N . GLN A 1 377 ? -8.624 -2.131 21.021 1.00 92.25 377 GLN A N 1
ATOM 3018 C CA . GLN A 1 377 ? -8.509 -1.933 22.467 1.00 92.25 377 GLN A CA 1
ATOM 3019 C C . GLN A 1 377 ? -9.868 -2.117 23.155 1.00 92.25 377 GLN A C 1
ATOM 3021 O O . GLN A 1 377 ? -9.895 -2.537 24.303 1.00 92.25 377 GLN A O 1
ATOM 3026 N N . SER A 1 378 ? -10.982 -1.858 22.458 1.00 93.56 378 SER A N 1
ATOM 3027 C CA . SER A 1 378 ? -12.332 -2.062 22.988 1.00 93.56 378 SER A CA 1
ATOM 3028 C C . SER A 1 378 ? -12.678 -3.543 23.162 1.00 93.56 378 SER A C 1
ATOM 3030 O O . SER A 1 378 ? -12.410 -4.352 22.275 1.00 93.56 378 SER A O 1
ATOM 3032 N N . ASN A 1 379 ? -13.388 -3.884 24.245 1.00 93.31 379 ASN A N 1
ATOM 3033 C CA . ASN A 1 379 ? -13.872 -5.253 24.465 1.00 93.31 379 ASN A CA 1
ATOM 3034 C C . ASN A 1 379 ? -15.116 -5.599 23.629 1.00 93.31 379 ASN A C 1
ATOM 3036 O O . ASN A 1 379 ? -15.513 -6.761 23.581 1.00 93.31 379 ASN A O 1
ATOM 3040 N N . LEU A 1 380 ? -15.748 -4.617 22.971 1.00 93.38 380 LEU A N 1
ATOM 3041 C CA . LEU A 1 380 ? -16.889 -4.870 22.082 1.00 93.38 380 LEU A CA 1
ATOM 3042 C C . LEU A 1 380 ? -16.442 -5.429 20.732 1.00 93.38 380 LEU A C 1
ATOM 3044 O O . LEU A 1 380 ? -17.258 -5.999 20.008 1.00 93.38 380 LEU A O 1
ATOM 3048 N N . VAL A 1 381 ? -15.175 -5.219 20.370 1.00 95.62 381 VAL A N 1
ATOM 3049 C CA . VAL A 1 381 ? -14.705 -5.328 18.993 1.00 95.62 381 VAL A CA 1
ATOM 3050 C C . VAL A 1 381 ? -14.109 -6.703 18.725 1.00 95.62 381 VAL A C 1
ATOM 3052 O O . VAL A 1 381 ? -13.158 -7.139 19.364 1.00 95.62 381 VAL A O 1
ATOM 3055 N N . THR A 1 382 ? -14.647 -7.371 17.712 1.00 97.44 382 THR A N 1
ATOM 3056 C CA . THR A 1 382 ? -14.127 -8.617 17.148 1.00 97.44 382 THR A CA 1
ATOM 3057 C C . THR A 1 382 ? -13.691 -8.360 15.716 1.00 97.44 382 THR A C 1
ATOM 3059 O O . THR A 1 382 ? -14.497 -7.945 14.884 1.00 97.44 382 THR A O 1
ATOM 3062 N N . ILE A 1 383 ? -12.424 -8.626 15.403 1.00 96.31 383 ILE A N 1
ATOM 3063 C CA . ILE A 1 383 ? -11.909 -8.496 14.036 1.00 96.31 383 ILE A CA 1
ATOM 3064 C C . ILE A 1 383 ? -11.967 -9.861 13.359 1.00 96.31 383 ILE A C 1
ATOM 3066 O O . ILE A 1 383 ? -11.383 -10.827 13.851 1.00 96.31 383 ILE A O 1
ATOM 3070 N N . ILE A 1 384 ? -12.637 -9.928 12.211 1.00 96.12 384 ILE A N 1
ATOM 3071 C CA . ILE A 1 384 ? -12.689 -11.122 11.369 1.00 96.12 384 ILE A CA 1
ATOM 3072 C C . ILE A 1 384 ? -11.929 -10.845 10.075 1.00 96.12 384 ILE A C 1
ATOM 3074 O O . ILE A 1 384 ? -12.258 -9.901 9.353 1.00 96.12 384 ILE A O 1
ATOM 3078 N N . ALA A 1 385 ? -10.922 -11.668 9.780 1.00 93.06 385 ALA A N 1
ATOM 3079 C CA . ALA A 1 385 ? -10.122 -11.540 8.564 1.00 93.06 385 ALA A CA 1
ATOM 3080 C C . ALA A 1 385 ? -9.665 -12.890 8.002 1.00 93.06 385 ALA A C 1
ATOM 3082 O O . ALA A 1 385 ? -9.731 -13.909 8.677 1.00 93.06 385 ALA A O 1
ATOM 3083 N N . ALA A 1 386 ? -9.164 -12.900 6.765 1.00 89.69 386 ALA A N 1
ATOM 3084 C CA . ALA A 1 386 ? -8.642 -14.114 6.127 1.00 89.69 386 ALA A CA 1
ATOM 3085 C C . ALA A 1 386 ? -7.187 -14.410 6.501 1.00 89.69 386 ALA A C 1
ATOM 3087 O O . ALA A 1 386 ? -6.715 -15.539 6.386 1.00 89.69 386 ALA A O 1
ATOM 3088 N N . LYS A 1 387 ? -6.457 -13.365 6.890 1.00 89.69 387 LYS A N 1
ATOM 3089 C CA . LYS A 1 387 ? -5.020 -13.379 7.150 1.00 89.69 387 LYS A CA 1
ATOM 3090 C C . LYS A 1 387 ? -4.681 -12.341 8.223 1.00 89.69 387 LYS A C 1
ATOM 3092 O O . LYS A 1 387 ? -5.458 -11.399 8.405 1.00 89.69 387 LYS A O 1
ATOM 3097 N N . PRO A 1 388 ? -3.532 -12.478 8.910 1.00 91.25 388 PRO A N 1
ATOM 3098 C CA . PRO A 1 388 ? -2.989 -11.412 9.742 1.00 91.25 388 PRO A CA 1
ATOM 3099 C C . PRO A 1 388 ? -2.923 -10.090 8.976 1.00 91.25 388 PRO A C 1
ATOM 3101 O O . PRO A 1 388 ? -2.524 -10.047 7.810 1.00 91.25 388 PRO A O 1
ATOM 3104 N N . ILE A 1 389 ? -3.332 -9.016 9.640 1.00 89.00 389 ILE A N 1
ATOM 3105 C CA . ILE A 1 389 ? -3.454 -7.688 9.047 1.00 89.00 389 ILE A CA 1
ATOM 3106 C C . ILE A 1 389 ? -2.138 -6.932 9.265 1.00 89.00 389 ILE A C 1
ATOM 3108 O O . ILE A 1 389 ? -1.770 -6.738 10.422 1.00 89.00 389 ILE A O 1
ATOM 3112 N N . PRO A 1 390 ? -1.415 -6.495 8.219 1.00 85.88 390 PRO A N 1
ATOM 3113 C CA . PRO A 1 390 ? -0.179 -5.733 8.392 1.00 85.88 390 PRO A CA 1
ATOM 3114 C C . PRO A 1 390 ? -0.423 -4.438 9.170 1.00 85.88 390 PRO A C 1
ATOM 3116 O O . PRO A 1 390 ? -1.359 -3.697 8.874 1.00 85.88 390 PRO A O 1
ATOM 3119 N N . LEU A 1 391 ? 0.419 -4.160 10.164 1.00 84.69 391 LEU A N 1
ATOM 3120 C CA . LEU A 1 391 ? 0.400 -2.903 10.907 1.00 84.69 391 LEU A CA 1
ATOM 3121 C C . LEU A 1 391 ? 1.195 -1.834 10.160 1.00 84.69 391 LEU A C 1
ATOM 3123 O O . LEU A 1 391 ? 2.317 -2.077 9.721 1.00 84.69 391 LEU A O 1
ATOM 3127 N N . ALA A 1 392 ? 0.651 -0.620 10.086 1.00 80.56 392 ALA A N 1
ATOM 3128 C CA . ALA A 1 392 ? 1.369 0.527 9.543 1.00 80.56 392 ALA A CA 1
ATOM 3129 C C . ALA A 1 392 ? 2.446 0.995 10.529 1.00 80.56 392 ALA A C 1
ATOM 3131 O O . ALA A 1 392 ? 2.162 1.751 11.457 1.00 80.56 392 ALA A O 1
ATOM 3132 N N . GLN A 1 393 ? 3.683 0.544 10.350 1.00 81.38 393 GLN A N 1
ATOM 3133 C CA . GLN A 1 393 ? 4.783 0.853 11.272 1.00 81.38 393 GLN A CA 1
ATOM 3134 C C . GLN A 1 393 ? 5.339 2.261 11.086 1.00 81.38 393 GLN A C 1
ATOM 3136 O O . GLN A 1 393 ? 5.817 2.873 12.043 1.00 81.38 393 GLN A O 1
ATOM 3141 N N . TYR A 1 394 ? 5.237 2.777 9.866 1.00 85.56 394 TYR A N 1
ATOM 3142 C CA . TYR A 1 394 ? 5.787 4.061 9.476 1.00 85.56 394 TYR A CA 1
ATOM 3143 C C . TYR A 1 394 ? 4.699 4.978 8.942 1.00 85.56 394 TYR A C 1
ATOM 3145 O O . TYR A 1 394 ? 3.634 4.549 8.499 1.00 85.56 394 TYR A O 1
ATOM 3153 N N . ASN A 1 395 ? 4.945 6.274 9.046 1.00 78.56 395 ASN A N 1
ATOM 3154 C CA . ASN A 1 395 ? 4.019 7.301 8.620 1.00 78.56 395 ASN A CA 1
ATOM 3155 C C . ASN A 1 395 ? 4.759 8.597 8.273 1.00 78.56 395 ASN A C 1
ATOM 3157 O O . ASN A 1 395 ? 5.988 8.651 8.234 1.00 78.56 395 ASN A O 1
ATOM 3161 N N . LEU A 1 396 ? 3.979 9.632 7.947 1.00 78.88 396 LEU A N 1
ATOM 3162 C CA . LEU A 1 396 ? 4.462 10.899 7.404 1.00 78.88 396 LEU A CA 1
ATOM 3163 C C . LEU A 1 396 ? 5.335 10.686 6.157 1.00 78.88 396 LEU A C 1
ATOM 3165 O O . LEU A 1 396 ? 6.563 10.721 6.206 1.00 78.88 396 LEU A O 1
ATOM 3169 N N . ASN A 1 397 ? 4.670 10.451 5.028 1.00 82.06 397 ASN A N 1
ATOM 3170 C CA . ASN A 1 397 ? 5.339 10.278 3.746 1.00 82.06 397 ASN A CA 1
ATOM 3171 C C . ASN A 1 397 ? 5.900 11.623 3.251 1.00 82.06 397 ASN A C 1
ATOM 3173 O O . ASN A 1 397 ? 5.146 12.554 2.958 1.00 82.06 397 ASN A O 1
ATOM 3177 N N . GLY A 1 398 ? 7.225 11.729 3.196 1.00 84.56 398 GLY A N 1
ATOM 3178 C CA . GLY A 1 398 ? 7.952 12.859 2.640 1.00 84.56 398 GLY A CA 1
ATOM 3179 C C . GLY A 1 398 ? 8.308 12.624 1.176 1.00 84.56 398 GLY A C 1
ATOM 3180 O O . GLY A 1 398 ? 8.806 11.561 0.818 1.00 84.56 398 GLY A O 1
ATOM 3181 N N . GLN A 1 399 ? 8.092 13.642 0.341 1.00 88.94 399 GLN A N 1
ATOM 3182 C CA . GLN A 1 399 ? 8.507 13.641 -1.066 1.00 88.94 399 GLN A CA 1
ATOM 3183 C C . GLN A 1 399 ? 9.854 14.352 -1.222 1.00 88.94 399 GLN A C 1
ATOM 3185 O O . GLN A 1 399 ? 9.927 15.582 -1.154 1.00 88.94 399 GLN A O 1
ATOM 3190 N N . PHE A 1 400 ? 10.916 13.589 -1.448 1.00 89.31 400 PHE A N 1
ATOM 3191 C CA . PHE A 1 400 ? 12.278 14.089 -1.596 1.00 89.31 400 PHE A CA 1
ATOM 3192 C C . PHE A 1 400 ? 12.669 14.142 -3.068 1.00 89.31 400 PHE A C 1
ATOM 3194 O O . PHE A 1 400 ? 12.764 13.108 -3.720 1.00 89.31 400 PHE A O 1
ATOM 3201 N N . LEU A 1 401 ? 12.915 15.342 -3.593 1.00 90.31 401 LEU A N 1
ATOM 3202 C CA . LEU A 1 401 ? 13.385 15.511 -4.968 1.00 90.31 401 LEU A CA 1
ATOM 3203 C C . LEU A 1 401 ? 14.778 14.886 -5.140 1.00 90.31 401 LEU A C 1
ATOM 3205 O O . LEU A 1 401 ? 15.689 15.155 -4.354 1.00 90.31 401 LEU A O 1
ATOM 3209 N N . LEU A 1 402 ? 14.930 14.077 -6.187 1.00 90.69 402 LEU A N 1
ATOM 3210 C CA . LEU A 1 402 ? 16.190 13.446 -6.596 1.00 90.69 402 LEU A CA 1
ATOM 3211 C C . LEU A 1 402 ? 16.747 14.121 -7.857 1.00 90.69 402 LEU A C 1
ATOM 3213 O O . LEU A 1 402 ? 17.950 14.370 -7.984 1.00 90.69 402 LEU A O 1
ATOM 3217 N N . SER A 1 403 ? 15.852 14.466 -8.779 1.00 89.38 403 SER A N 1
ATOM 3218 C CA . SER A 1 403 ? 16.129 15.244 -9.984 1.00 89.38 403 SER A CA 1
ATOM 3219 C C . SER A 1 403 ? 14.925 16.142 -10.296 1.00 89.38 403 SER A C 1
ATOM 3221 O O . SER A 1 403 ? 13.993 16.241 -9.495 1.00 89.38 403 SER A O 1
ATOM 3223 N N . LYS A 1 404 ? 14.945 16.837 -11.440 1.00 85.75 404 LYS A N 1
ATOM 3224 C CA . LYS A 1 404 ? 13.825 17.687 -11.879 1.00 85.75 404 LYS A CA 1
ATOM 3225 C C . LYS A 1 404 ? 12.523 16.891 -12.016 1.00 85.75 404 LYS A C 1
ATOM 3227 O O . LYS A 1 404 ? 11.464 17.402 -11.666 1.00 85.75 404 LYS A O 1
ATOM 3232 N N . ASP A 1 405 ? 12.637 15.650 -12.485 1.00 86.12 405 ASP A N 1
ATOM 3233 C CA . ASP A 1 405 ? 11.497 14.814 -12.853 1.00 86.12 405 ASP A CA 1
ATOM 3234 C C . ASP A 1 405 ? 11.363 13.577 -11.949 1.00 86.12 405 ASP A C 1
ATOM 3236 O O . ASP A 1 405 ? 10.455 12.781 -12.157 1.00 86.12 405 ASP A O 1
ATOM 3240 N N . ALA A 1 406 ? 12.230 13.389 -10.945 1.00 89.81 406 ALA A N 1
ATOM 3241 C CA . ALA A 1 406 ? 12.212 12.224 -10.057 1.00 89.81 406 ALA A CA 1
ATOM 3242 C C . ALA A 1 406 ? 12.211 12.599 -8.570 1.00 89.81 406 ALA A C 1
ATOM 3244 O O . ALA A 1 406 ? 12.887 13.539 -8.139 1.00 89.81 406 ALA A O 1
ATOM 3245 N N . TYR A 1 407 ? 11.486 11.817 -7.770 1.00 91.94 407 TYR A N 1
ATOM 3246 C CA . TYR A 1 407 ? 11.413 11.963 -6.320 1.00 91.94 407 TYR A CA 1
ATOM 3247 C C . TYR A 1 407 ? 11.273 10.615 -5.606 1.00 91.94 407 TYR A C 1
ATOM 3249 O O . TYR A 1 407 ? 10.762 9.641 -6.154 1.00 91.94 407 TYR A O 1
ATOM 3257 N N . ALA A 1 408 ? 11.699 10.572 -4.347 1.00 92.75 408 ALA A N 1
ATOM 3258 C CA . ALA A 1 408 ? 11.453 9.461 -3.440 1.00 92.75 408 ALA A CA 1
ATOM 3259 C C . ALA A 1 408 ? 10.325 9.816 -2.467 1.00 92.75 408 ALA A C 1
ATOM 3261 O O . ALA A 1 408 ? 10.350 10.875 -1.844 1.00 92.75 408 ALA A O 1
ATOM 3262 N N . ASN A 1 409 ? 9.361 8.917 -2.319 1.00 91.38 409 ASN A N 1
ATOM 3263 C CA . ASN A 1 409 ? 8.420 8.894 -1.208 1.00 91.38 409 ASN A CA 1
ATOM 3264 C C . ASN A 1 409 ? 9.059 8.081 -0.080 1.00 91.38 409 ASN A C 1
ATOM 3266 O O . ASN A 1 409 ? 9.334 6.893 -0.266 1.00 91.38 409 ASN A O 1
ATOM 3270 N N . ILE A 1 410 ? 9.317 8.715 1.060 1.00 91.62 410 ILE A N 1
ATOM 3271 C CA . ILE A 1 410 ? 9.996 8.107 2.209 1.00 91.62 410 ILE A CA 1
ATOM 3272 C C . ILE A 1 410 ? 9.185 8.400 3.467 1.00 91.62 410 ILE A C 1
ATOM 3274 O O . ILE A 1 410 ? 8.892 9.560 3.757 1.00 91.62 410 ILE A O 1
ATOM 3278 N N . TYR A 1 411 ? 8.842 7.372 4.240 1.00 89.62 411 TYR A N 1
ATOM 3279 C CA . TYR A 1 411 ? 8.222 7.574 5.546 1.00 89.62 411 TYR A CA 1
ATOM 3280 C C . TYR A 1 411 ? 9.246 8.051 6.584 1.00 89.62 411 TYR A C 1
ATOM 3282 O O . TYR A 1 411 ? 10.239 7.383 6.868 1.00 89.62 411 TYR A O 1
ATOM 3290 N N . MET A 1 412 ? 9.007 9.231 7.152 1.00 88.25 412 MET A N 1
ATOM 3291 C CA . MET A 1 412 ? 9.951 9.899 8.058 1.00 88.25 412 MET A CA 1
ATOM 3292 C C . MET A 1 412 ? 9.599 9.725 9.532 1.00 88.25 412 MET A C 1
ATOM 3294 O O . MET A 1 412 ? 10.346 10.180 10.395 1.00 88.25 412 MET A O 1
ATOM 3298 N N . ALA A 1 413 ? 8.465 9.109 9.843 1.00 85.00 413 ALA A N 1
ATOM 3299 C CA . ALA A 1 413 ? 8.054 8.865 11.211 1.00 85.00 413 ALA A CA 1
ATOM 3300 C C . ALA A 1 413 ? 7.698 7.390 11.423 1.00 85.00 413 ALA A C 1
ATOM 3302 O O . ALA A 1 413 ? 7.368 6.664 10.483 1.00 85.00 413 ALA A O 1
ATOM 3303 N N . ARG A 1 414 ? 7.832 6.944 12.669 1.00 84.62 414 ARG A N 1
ATOM 3304 C CA . ARG A 1 414 ? 7.591 5.574 13.129 1.00 84.62 414 ARG A CA 1
ATOM 3305 C C . ARG A 1 414 ? 6.560 5.612 14.245 1.00 84.62 414 ARG A C 1
ATOM 3307 O O . ARG A 1 414 ? 6.615 6.492 15.097 1.00 84.62 414 ARG A O 1
ATOM 3314 N N . GLN A 1 415 ? 5.618 4.677 14.273 1.00 76.75 415 GLN A N 1
ATOM 3315 C CA . GLN A 1 415 ? 4.656 4.624 15.373 1.00 76.75 415 GLN A CA 1
ATOM 3316 C C . GLN A 1 415 ? 5.335 4.452 16.732 1.00 76.75 415 GLN A C 1
ATOM 3318 O O . GLN A 1 415 ? 6.267 3.659 16.875 1.00 76.75 415 GLN A O 1
ATOM 3323 N N . THR A 1 416 ? 4.844 5.190 17.730 1.00 68.50 416 THR A N 1
ATOM 3324 C CA . THR A 1 416 ? 5.356 5.084 19.099 1.00 68.50 416 THR A CA 1
ATOM 3325 C C . THR A 1 416 ? 4.848 3.805 19.772 1.00 68.50 416 THR A C 1
ATOM 3327 O O . THR A 1 416 ? 3.811 3.276 19.375 1.00 68.50 416 THR A O 1
ATOM 3330 N N . ASN A 1 417 ? 5.598 3.338 20.783 1.00 55.53 417 ASN A N 1
ATOM 3331 C CA . ASN A 1 417 ? 5.482 2.190 21.717 1.00 55.53 417 ASN A CA 1
ATOM 3332 C C . ASN A 1 417 ? 4.219 1.290 21.824 1.00 55.53 417 ASN A C 1
ATOM 3334 O O . ASN A 1 417 ? 4.314 0.248 22.463 1.00 55.53 417 ASN A O 1
ATOM 3338 N N . THR A 1 418 ? 3.063 1.590 21.239 1.00 50.62 418 THR A N 1
ATOM 3339 C CA . THR A 1 418 ? 1.881 0.699 21.237 1.00 50.62 418 THR A CA 1
ATOM 3340 C C . THR A 1 418 ? 2.053 -0.616 20.508 1.00 50.62 418 THR A C 1
ATOM 3342 O O . THR A 1 418 ? 1.481 -1.622 20.918 1.00 50.62 418 THR A O 1
ATOM 3345 N N . THR A 1 419 ? 2.868 -0.642 19.461 1.00 52.91 419 THR A N 1
ATOM 3346 C CA . THR A 1 419 ? 3.194 -1.886 18.767 1.00 52.91 419 THR A CA 1
ATOM 3347 C C . THR A 1 419 ? 4.343 -2.627 19.436 1.00 52.91 419 THR A C 1
ATOM 3349 O O . THR A 1 419 ? 4.664 -3.722 19.011 1.00 52.91 419 THR A O 1
ATOM 3352 N N . VAL A 1 420 ? 4.958 -2.100 20.497 1.00 51.41 420 VAL A N 1
ATOM 3353 C CA . VAL A 1 420 ? 6.070 -2.758 21.191 1.00 51.41 420 VAL A CA 1
ATOM 3354 C C . VAL A 1 420 ? 5.530 -3.557 22.377 1.00 51.41 420 VAL A C 1
ATOM 3356 O O . VAL A 1 420 ? 5.576 -3.117 23.523 1.00 51.41 420 VAL A O 1
ATOM 3359 N N . GLN A 1 421 ? 5.008 -4.757 22.115 1.00 52.38 421 GLN A N 1
ATOM 3360 C CA . GLN A 1 421 ? 4.663 -5.689 23.190 1.00 52.38 421 GLN A CA 1
ATOM 3361 C C . GLN A 1 421 ? 5.940 -6.430 23.607 1.00 52.38 421 GLN A C 1
ATOM 3363 O O . GLN A 1 421 ? 6.570 -7.095 22.788 1.00 52.38 421 GLN A O 1
ATOM 3368 N N . ASN A 1 422 ? 6.352 -6.294 24.871 1.00 50.16 422 ASN A N 1
ATOM 3369 C CA . ASN A 1 422 ? 7.575 -6.911 25.411 1.00 50.16 422 ASN A CA 1
ATOM 3370 C C . ASN A 1 422 ? 8.867 -6.548 24.647 1.00 50.16 422 ASN A C 1
ATOM 3372 O O . ASN A 1 422 ? 9.756 -7.382 24.496 1.00 50.16 422 ASN A O 1
ATOM 3376 N N . GLY A 1 423 ? 8.981 -5.322 24.128 1.00 51.06 423 GLY A N 1
ATOM 3377 C CA . GLY A 1 423 ? 10.170 -4.902 23.371 1.00 51.06 423 GLY A CA 1
ATOM 3378 C C . GLY A 1 423 ? 10.174 -5.330 21.897 1.00 51.06 423 GLY A C 1
ATOM 3379 O O . GLY A 1 423 ? 11.102 -4.976 21.174 1.00 51.06 423 GLY A O 1
ATOM 3380 N N . ILE A 1 424 ? 9.137 -6.034 21.424 1.00 55.94 424 ILE A N 1
ATOM 3381 C CA . ILE A 1 424 ? 9.035 -6.513 20.040 1.00 55.94 424 ILE A CA 1
ATOM 3382 C C . ILE A 1 424 ? 8.019 -5.674 19.274 1.00 55.94 424 ILE A C 1
ATOM 3384 O O . ILE A 1 424 ? 6.849 -5.617 19.645 1.00 55.94 424 ILE A O 1
ATOM 3388 N N . LEU A 1 425 ? 8.465 -5.067 18.172 1.00 66.38 425 LEU A N 1
ATOM 3389 C CA . LEU A 1 425 ? 7.602 -4.361 17.231 1.00 66.38 425 LEU A CA 1
ATOM 3390 C C . LEU A 1 425 ? 6.632 -5.349 16.558 1.00 66.38 425 LEU A C 1
ATOM 3392 O O . LEU A 1 425 ? 7.030 -6.172 15.731 1.00 66.38 425 LEU A O 1
ATOM 3396 N N . GLN A 1 426 ? 5.351 -5.248 16.892 1.00 73.12 426 GLN A N 1
ATOM 3397 C CA . GLN A 1 426 ? 4.275 -5.973 16.245 1.00 73.12 426 GLN A CA 1
ATOM 3398 C C . GLN A 1 426 ? 4.188 -5.54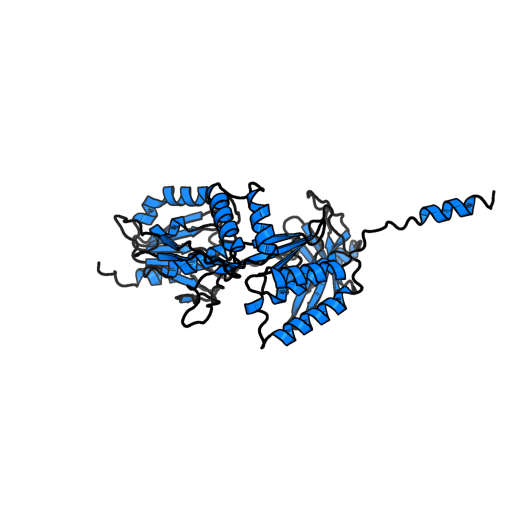1 14.782 1.00 73.12 426 GLN A C 1
ATOM 3400 O O . GLN A 1 426 ? 4.054 -4.361 14.450 1.00 73.12 426 GLN A O 1
ATOM 3405 N N . LYS A 1 427 ? 4.296 -6.528 13.892 1.00 80.88 427 LYS A N 1
ATOM 3406 C CA . LYS A 1 427 ? 4.186 -6.334 12.441 1.00 80.88 427 LYS A CA 1
ATOM 3407 C C . LYS A 1 427 ? 2.771 -6.569 11.919 1.00 80.88 427 LYS A C 1
ATOM 3409 O O . LYS A 1 427 ? 2.443 -6.101 10.834 1.00 80.88 427 LYS A O 1
ATOM 3414 N N . PHE A 1 428 ? 1.939 -7.269 12.689 1.00 87.44 428 PHE A N 1
ATOM 3415 C CA . PHE A 1 428 ? 0.597 -7.660 12.279 1.00 87.44 428 PHE A CA 1
ATOM 3416 C C . PHE A 1 428 ? -0.395 -7.580 13.443 1.00 87.44 428 PHE A C 1
ATOM 3418 O O . PHE A 1 428 ? -0.034 -7.872 14.582 1.00 87.44 428 PHE A O 1
ATOM 3425 N N . ILE A 1 429 ? -1.650 -7.258 13.134 1.00 88.00 429 ILE A N 1
ATOM 3426 C CA . ILE A 1 429 ? -2.812 -7.526 13.981 1.00 88.00 429 ILE A CA 1
ATOM 3427 C C . ILE A 1 429 ? -3.270 -8.949 13.667 1.00 88.00 429 ILE A C 1
ATOM 3429 O O . ILE A 1 429 ? -3.634 -9.263 12.528 1.00 88.00 429 ILE A O 1
ATOM 3433 N N . THR A 1 430 ? -3.270 -9.811 14.677 1.00 91.31 430 THR A N 1
ATOM 3434 C CA . THR A 1 430 ? -3.905 -11.127 14.577 1.00 91.31 430 THR A CA 1
ATOM 3435 C C . THR A 1 430 ? -5.421 -10.936 14.645 1.00 91.31 430 THR A C 1
ATOM 3437 O O . THR A 1 430 ? -5.896 -10.354 15.623 1.00 91.31 430 THR A O 1
ATOM 3440 N N . PRO A 1 431 ? -6.197 -11.383 13.640 1.00 93.75 431 PRO A N 1
ATOM 3441 C CA . PRO A 1 431 ? -7.649 -11.294 13.710 1.00 93.75 431 PRO A CA 1
ATOM 3442 C C . PRO A 1 431 ? -8.176 -12.157 14.859 1.00 93.75 431 PRO A C 1
ATOM 3444 O O . PRO A 1 431 ? -7.642 -13.230 15.138 1.00 93.75 431 PRO A O 1
ATOM 3447 N N . THR A 1 432 ? -9.247 -11.702 15.505 1.00 95.88 432 THR A N 1
ATOM 3448 C CA . THR A 1 432 ? -9.937 -12.460 16.556 1.00 95.88 432 THR A CA 1
ATOM 3449 C C . THR A 1 432 ? -10.487 -13.776 16.005 1.00 95.88 432 THR A C 1
ATOM 3451 O O . THR A 1 432 ? -10.419 -14.803 16.674 1.00 95.88 432 THR A O 1
ATOM 3454 N N . ILE A 1 433 ? -11.009 -13.753 14.772 1.00 95.81 433 ILE A N 1
ATOM 3455 C CA . ILE A 1 433 ? -11.510 -14.930 14.053 1.00 95.81 433 ILE A CA 1
ATOM 3456 C C . ILE A 1 433 ? -10.910 -14.939 12.648 1.00 95.81 433 ILE A C 1
ATOM 3458 O O . ILE A 1 433 ? -10.937 -13.928 11.945 1.00 95.81 433 ILE A O 1
ATOM 3462 N N . THR A 1 434 ? -10.387 -16.092 12.227 1.00 95.00 434 THR A N 1
ATOM 3463 C CA . THR A 1 434 ? -9.904 -16.286 10.855 1.00 95.00 434 THR A CA 1
ATOM 3464 C C . THR A 1 434 ? -10.940 -17.040 10.034 1.00 95.00 434 THR A C 1
ATOM 3466 O O . THR A 1 434 ? -11.334 -18.132 10.436 1.00 95.00 434 THR A O 1
ATOM 3469 N N . LEU A 1 435 ? -11.355 -16.481 8.895 1.00 90.94 435 LEU A N 1
ATOM 3470 C CA . LEU A 1 435 ? -12.274 -17.130 7.954 1.00 90.94 435 LEU A CA 1
ATOM 3471 C C . LEU A 1 435 ? -11.639 -17.290 6.572 1.00 90.94 435 LEU A C 1
ATOM 3473 O O . LEU A 1 435 ? -10.931 -16.417 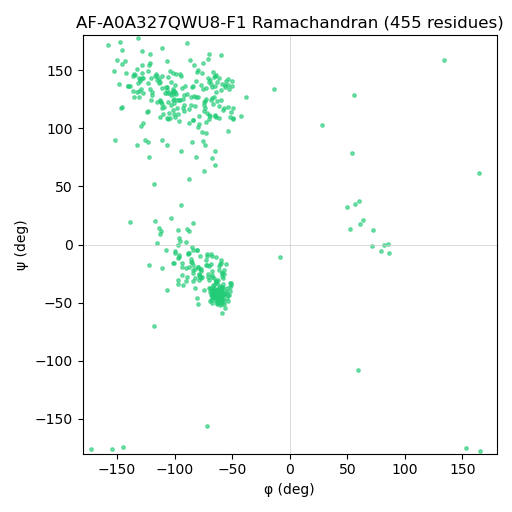6.076 1.00 90.94 435 LEU A O 1
ATOM 3477 N N . SER A 1 436 ? -11.933 -18.400 5.910 1.00 88.56 436 SER A N 1
ATOM 3478 C CA . SER A 1 436 ? -11.568 -18.641 4.520 1.00 88.56 436 SER A CA 1
ATOM 3479 C C . SER A 1 436 ? -12.304 -17.670 3.585 1.00 88.56 436 SER A C 1
ATOM 3481 O O . SER A 1 436 ? -13.491 -17.394 3.788 1.00 88.56 436 SER A O 1
ATOM 3483 N N . PRO A 1 437 ? -11.674 -17.201 2.491 1.00 80.31 437 PRO A N 1
ATOM 3484 C CA . PRO A 1 437 ? -12.340 -16.347 1.503 1.00 80.31 437 PRO A CA 1
ATOM 3485 C C . PRO A 1 437 ? -13.572 -16.973 0.821 1.00 80.31 437 PRO A C 1
ATOM 3487 O O . PRO A 1 437 ? -14.313 -16.262 0.153 1.00 80.31 437 PRO A O 1
ATOM 3490 N N . LYS A 1 438 ? -13.782 -18.291 0.958 1.00 82.19 438 LYS A N 1
ATOM 3491 C CA . LYS A 1 438 ? -14.933 -19.023 0.393 1.00 82.19 438 LYS A CA 1
ATOM 3492 C C . LYS A 1 438 ? -16.159 -19.063 1.315 1.00 82.19 438 LYS A C 1
ATOM 3494 O O . LYS A 1 438 ? -17.187 -19.621 0.939 1.00 82.19 438 LYS A O 1
ATOM 3499 N N . GLU A 1 439 ? -16.032 -18.582 2.547 1.00 87.31 439 GLU A N 1
ATOM 3500 C CA . GLU A 1 439 ? -17.109 -18.628 3.536 1.00 87.31 439 GLU A CA 1
ATOM 3501 C C . GLU A 1 439 ? -18.044 -17.415 3.426 1.00 87.31 439 GLU A C 1
ATOM 3503 O O . GLU A 1 439 ? -17.669 -16.349 2.937 1.00 87.31 439 GLU A O 1
ATOM 3508 N N . ASP A 1 440 ? -19.268 -17.550 3.939 1.00 90.88 440 ASP A N 1
ATOM 3509 C CA . ASP A 1 440 ? -20.202 -16.428 4.074 1.00 90.88 440 ASP A CA 1
ATOM 3510 C C . ASP A 1 440 ? -19.919 -15.674 5.379 1.00 90.88 440 ASP A C 1
ATOM 3512 O O . ASP A 1 440 ? -20.472 -15.974 6.440 1.00 90.88 440 ASP A O 1
ATOM 3516 N N . TRP A 1 441 ? -19.015 -14.698 5.305 1.00 93.31 441 TRP A N 1
ATOM 3517 C CA . TRP A 1 441 ? -18.550 -13.975 6.489 1.00 93.31 441 TRP A CA 1
ATOM 3518 C C . TRP A 1 441 ? -19.656 -13.174 7.168 1.00 93.31 441 TRP A C 1
ATOM 3520 O O . TRP A 1 441 ? -19.619 -13.029 8.383 1.00 93.31 441 TRP A O 1
ATOM 3530 N N . ILE A 1 442 ? -20.634 -12.661 6.413 1.00 94.12 442 ILE A N 1
ATOM 3531 C CA . ILE A 1 442 ? -21.727 -11.857 6.978 1.00 94.12 442 ILE A CA 1
ATOM 3532 C C . ILE A 1 442 ? -22.620 -12.764 7.818 1.00 94.12 442 ILE A C 1
ATOM 3534 O O . ILE A 1 442 ? -22.902 -12.457 8.976 1.00 94.12 442 ILE A O 1
ATOM 3538 N N . LYS A 1 443 ? -23.009 -13.917 7.261 1.00 94.31 443 LYS A N 1
ATOM 3539 C CA . LYS A 1 443 ? -23.814 -14.907 7.976 1.00 94.31 443 LYS A CA 1
ATOM 3540 C C . LYS A 1 443 ? -23.093 -15.431 9.217 1.00 94.31 443 LYS A C 1
ATOM 3542 O O . LYS A 1 443 ? -23.701 -15.509 10.281 1.00 94.31 443 LYS A O 1
ATOM 3547 N N . LEU A 1 444 ? -21.809 -15.770 9.096 1.00 95.19 444 LEU A N 1
ATOM 3548 C CA . LEU A 1 444 ? -21.014 -16.275 10.219 1.00 95.19 444 LEU A CA 1
ATOM 3549 C C . LEU A 1 444 ? -20.818 -15.210 11.303 1.00 95.19 444 LEU A C 1
ATOM 3551 O O . LEU A 1 444 ? -20.961 -15.510 12.485 1.00 95.19 444 LEU A O 1
ATOM 3555 N N . ALA A 1 445 ? -20.569 -13.958 10.916 1.00 96.31 445 ALA A N 1
ATOM 3556 C CA . ALA A 1 445 ? -20.486 -12.837 11.846 1.00 96.31 445 ALA A CA 1
ATOM 3557 C C . ALA A 1 445 ? -21.804 -12.605 12.590 1.00 96.31 445 ALA A C 1
ATOM 3559 O O . ALA A 1 445 ? -21.788 -12.413 13.803 1.00 96.31 445 ALA A O 1
ATOM 3560 N N . GLN A 1 446 ? -22.939 -12.670 11.886 1.00 96.31 446 GLN A N 1
ATOM 3561 C CA . GLN A 1 446 ? -24.261 -12.559 12.501 1.00 96.31 446 GLN A CA 1
ATOM 3562 C C . GLN A 1 446 ? -24.503 -13.683 13.510 1.00 96.31 446 GLN A C 1
ATOM 3564 O O . GLN A 1 446 ? -24.883 -13.416 14.647 1.00 96.31 446 GLN A O 1
ATOM 3569 N N . GLN A 1 447 ? -24.249 -14.932 13.114 1.00 95.69 447 GLN A N 1
ATOM 3570 C CA . GLN A 1 447 ? -24.390 -16.087 14.001 1.00 95.69 447 GLN A CA 1
ATOM 3571 C C . GLN A 1 447 ? -23.507 -15.952 15.242 1.00 95.69 447 GLN A C 1
ATOM 3573 O O . GLN A 1 447 ? -23.962 -16.230 16.349 1.00 95.69 447 GLN A O 1
ATOM 3578 N N . TYR A 1 448 ? -22.273 -15.477 15.065 1.00 95.56 448 TYR A N 1
ATOM 3579 C CA . TYR A 1 448 ? -21.348 -15.229 16.160 1.00 95.56 448 TYR A CA 1
ATOM 3580 C C . TYR A 1 448 ? -21.923 -14.220 17.161 1.00 95.56 448 TYR A C 1
ATOM 3582 O O . TYR A 1 448 ? -22.145 -14.586 18.315 1.00 95.56 448 TYR A O 1
ATOM 3590 N N . VAL A 1 449 ? -22.251 -12.994 16.734 1.00 95.00 449 VAL A N 1
ATOM 3591 C CA . VAL A 1 449 ? -22.725 -11.941 17.658 1.00 95.00 449 VAL A CA 1
ATOM 3592 C C . VAL A 1 449 ? -24.073 -12.256 18.301 1.00 95.00 449 VAL A C 1
ATOM 3594 O O . VAL A 1 449 ? -24.331 -11.829 19.421 1.00 95.00 449 VAL A O 1
ATOM 3597 N N . GLU A 1 450 ? -24.939 -13.016 17.629 1.00 94.50 450 GLU A N 1
ATOM 3598 C CA . GLU A 1 450 ? -26.237 -13.423 18.181 1.00 94.50 450 GLU A CA 1
ATOM 3599 C C . GLU A 1 450 ? -26.133 -14.610 19.149 1.00 94.50 450 GLU A C 1
ATOM 3601 O O . GLU A 1 450 ? -27.034 -14.802 19.968 1.00 94.50 450 GLU A O 1
ATOM 3606 N N . SER A 1 451 ? -25.039 -15.377 19.091 1.00 93.19 451 SER A N 1
ATOM 3607 C CA . SER A 1 451 ? -24.762 -16.479 20.021 1.00 93.19 451 SER A CA 1
ATOM 3608 C C . SER A 1 451 ? -24.109 -16.031 21.332 1.00 93.19 451 SER A C 1
ATOM 3610 O O . SER A 1 451 ? -24.128 -16.781 22.311 1.00 93.19 451 SER A O 1
ATOM 3612 N N . LEU A 1 452 ? -23.531 -14.824 21.370 1.00 88.88 452 LEU A N 1
ATOM 3613 C CA . LEU A 1 452 ? -22.840 -14.328 22.554 1.00 88.88 452 LEU A CA 1
ATOM 3614 C C . LEU A 1 452 ? -23.833 -14.048 23.697 1.00 88.88 452 LEU A C 1
ATOM 3616 O O . LEU A 1 452 ? -24.920 -13.500 23.474 1.00 88.88 452 LEU A O 1
ATOM 3620 N N . PRO A 1 453 ? -23.485 -14.416 24.946 1.00 75.56 453 PRO A N 1
ATOM 3621 C CA . PRO A 1 453 ? -24.318 -14.105 26.093 1.00 75.56 453 PRO A CA 1
ATOM 3622 C C . PRO A 1 453 ? -24.443 -12.590 26.240 1.00 75.56 453 PRO A C 1
ATOM 3624 O O . PRO A 1 453 ? -23.489 -11.842 26.031 1.00 75.56 453 PRO A O 1
ATOM 3627 N N . ARG A 1 454 ? -25.629 -12.125 26.644 1.00 64.12 454 ARG A N 1
ATOM 3628 C CA . ARG A 1 454 ? -25.837 -10.707 26.945 1.00 64.12 454 ARG A CA 1
ATOM 3629 C C . ARG A 1 454 ? -24.849 -10.294 28.036 1.00 64.12 454 ARG A C 1
ATOM 3631 O O . ARG A 1 454 ? -24.965 -10.789 29.155 1.00 64.12 454 ARG A O 1
ATOM 3638 N N . LEU A 1 455 ? -23.929 -9.381 27.710 1.00 57.62 455 LEU A N 1
ATOM 3639 C CA . LEU A 1 455 ? -23.082 -8.716 28.700 1.00 57.62 455 LEU A CA 1
ATOM 3640 C C . LEU A 1 455 ? -23.997 -8.166 29.803 1.00 57.62 455 LEU A C 1
ATOM 3642 O O . LEU A 1 455 ? -24.879 -7.341 29.532 1.00 57.62 455 LEU A O 1
ATOM 3646 N N . GLN A 1 456 ? -23.867 -8.714 31.012 1.00 46.03 456 GLN A N 1
ATOM 3647 C CA . GLN A 1 456 ? -24.562 -8.191 32.183 1.00 46.03 456 GLN A CA 1
ATOM 3648 C C . GLN A 1 456 ? -23.933 -6.832 32.496 1.00 46.03 456 GLN A C 1
ATOM 3650 O O . GLN A 1 456 ? -22.710 -6.729 32.566 1.00 46.03 456 GLN A O 1
ATOM 3655 N N . LYS A 1 457 ? -24.776 -5.797 32.554 1.00 46.03 457 LYS A N 1
ATOM 3656 C CA . LYS A 1 457 ? -24.369 -4.412 32.814 1.00 46.03 457 LYS A CA 1
ATOM 3657 C C . LYS A 1 457 ? -23.868 -4.225 34.236 1.00 46.03 457 LYS A C 1
ATOM 3659 O O . LYS A 1 457 ? -24.483 -4.839 35.138 1.00 46.03 457 LYS A O 1
#

Sequence (457 aa):
MKKLLLIVCVQLCSTVLWAQCDCEQEFKKLKSRVEESFAGFHDYVTPATQAAYEEHNRATEAMIKNVQQYPYCTYYLQKWTTFFDGNVAYNRQSATVDVLGEMVLTTAQLQALRDKDANSIEGIYNMGSHHLAVVEHPTPFGKYAVVLLDFVRSKRPVAPGSIVMLLKDTVNGYIEGLSAFLHEQRVYGKVEPGKFILQLTRDGVPFAEAMPGKEYFQGDTAIVQQLSPKTVYFAYNFIEYDRTTKLDNLMKEQWSTISQAENLIFDMRKSAYGLSLWHLVPVMADHDVVKYGSDLYASPATRTYVQAAKYKQRFTNKGIADAGNYITKANNNAWWIPADAKEVYHPVKSPVQLKHVVILVNEVNDLTARFLDVIRQSNLVTIIAAKPIPLAQYNLNGQFLLSKDAYANIYMARQTNTTVQNGILQKFITPTITLSPKEDWIKLAQQYVESLPRLQK

pLDDT: mean 78.99, std 16.12, range [30.42, 98.38]

Organism: NCBI:txid331697

Radius of gyration: 26.39 Å; Cα contacts (8 Å, |Δi|>4): 812; chains: 1; bounding box: 66×48×89 Å

Foldseek 3Di:
DVVVVVVVVVVVPPPPPPPFPPLVLLLVLLVVCCCQFFPCPCVLCDPVCVVVLVVLVVVLCVQCVPPRDDLSSQLSSQVSCCSVVPLKGKFFFDQAQDFPDFADDDPVRLVVQCVDDLLDPFHWWDDPPWIWTWDQDDDPVAGIFIFTQDWDPDSHIDDGRTGQKHWHADPPQWIQMRGSHDRDSGWTDRRDRQADIPRIGGPPRPDPPPAAADDPDDDQDWDWDDPDQAEIEIEHAHDDDPCLVVVVVVCVVCVVVVLRHQEYEYECARHNDQDQPVVCLLQLAPAKWKQADWKFQLGPVSLVQLVVVLVVPPDDPVSNVVSVVVNVQSVVVDRIDGGPDIDIHGHDDGPRRHQAYEYEYEADDANVLSVCLGSVVGPRYFYEYQDWYFHNQFDDFTWADSDPGMTMTHGRIGTPDSCQDVNDRPGTDDGNHHDHSNDNVVVVVVVVVVPDDRDDD

Nearest PDB structures (foldseek):
  1h4x-assembly2_B  TM=6.260E-01  e=3.771E-01  Lysinibacillus sphaericus
  1h4y-assembly2_B  TM=6.618E-01  e=4.237E-01  Lysinibacillus sphaericus
  1h4z-assembly1_A  TM=4.817E-01  e=8.035E-01  Lysinibacillus sphaericus
  2mwg-assembly1_B  TM=6.843E-01  e=6.917E+00  Bacillus subtilis subsp. subtilis str. 168
  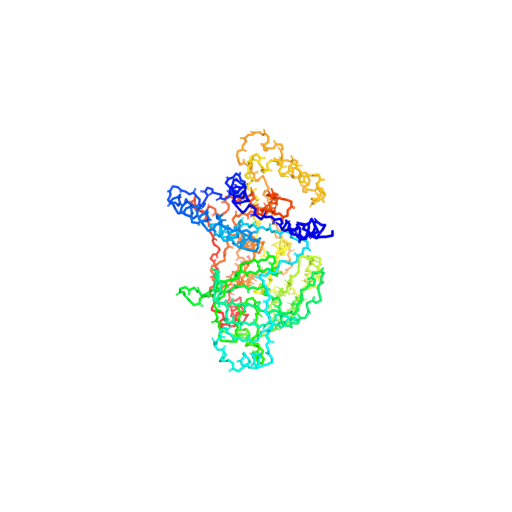7b0u-assembly1_A  TM=4.302E-01  e=3.647E+00  Listeria innocua Clip11262